Protein AF-A0A0M2SMV1-F1 (afdb_monomer_lite)

InterPro domains:
  IPR003615 HNH nuclease [PF13391] (571-628)
  IPR003615 HNH nuclease [SM00507] (559-628)
  IPR003615 HNH nuclease [cd00085] (568-628)

Radius of gyration: 54.59 Å; chains: 1; bounding box: 130×71×149 Å

Sequence (664 aa):
MNKSEEFKYHFKKRLLEEYPNKVIKGYNPDTELMTVIKNFCNLNSLDYKEEIKKLGINMVRKNTILESEIPETLLNYFPDKILTSLSEIKAAHSKLDSQLTKYSKDRNISKETYLEHLGFKLVKKSKSKYDYVSIKELKNNYNFNLAKHAKAFGISRQAMNAKIIDKSFGKRKAEIREVKHKHKKLIIKMVDSLTNELSNSDGTVIHIYKHNKKEKNAIFIKEGETHNYIFDIPSDINILLKNAYYDRLKNDDYNNIAKVKKLLKNYEEYSNIDLPSDDFRLVKKTAESIGISIDNLTKLIKTNQVISQKDNRTNSKEEIILILEKFLLADGVTVSLPSENNQAQTIRQRASRQGLSVQTFIESYGYKYSRLNEEDNVYVSELKNIIKEKYLVNEDKIYIPPYGSFFRNIYARARNKGKNLETFLYEIGFVRIYKKDLPEGYTPYDWTKDDISLQDDESYIDEIKKYFMFEGKVYIPSSEYFYDKLFLFSTHNKRTVSEQLKVWGFDRTFIPPKNFESNEIKDNESPYKISLIDDIKEIQSKLNYQVSEIEKVNRSKELVSKLKRLYHYECQLCGLESENKIVNPDGTFYIEVHHINPIHTAKTYENEEENKIDHYKNVICLCPYHHKFVHFHEGGNFKLNDSKTALMNDKNTVLQIKLDYHLT

pLDDT: mean 73.11, std 14.66, range [31.69, 95.31]

Secondary structure (DSSP, 8-state):
--HHHHHHHHHHHHHHHH-TTSEEES--TTSHHHHHHHHHHHHTT--HHHHHHHTT-EEE-TTPPPGGGHHHHHHHH-TT-EES-THHHHHH-HHHHHHHHHHHHHTTS-HHHHHHHTT-EE------SS-HHHHHHHHHHB---HHHHHHHTTS-HHHHHHHHH-GGGTTPPPPP-PPPHHHHHHHHHHHHTT-SEEE-TTS-EEEEEEBSSSS-EEEEEEETTEEEEESS--HHHHHHHHHTTTTT--HHHHHHHHHHHHHHHTTTT-SEEEE-HHHHHHHHHHHHHHT--HHHHHHHTT---EEEE--TTS--HHHHHHHHHTTB-TTSSEE---SS-HHHHHHHHHHHHTT--HHHHHHTTT-EE----HHHHHHHHHHHHHIIIIIEEETTEE---TTSHHHHHHHHHHHHTT--HHHHHHHHT-EE--GGGSPTT-----GGGTS-----HHHHHHHHTTSEEETTEEE--TTSHHHHHHHHHHHHTT--HHHHHHHTT-EEE-SPPTT---SS--TT--HHHHHHHHHHHHHHHT------HHHHHHHHHHHHHHHHHHTTT--TTTGGG-S---B-TTSSB--EEEESS-GGG---S--GGGGGTTSGGGEEEE-HHHHHHHHHGGG---EE-TTSSEEE-TT--EEE----STT-

Foldseek 3Di:
DPPVVVCLVVLLVVCCVVVVVLEAEADDCPDPSNVVLVVVCVVVVHDSQVSSVVSVHHYDYNPQQDPVCLLVVCCVQVVVLEAQDLVSCCVVPVNSSVVLVVVCVVVPHDSQVVSVVSVHDHNHDPDPLDPLQLVLVCVPWWPDDLCVVCVVVVHHSVVSVVSNPDPVSVPDHDDADDQDPVNVVVLLVCQLLLHQWDADPQRKIKGKIATPPDLFIKIWIDGPSHIDIHRPYDPVSSVSCVLLLVNQDDNVLSVLLVVLLVVCVVVLVAQEDADEPVSVVSLVVSCVSSVHDSQSSCVSNPSSHHYAHNDPVADDLVRLVVLQQVQDDPVRAEGEAEPPDPSSVRLCVVCVRSVHHSQVSVVVNRHGYDHPHPCCVVVLVVLVVCQVVAFDQDDQEGEDDCPAPNNLVLLVVCVVVVHGSQVVSVVSRHGYDYPVPHDDPDDHGDRLVVVDPDDDPVVLLVVQVVADDDPQAGEDDPPDPSVVVLQSVQVVVVHGSQVSCVVVRHHYDPDQDPPDDDPDDDLVPDPVLVVLLVVLVVLLVPDDDDDDPVVVVVSLVVNFVSQCVNLQVAFQQQGPNDPPWDQDSNRTTDKDKDFQDDLVVDDDDDDPVNSCRSHNLRIGIHHPVVRVCCCPPPNHNFHQDPVSQWTAHPVGDTGGGNDDPDND

Structure (mmCIF, N/CA/C/O backbone):
data_AF-A0A0M2SMV1-F1
#
_entry.id   AF-A0A0M2SMV1-F1
#
loop_
_atom_site.group_PDB
_atom_site.id
_atom_site.type_symbol
_atom_site.label_atom_id
_atom_site.label_alt_id
_atom_site.label_comp_id
_atom_site.label_asym_id
_atom_site.label_entity_id
_atom_site.label_seq_id
_atom_site.pdbx_PDB_ins_code
_atom_site.Cartn_x
_atom_site.Cartn_y
_atom_site.Cartn_z
_atom_site.occupancy
_atom_site.B_iso_or_equiv
_atom_site.auth_seq_id
_atom_site.auth_comp_id
_atom_site.auth_asym_id
_atom_site.auth_atom_id
_atom_site.pdbx_PDB_model_num
ATOM 1 N N . MET A 1 1 ? -58.394 -46.376 80.043 1.00 50.31 1 MET A N 1
ATOM 2 C CA . MET A 1 1 ? -57.476 -45.281 79.663 1.00 50.31 1 MET A CA 1
ATOM 3 C C . MET A 1 1 ? -56.498 -45.057 80.798 1.00 50.31 1 MET A C 1
ATOM 5 O O . MET A 1 1 ? -56.907 -45.058 81.951 1.00 50.31 1 MET A O 1
ATOM 9 N N . ASN A 1 2 ? -55.211 -44.936 80.484 1.00 60.78 2 ASN A N 1
ATOM 10 C CA . ASN A 1 2 ? -54.174 -44.614 81.465 1.00 60.78 2 ASN A CA 1
ATOM 11 C C . ASN A 1 2 ? -54.452 -43.196 82.011 1.00 60.78 2 ASN A C 1
ATOM 13 O O . ASN A 1 2 ? -54.772 -42.323 81.207 1.00 60.78 2 ASN A O 1
ATOM 17 N N . LYS A 1 3 ? -54.315 -42.917 83.320 1.00 58.97 3 LYS A N 1
ATOM 18 C CA . LYS A 1 3 ? -54.567 -41.562 83.890 1.00 58.97 3 LYS A CA 1
ATOM 19 C C . LYS A 1 3 ? -53.794 -40.446 83.156 1.00 58.97 3 LYS A C 1
ATOM 21 O O . LYS A 1 3 ? -54.238 -39.306 83.091 1.00 58.97 3 LYS A O 1
ATOM 26 N N . SER A 1 4 ? -52.657 -40.799 82.554 1.00 65.75 4 SER A N 1
ATOM 27 C CA . SER A 1 4 ? -51.847 -39.934 81.687 1.00 65.75 4 SER A CA 1
ATOM 28 C C . SER A 1 4 ? -52.539 -39.556 80.365 1.00 65.75 4 SER A C 1
ATOM 30 O O . SER A 1 4 ? -52.429 -38.417 79.919 1.00 65.75 4 SER A O 1
ATOM 32 N N . GLU A 1 5 ? -53.294 -40.461 79.739 1.00 68.12 5 GLU A N 1
ATOM 33 C CA . GLU A 1 5 ? -53.989 -40.181 78.473 1.00 68.12 5 GLU A CA 1
ATOM 34 C C . GLU A 1 5 ? -55.235 -39.319 78.662 1.00 68.12 5 GLU A C 1
ATOM 36 O O . GLU A 1 5 ? -55.490 -38.418 77.864 1.00 68.12 5 GLU A O 1
ATOM 41 N N . GLU A 1 6 ? -55.980 -39.551 79.741 1.00 71.00 6 GLU A N 1
ATOM 42 C CA . GLU A 1 6 ? -57.140 -38.735 80.107 1.00 71.00 6 GLU A CA 1
ATOM 43 C C . GLU A 1 6 ? -56.717 -37.294 80.425 1.00 71.00 6 GLU A C 1
ATOM 45 O O . GLU A 1 6 ? -57.305 -36.339 79.911 1.00 71.00 6 GLU A O 1
ATOM 50 N N . PHE A 1 7 ? -55.608 -37.136 81.159 1.00 71.88 7 PHE A N 1
ATOM 51 C CA . PHE A 1 7 ? -54.989 -35.835 81.393 1.00 71.88 7 PHE A CA 1
ATOM 52 C C . PHE A 1 7 ? -54.600 -35.155 80.075 1.00 71.88 7 PHE A C 1
ATOM 54 O O . PHE A 1 7 ? -55.004 -34.019 79.837 1.00 71.88 7 PHE A O 1
ATOM 61 N N . LYS A 1 8 ? -53.893 -35.850 79.170 1.00 71.81 8 LYS A N 1
ATOM 62 C CA . LYS A 1 8 ? -53.500 -35.297 77.860 1.00 71.81 8 LYS A CA 1
ATOM 63 C C . LYS A 1 8 ? -54.701 -34.896 76.996 1.00 71.81 8 LYS A C 1
ATOM 65 O O . LYS A 1 8 ? -54.620 -33.883 76.301 1.00 71.81 8 LYS A O 1
ATOM 70 N N . TYR A 1 9 ? -55.809 -35.638 77.044 1.00 76.81 9 TYR A N 1
ATOM 71 C CA . TYR A 1 9 ? -57.023 -35.338 76.279 1.00 76.81 9 TYR A CA 1
ATOM 72 C C . TYR A 1 9 ? -57.717 -34.055 76.758 1.00 76.81 9 TYR A C 1
ATOM 74 O O . TYR A 1 9 ? -57.917 -33.126 75.969 1.00 76.81 9 TYR A O 1
ATOM 82 N N . HIS A 1 10 ? -58.027 -33.962 78.055 1.00 76.06 10 HIS A N 1
ATOM 83 C CA . HIS A 1 10 ? -58.646 -32.763 78.634 1.00 76.06 10 HIS A CA 1
ATOM 84 C C . HIS A 1 10 ? -57.740 -31.537 78.514 1.00 76.06 10 HIS A C 1
ATOM 86 O O . HIS A 1 10 ? -58.204 -30.426 78.252 1.00 76.06 10 HIS A O 1
ATOM 92 N N . PHE A 1 11 ? -56.435 -31.755 78.639 1.00 77.69 11 PHE A N 1
ATOM 93 C CA . PHE A 1 11 ? -55.430 -30.720 78.520 1.00 77.69 11 PHE A CA 1
ATOM 94 C C . PHE A 1 11 ? -55.320 -30.161 77.092 1.00 77.69 11 PHE A C 1
ATOM 96 O O . PHE A 1 11 ? -55.365 -28.947 76.888 1.00 77.69 11 PHE A O 1
ATOM 103 N N . LYS A 1 12 ? -55.270 -31.041 76.082 1.00 79.31 12 LYS A N 1
ATOM 104 C CA . LYS A 1 12 ? -55.306 -30.643 74.669 1.00 79.31 12 LYS A CA 1
ATOM 105 C C . LYS A 1 12 ? -56.566 -29.843 74.348 1.00 79.31 12 LYS A C 1
ATOM 107 O O . LYS A 1 12 ? -56.480 -28.862 73.618 1.00 79.31 12 LYS A O 1
ATOM 112 N N . LYS A 1 13 ? -57.716 -30.240 74.901 1.00 81.94 13 LYS A N 1
ATOM 113 C CA . LYS A 1 13 ? -58.981 -29.525 74.711 1.00 81.94 13 LYS A CA 1
ATOM 114 C C . LYS A 1 13 ? -58.905 -28.090 75.245 1.00 81.94 13 LYS A C 1
ATOM 116 O O . LYS A 1 13 ? -59.148 -27.172 74.472 1.00 81.94 13 LYS A O 1
ATOM 121 N N . ARG A 1 14 ? -58.474 -27.886 76.498 1.00 81.62 14 ARG A N 1
ATOM 122 C CA . ARG A 1 14 ? -58.327 -26.532 77.081 1.00 81.62 14 ARG A CA 1
ATOM 123 C C . ARG A 1 14 ? -57.314 -25.674 76.324 1.00 81.62 14 ARG A C 1
ATOM 125 O O . ARG A 1 14 ? -57.575 -24.506 76.070 1.00 81.62 14 ARG A O 1
ATOM 132 N N . LEU A 1 15 ? -56.187 -26.251 75.899 1.00 78.50 15 LEU A N 1
ATOM 133 C CA . LEU A 1 15 ? -55.217 -25.520 75.081 1.00 78.50 15 LEU A CA 1
ATOM 134 C C . LEU A 1 15 ? -55.780 -25.090 73.722 1.00 78.50 15 LEU A C 1
ATOM 136 O O . LEU A 1 15 ? -55.408 -24.034 73.228 1.00 78.50 15 LEU A O 1
ATOM 140 N N . LEU A 1 16 ? -56.629 -25.902 73.094 1.00 80.44 16 LEU A N 1
ATOM 141 C CA . LEU A 1 16 ? -57.265 -25.549 71.823 1.00 80.44 16 LEU A CA 1
ATOM 142 C C . LEU A 1 16 ? -58.413 -24.546 72.003 1.00 80.44 16 LEU A C 1
ATOM 144 O O . LEU A 1 16 ? -58.680 -23.785 71.080 1.00 80.44 16 LEU A O 1
ATOM 148 N N . GLU A 1 17 ? -59.066 -24.524 73.167 1.00 81.69 17 GLU A N 1
ATOM 149 C CA . GLU A 1 17 ? -60.039 -23.487 73.537 1.00 81.69 17 GLU A CA 1
ATOM 150 C C . GLU A 1 17 ? -59.348 -22.130 73.739 1.00 81.69 17 GLU A C 1
ATOM 152 O O . GLU A 1 17 ? -59.832 -21.117 73.242 1.00 81.69 17 GLU A O 1
ATOM 157 N N . GLU A 1 18 ? -58.195 -22.109 74.415 1.00 78.31 18 GLU A N 1
ATOM 158 C CA . GLU A 1 18 ? -57.447 -20.873 74.689 1.00 78.31 18 GLU A CA 1
ATOM 159 C C . GLU A 1 18 ? -56.592 -20.412 73.490 1.00 78.31 18 GLU A C 1
ATOM 161 O O . GLU A 1 18 ? -56.457 -19.216 73.235 1.00 78.31 18 GLU A O 1
ATOM 166 N N . TYR A 1 19 ? -56.055 -21.355 72.708 1.00 78.25 19 TYR A N 1
ATOM 167 C CA . TYR A 1 19 ? -55.215 -21.108 71.528 1.00 78.25 19 TYR A CA 1
ATOM 168 C C . TYR A 1 19 ? -55.783 -21.833 70.293 1.00 78.25 19 TYR A C 1
ATOM 170 O O . TYR A 1 19 ? -55.187 -22.800 69.800 1.00 78.25 19 TYR A O 1
ATOM 178 N N . PRO A 1 20 ? -56.917 -21.366 69.736 1.00 75.75 20 PRO A N 1
ATOM 179 C CA . PRO A 1 20 ? -57.603 -22.030 68.621 1.00 75.75 20 PRO A CA 1
ATOM 180 C C . PRO A 1 20 ? -56.770 -22.092 67.334 1.00 75.75 20 PRO A C 1
ATOM 182 O O . PRO A 1 20 ? -56.902 -23.024 66.541 1.00 75.75 20 PRO A O 1
ATOM 185 N N . ASN A 1 21 ? -55.842 -21.151 67.144 1.00 75.00 21 ASN A N 1
ATOM 186 C CA . ASN A 1 21 ? -54.882 -21.156 66.035 1.00 75.00 21 ASN A CA 1
ATOM 187 C C . ASN A 1 21 ? -53.713 -22.142 66.235 1.00 75.00 21 ASN A C 1
ATOM 189 O O . ASN A 1 21 ? -52.811 -22.186 65.399 1.00 75.00 21 ASN A O 1
ATOM 193 N N . LYS A 1 22 ? -53.710 -22.919 67.330 1.00 81.94 22 LYS A N 1
ATOM 194 C CA . LYS A 1 22 ? -52.643 -23.853 67.720 1.00 81.94 22 LYS A CA 1
ATOM 195 C C . LYS A 1 22 ? -51.277 -23.182 67.892 1.00 81.94 22 LYS A C 1
ATOM 197 O O . LYS A 1 22 ? -50.245 -23.835 67.725 1.00 81.94 22 LYS A O 1
ATOM 202 N N . VAL A 1 23 ? -51.241 -21.887 68.217 1.00 79.69 23 VAL A N 1
ATOM 203 C CA . VAL A 1 23 ? -49.993 -21.141 68.407 1.00 79.69 23 VAL A CA 1
ATOM 204 C C . VAL A 1 23 ? -50.023 -20.311 69.687 1.00 79.69 23 VAL A C 1
ATOM 206 O O . VAL A 1 23 ? -50.849 -19.418 69.845 1.00 79.69 23 VAL A O 1
ATOM 209 N N . ILE A 1 24 ? -49.044 -20.537 70.564 1.00 82.06 24 ILE A N 1
ATOM 210 C CA . ILE A 1 24 ? -48.848 -19.757 71.792 1.00 82.06 24 ILE A CA 1
ATOM 211 C C . ILE A 1 24 ? -47.785 -18.687 71.524 1.00 82.06 24 ILE A C 1
ATOM 213 O O . ILE A 1 24 ? -46.609 -19.005 71.312 1.00 82.06 24 ILE A O 1
ATOM 217 N N . LYS A 1 25 ? -48.188 -17.410 71.522 1.00 76.75 25 LYS A N 1
ATOM 218 C CA . LYS A 1 25 ? -47.296 -16.259 71.312 1.00 76.75 25 LYS A CA 1
ATOM 219 C C . LYS A 1 25 ? -46.787 -15.688 72.620 1.00 76.75 25 LYS A C 1
ATOM 221 O O . LYS A 1 25 ? -47.551 -15.112 73.380 1.00 76.75 25 LYS A O 1
ATOM 226 N N . GLY A 1 26 ? -45.469 -15.702 72.797 1.00 68.50 26 GLY A N 1
ATOM 227 C CA . GLY A 1 26 ? -44.856 -15.098 73.970 1.00 68.50 26 GLY A CA 1
ATOM 228 C C . GLY A 1 26 ? -45.157 -15.933 75.194 1.00 68.50 26 GLY A C 1
ATOM 229 O O . GLY A 1 26 ? -46.213 -15.833 75.795 1.00 68.50 26 GLY A O 1
ATOM 230 N N . TYR A 1 27 ? -44.195 -16.771 75.543 1.00 65.31 27 TYR A N 1
ATOM 231 C CA . TYR A 1 27 ? -44.264 -17.597 76.731 1.00 65.31 27 TYR A CA 1
ATOM 232 C C . TYR A 1 27 ? -44.528 -16.735 77.973 1.00 65.31 27 TYR A C 1
ATOM 234 O O . TYR A 1 27 ? -43.652 -15.967 78.373 1.00 65.31 27 TYR A O 1
ATOM 242 N N . ASN A 1 28 ? -45.720 -16.863 78.558 1.00 64.50 28 ASN A N 1
ATOM 243 C CA . ASN A 1 28 ? -46.004 -16.372 79.896 1.00 64.50 28 ASN A CA 1
ATOM 244 C C . ASN A 1 28 ? -46.143 -17.586 80.833 1.00 64.50 28 ASN A C 1
ATOM 246 O O . ASN A 1 28 ? -47.154 -18.291 80.748 1.00 64.50 28 ASN A O 1
ATOM 250 N N . PRO A 1 29 ? -45.128 -17.884 81.666 1.00 59.69 29 PRO A N 1
ATOM 251 C CA . PRO A 1 29 ? -45.169 -19.023 82.580 1.00 59.69 29 PRO A CA 1
ATOM 252 C C . PRO A 1 29 ? -46.281 -18.921 83.631 1.00 59.69 29 PRO A C 1
ATOM 254 O O . PRO A 1 29 ? -46.650 -19.950 84.184 1.00 59.69 29 PRO A O 1
ATOM 257 N N . ASP A 1 30 ? -46.826 -17.725 83.865 1.00 59.22 30 ASP A N 1
ATOM 258 C CA . ASP A 1 30 ? -47.695 -17.429 85.011 1.00 59.22 30 ASP A CA 1
ATOM 259 C C . ASP A 1 30 ? -49.190 -17.641 84.729 1.00 59.22 30 ASP A C 1
ATOM 261 O O . ASP A 1 30 ? -50.044 -17.281 85.537 1.00 59.22 30 ASP A O 1
ATOM 265 N N . THR A 1 31 ? -49.541 -18.229 83.583 1.00 73.50 31 THR A N 1
ATOM 266 C CA . THR A 1 31 ? -50.924 -18.667 83.359 1.00 73.50 31 THR A CA 1
ATOM 267 C C . THR A 1 31 ? -51.187 -19.948 84.150 1.00 73.50 31 THR A C 1
ATOM 269 O O . THR A 1 31 ? -50.344 -20.851 84.211 1.00 73.50 31 THR A O 1
ATOM 272 N N . GLU A 1 32 ? -52.371 -20.039 84.760 1.00 75.38 32 GLU A N 1
ATOM 273 C CA . GLU A 1 32 ? -52.791 -21.196 85.560 1.00 75.38 32 GLU A CA 1
ATOM 274 C C . GLU A 1 32 ? -52.647 -22.500 84.755 1.00 75.38 32 GLU A C 1
ATOM 276 O O . GLU A 1 32 ? -52.072 -23.480 85.231 1.00 75.38 32 GLU A O 1
ATOM 281 N N . LEU A 1 33 ? -53.055 -22.471 83.481 1.00 76.50 33 LEU A N 1
ATOM 282 C CA . LEU A 1 33 ? -52.953 -23.605 82.568 1.00 76.50 33 LEU A CA 1
ATOM 283 C C . LEU A 1 33 ? -51.495 -24.033 82.328 1.00 76.50 33 LEU A C 1
ATOM 285 O O . LEU A 1 33 ? -51.191 -25.221 82.420 1.00 76.50 33 LEU A O 1
ATOM 289 N N . MET A 1 34 ? -50.572 -23.098 82.073 1.00 75.88 34 MET A N 1
ATOM 290 C CA . MET A 1 34 ? -49.161 -23.428 81.817 1.00 75.88 34 MET A CA 1
ATOM 291 C C . MET A 1 34 ? -48.423 -23.898 83.071 1.00 75.88 34 MET A C 1
ATOM 293 O O . MET A 1 34 ? -47.556 -24.772 82.983 1.00 75.88 34 MET A O 1
ATOM 297 N N . THR A 1 35 ? -48.793 -23.373 84.240 1.00 78.75 35 THR A N 1
ATOM 298 C CA . THR A 1 35 ? -48.263 -23.829 85.533 1.00 78.75 35 THR A CA 1
ATOM 299 C C . THR A 1 35 ? -48.614 -25.296 85.770 1.00 78.75 35 THR A C 1
ATOM 301 O O . THR A 1 35 ? -47.747 -26.097 86.126 1.00 78.75 35 THR A O 1
ATOM 304 N N . VAL A 1 36 ? -49.861 -25.680 85.480 1.00 78.62 36 VAL A N 1
ATOM 305 C CA . VAL A 1 36 ? -50.327 -27.070 85.580 1.00 78.62 36 VAL A CA 1
ATOM 306 C C . VAL A 1 36 ? -49.558 -27.996 84.629 1.00 78.62 36 VAL A C 1
ATOM 308 O O . VAL A 1 36 ? -49.130 -29.071 85.053 1.00 78.62 36 VAL A O 1
ATOM 311 N N . ILE A 1 37 ? -49.302 -27.580 83.381 1.00 78.06 37 ILE A N 1
ATOM 312 C CA . ILE A 1 37 ? -48.485 -28.363 82.428 1.00 78.06 37 ILE A CA 1
ATOM 313 C C . ILE A 1 37 ? -47.089 -28.574 82.965 1.00 78.06 37 ILE A C 1
ATOM 315 O O . ILE A 1 37 ? -46.572 -29.685 82.940 1.00 78.06 37 ILE A O 1
ATOM 319 N N . LYS A 1 38 ? -46.454 -27.490 83.407 1.00 79.75 38 LYS A N 1
ATOM 320 C CA . LYS A 1 38 ? -45.063 -27.526 83.827 1.00 79.75 38 LYS A CA 1
ATOM 321 C C . LYS A 1 38 ? -44.910 -28.439 85.036 1.00 79.75 38 LYS A C 1
ATOM 323 O O . LYS A 1 38 ? -43.995 -29.251 85.054 1.00 79.75 38 LYS A O 1
ATOM 328 N N . ASN A 1 39 ? -45.845 -28.377 85.982 1.00 81.31 39 ASN A N 1
ATOM 329 C CA . ASN A 1 39 ? -45.880 -29.277 87.130 1.00 81.31 39 ASN A CA 1
ATOM 330 C C . ASN A 1 39 ? -46.087 -30.737 86.705 1.00 81.31 39 ASN A C 1
ATOM 332 O O . ASN A 1 39 ? -45.345 -31.604 87.157 1.00 81.31 39 ASN A O 1
ATOM 336 N N . PHE A 1 40 ? -47.020 -31.016 85.788 1.00 82.44 40 PHE A N 1
ATOM 337 C CA . PHE A 1 40 ? -47.217 -32.365 85.250 1.00 82.44 40 PHE A CA 1
ATOM 338 C C . PHE A 1 40 ? -45.965 -32.894 84.534 1.00 82.44 40 PHE A C 1
ATOM 340 O O . PHE A 1 40 ? -45.524 -34.010 84.801 1.00 82.44 40 PHE A O 1
ATOM 347 N N . CYS A 1 41 ? -45.363 -32.099 83.651 1.00 82.94 41 CYS A N 1
ATOM 348 C CA . CYS A 1 41 ? -44.155 -32.466 82.921 1.00 82.94 41 CYS A CA 1
ATOM 349 C C . CYS A 1 41 ? -42.964 -32.669 83.866 1.00 82.94 41 CYS A C 1
ATOM 351 O O . CYS A 1 41 ? -42.261 -33.664 83.725 1.00 82.94 41 CYS A O 1
ATOM 353 N N . ASN A 1 42 ? -42.793 -31.811 84.877 1.00 83.75 42 ASN A N 1
ATOM 354 C CA . ASN A 1 42 ? -41.750 -31.955 85.895 1.00 83.75 42 ASN A CA 1
ATOM 355 C C . ASN A 1 42 ? -41.918 -33.242 86.717 1.00 83.75 42 ASN A C 1
ATOM 357 O O . ASN A 1 42 ? -40.942 -33.953 86.928 1.00 83.75 42 ASN A O 1
ATOM 361 N N . LEU A 1 43 ? -43.145 -33.572 87.142 1.00 84.00 43 LEU A N 1
ATOM 362 C CA . LEU A 1 43 ? -43.442 -34.803 87.891 1.00 84.00 43 LEU A CA 1
ATOM 363 C C . LEU A 1 43 ? -43.184 -36.080 87.076 1.00 84.00 43 LEU A C 1
ATOM 365 O O . LEU A 1 43 ? -42.962 -37.138 87.656 1.00 84.00 43 LEU A O 1
ATOM 369 N N . ASN A 1 44 ? -43.213 -35.985 85.745 1.00 80.94 44 ASN A N 1
ATOM 370 C CA . ASN A 1 44 ? -43.018 -37.110 84.830 1.00 80.94 44 ASN A CA 1
ATOM 371 C C . ASN A 1 44 ? -41.676 -37.051 84.073 1.00 80.94 44 ASN A C 1
ATOM 373 O O . ASN A 1 44 ? -41.476 -37.829 83.142 1.00 80.94 44 ASN A O 1
ATOM 377 N N . SER A 1 45 ? -40.768 -36.136 84.435 1.00 82.81 45 SER A N 1
ATOM 378 C CA . SER A 1 45 ? -39.476 -35.924 83.756 1.00 82.81 45 SER A CA 1
ATOM 379 C C . SER A 1 45 ? -39.591 -35.697 82.237 1.00 82.81 45 SER A C 1
ATOM 381 O O . SER A 1 45 ? -38.752 -36.149 81.459 1.00 82.81 45 SER A O 1
ATOM 383 N N . LEU A 1 46 ? -40.643 -35.002 81.799 1.00 82.56 46 LEU A N 1
ATOM 384 C CA . LEU A 1 46 ? -40.904 -34.667 80.397 1.00 82.56 46 LEU A CA 1
ATOM 385 C C . LEU A 1 46 ? -40.522 -33.211 80.099 1.00 82.56 46 LEU A C 1
ATOM 387 O O . LEU A 1 46 ? -40.731 -32.323 80.925 1.00 82.56 46 LEU A O 1
ATOM 391 N N . ASP A 1 47 ? -40.044 -32.938 78.883 1.00 83.38 47 ASP A N 1
ATOM 392 C CA . ASP A 1 47 ? -39.910 -31.562 78.397 1.00 83.38 47 ASP A CA 1
ATOM 393 C C . ASP A 1 47 ? -41.284 -31.029 77.963 1.00 83.38 47 ASP A C 1
ATOM 395 O O . ASP A 1 47 ? -41.917 -31.541 77.036 1.00 83.38 47 ASP A O 1
ATOM 399 N N . TYR A 1 48 ? -41.762 -29.988 78.646 1.00 80.69 48 TYR A N 1
ATOM 400 C CA . TYR A 1 48 ? -43.096 -29.443 78.395 1.00 80.69 48 TYR A CA 1
ATOM 401 C C . TYR A 1 48 ? -43.243 -28.817 77.000 1.00 80.69 48 TYR A C 1
ATOM 403 O O . TYR A 1 48 ? -44.347 -28.813 76.458 1.00 80.69 48 TYR A O 1
ATOM 411 N N . LYS A 1 49 ? -42.166 -28.292 76.396 1.00 80.88 49 LYS A N 1
ATOM 412 C CA . LYS A 1 49 ? -42.228 -27.697 75.052 1.00 80.88 49 LYS A CA 1
ATOM 413 C C . LYS A 1 49 ? -42.398 -28.788 74.005 1.00 80.88 49 LYS A C 1
ATOM 415 O O . LYS A 1 49 ? -43.209 -28.629 73.095 1.00 80.88 49 LYS A O 1
ATOM 420 N N . GLU A 1 50 ? -41.672 -29.893 74.151 1.00 81.44 50 GLU A N 1
ATOM 421 C CA . GLU A 1 50 ? -41.824 -31.070 73.297 1.00 81.44 50 GLU A CA 1
ATOM 422 C C . GLU A 1 50 ? -43.206 -31.716 73.467 1.00 81.44 50 GLU A C 1
ATOM 424 O O . GLU A 1 50 ? -43.826 -32.089 72.472 1.00 81.44 50 GLU A O 1
ATOM 429 N N . GLU A 1 51 ? -43.760 -31.785 74.682 1.00 81.75 51 GLU A N 1
ATOM 430 C CA . GLU A 1 51 ? -45.122 -32.306 74.879 1.00 81.75 51 GLU A CA 1
ATOM 431 C C . GLU A 1 51 ? -46.200 -31.390 74.279 1.00 81.75 51 GLU A C 1
ATOM 433 O O . GLU A 1 51 ? -47.090 -31.882 73.587 1.00 81.75 51 GLU A O 1
ATOM 438 N N . ILE A 1 52 ? -46.107 -30.064 74.439 1.00 80.00 52 ILE A N 1
ATOM 439 C CA . ILE A 1 52 ? -47.032 -29.119 73.780 1.00 80.00 52 ILE A CA 1
ATOM 440 C C . ILE A 1 52 ? -46.951 -29.259 72.251 1.00 80.00 52 ILE A C 1
ATOM 442 O O . ILE A 1 52 ? -47.977 -29.293 71.564 1.00 80.00 52 ILE A O 1
ATOM 446 N N . LYS A 1 53 ? -45.740 -29.436 71.715 1.00 82.00 53 LYS A N 1
ATOM 447 C CA . LYS A 1 53 ? -45.512 -29.672 70.287 1.00 82.00 53 LYS A CA 1
ATOM 448 C C . LYS A 1 53 ? -46.125 -30.991 69.807 1.00 82.00 53 LYS A C 1
ATOM 450 O O . LYS A 1 53 ? -46.757 -31.003 68.751 1.00 82.00 53 LYS A O 1
ATOM 455 N N . LYS A 1 54 ? -46.030 -32.080 70.584 1.00 81.88 54 LYS A N 1
ATOM 456 C CA . LYS A 1 54 ? -46.699 -33.369 70.287 1.00 81.88 54 LYS A CA 1
ATOM 457 C C . LYS A 1 54 ? -48.225 -33.257 70.261 1.00 81.88 54 LYS A C 1
ATOM 459 O O . LYS A 1 54 ? -48.880 -34.007 69.543 1.00 81.88 54 LYS A O 1
ATOM 464 N N . LEU A 1 55 ? -48.801 -32.302 70.991 1.00 79.50 55 LEU A N 1
ATOM 465 C CA . LEU A 1 55 ? -50.237 -32.005 70.936 1.00 79.50 55 LEU A CA 1
ATOM 466 C C . LEU A 1 55 ? -50.643 -31.211 69.681 1.00 79.50 55 LEU A C 1
ATOM 468 O O . LEU A 1 55 ? -51.837 -30.984 69.461 1.00 79.50 55 LEU A O 1
ATOM 472 N N . GLY A 1 56 ? -49.676 -30.847 68.832 1.00 77.06 56 GLY A N 1
ATOM 473 C CA . GLY A 1 56 ? -49.875 -30.105 67.591 1.00 77.06 56 GLY A CA 1
ATOM 474 C C . GLY A 1 56 ? -49.925 -28.591 67.786 1.00 77.06 56 GLY A C 1
ATOM 475 O O . GLY A 1 56 ? -50.474 -27.904 66.927 1.00 77.06 56 GLY A O 1
ATOM 476 N N . ILE A 1 57 ? -49.401 -28.082 68.907 1.00 81.62 57 ILE A N 1
ATOM 477 C CA . ILE A 1 57 ? -49.416 -26.660 69.261 1.00 81.62 57 ILE A CA 1
ATOM 478 C C . ILE A 1 57 ? -47.989 -26.117 69.243 1.00 81.62 57 ILE A C 1
ATOM 480 O O . ILE A 1 57 ? -47.081 -26.678 69.850 1.00 81.62 57 ILE A O 1
ATOM 484 N N . ASN A 1 58 ? -47.778 -25.008 68.536 1.00 80.75 58 ASN A N 1
ATOM 485 C CA . ASN A 1 58 ? -46.461 -24.407 68.357 1.00 80.75 58 ASN A CA 1
ATOM 486 C C . ASN A 1 58 ? -46.261 -23.214 69.293 1.00 80.75 58 ASN A C 1
ATOM 488 O O . ASN A 1 58 ? -47.062 -22.283 69.326 1.00 80.75 58 ASN A O 1
ATOM 492 N N . MET A 1 59 ? -45.144 -23.196 70.015 1.00 78.44 59 MET A N 1
ATOM 493 C CA . MET A 1 59 ? -44.765 -22.061 70.858 1.00 78.44 59 MET A CA 1
ATOM 494 C C . MET A 1 59 ? -43.823 -21.128 70.098 1.00 78.44 59 MET A C 1
ATOM 496 O O . MET A 1 59 ? -42.762 -21.547 69.630 1.00 78.44 59 MET A O 1
ATOM 500 N N . VAL A 1 60 ? -44.178 -19.848 70.002 1.00 78.88 60 VAL A N 1
ATOM 501 C CA . VAL A 1 60 ? -43.371 -18.824 69.326 1.00 78.88 60 VAL A CA 1
ATOM 502 C C . VAL A 1 60 ? -43.055 -17.658 70.262 1.00 78.88 60 VAL A C 1
ATOM 504 O O . VAL A 1 60 ? -43.711 -17.435 71.281 1.00 78.88 60 VAL A O 1
ATOM 507 N N . ARG A 1 61 ? -42.015 -16.883 69.940 1.00 75.31 61 ARG A N 1
ATOM 508 C CA . ARG A 1 61 ? -41.658 -15.693 70.728 1.00 75.31 61 ARG A CA 1
ATOM 509 C C . ARG A 1 61 ? -42.765 -14.637 70.606 1.00 75.31 61 ARG A C 1
ATOM 511 O O . ARG A 1 61 ? -43.426 -14.552 69.578 1.00 75.31 61 ARG A O 1
ATOM 518 N N . LYS A 1 62 ? -42.922 -13.792 71.633 1.00 73.19 62 LYS A N 1
ATOM 519 C CA . LYS A 1 62 ? -43.998 -12.777 71.722 1.00 73.19 62 LYS A CA 1
ATOM 520 C C . LYS A 1 62 ? -44.085 -11.879 70.484 1.00 73.19 62 LYS A C 1
ATOM 522 O O . LYS A 1 62 ? -45.167 -11.561 70.020 1.00 73.19 62 LYS A O 1
ATOM 527 N N . ASN A 1 63 ? -42.927 -11.540 69.920 1.00 71.25 63 ASN A N 1
ATOM 528 C CA . ASN A 1 63 ? -42.793 -10.633 68.780 1.00 71.25 63 ASN A CA 1
ATOM 529 C C . ASN A 1 63 ? -42.638 -11.365 67.430 1.00 71.25 63 ASN A C 1
ATOM 531 O O . ASN A 1 63 ? -42.102 -10.786 66.483 1.00 71.25 63 ASN A O 1
ATOM 535 N N . THR A 1 64 ? -43.004 -12.648 67.349 1.00 79.44 64 THR A N 1
ATOM 536 C CA . THR A 1 64 ? -42.992 -13.412 66.095 1.00 79.44 64 THR A CA 1
ATOM 537 C C . THR A 1 64 ? -44.261 -13.118 65.298 1.00 79.44 64 THR A C 1
ATOM 539 O O . THR A 1 64 ? -45.364 -13.314 65.802 1.00 79.44 64 THR A O 1
ATOM 542 N N . ILE A 1 65 ? -44.091 -12.682 64.047 1.00 81.56 65 ILE A N 1
ATOM 543 C CA . ILE A 1 65 ? -45.186 -12.506 63.084 1.00 81.56 65 ILE A CA 1
ATOM 544 C C . ILE A 1 65 ? -45.537 -13.881 62.510 1.00 81.56 65 ILE A C 1
ATOM 546 O O . ILE A 1 65 ? -44.655 -14.591 62.012 1.00 81.56 65 ILE A O 1
ATOM 550 N N . LEU A 1 66 ? -46.806 -14.266 62.616 1.00 83.31 66 LEU A N 1
ATOM 551 C CA . LEU A 1 66 ? -47.316 -15.513 62.051 1.00 83.31 66 LEU A CA 1
ATOM 552 C C . LEU A 1 66 ? -47.607 -15.350 60.569 1.00 83.31 66 LEU A C 1
ATOM 554 O O . LEU A 1 66 ? -47.894 -14.251 60.108 1.00 83.31 66 LEU A O 1
ATOM 558 N N . GLU A 1 67 ? -47.574 -16.455 59.830 1.00 81.44 67 GLU A N 1
ATOM 559 C CA . GLU A 1 67 ? -47.858 -16.451 58.394 1.00 81.44 67 GLU A CA 1
ATOM 560 C C . GLU A 1 67 ? -49.214 -15.811 58.067 1.00 81.44 67 GLU A C 1
ATOM 562 O O . GLU A 1 67 ? -49.311 -15.012 57.140 1.00 81.44 67 GLU A O 1
ATOM 567 N N . SER A 1 68 ? -50.231 -16.082 58.890 1.00 79.69 68 SER A N 1
ATOM 568 C CA . SER A 1 68 ? -51.579 -15.514 58.770 1.00 79.69 68 SER A CA 1
ATOM 569 C C . SER A 1 68 ? -51.641 -13.997 58.968 1.00 79.69 68 SER A C 1
ATOM 571 O O . SER A 1 68 ? -52.574 -13.363 58.498 1.00 79.69 68 SER A O 1
ATOM 573 N N . GLU A 1 69 ? -50.662 -13.408 59.656 1.00 83.88 69 GLU A N 1
ATOM 574 C CA . GLU A 1 69 ? -50.613 -11.975 59.984 1.00 83.88 69 GLU A CA 1
ATOM 575 C C . GLU A 1 69 ? -49.774 -11.181 58.980 1.00 83.88 69 GLU A C 1
ATOM 577 O O . GLU A 1 69 ? -49.786 -9.949 58.981 1.00 83.88 69 GLU A O 1
ATOM 582 N N . ILE A 1 70 ? -49.026 -11.874 58.117 1.00 87.38 70 ILE A N 1
ATOM 583 C CA . ILE A 1 70 ? -48.183 -11.255 57.092 1.00 87.38 70 ILE A CA 1
ATOM 584 C C . ILE A 1 70 ? -48.987 -10.348 56.150 1.00 87.38 70 ILE A C 1
ATOM 586 O O . ILE A 1 70 ? -48.510 -9.238 55.915 1.00 87.38 70 ILE A O 1
ATOM 590 N N . PRO A 1 71 ? -50.164 -10.744 55.616 1.00 85.31 71 PRO A N 1
ATOM 591 C CA . PRO A 1 71 ? -50.902 -9.906 54.670 1.00 85.31 71 PRO A CA 1
ATOM 592 C C . PRO A 1 71 ? -51.327 -8.568 55.281 1.00 85.31 71 PRO A C 1
ATOM 594 O O . PRO A 1 71 ? -51.106 -7.519 54.682 1.00 85.31 71 PRO A O 1
ATOM 597 N N . GLU A 1 72 ? -51.872 -8.598 56.497 1.00 87.38 72 GLU A N 1
ATOM 598 C CA . GLU A 1 72 ? -52.315 -7.405 57.224 1.00 87.38 72 GLU A CA 1
ATOM 599 C C . GLU A 1 72 ? -51.127 -6.528 57.637 1.00 87.38 72 GLU A C 1
ATOM 601 O O . GLU A 1 72 ? -51.130 -5.316 57.425 1.00 87.38 72 GLU A O 1
ATOM 606 N N . THR A 1 73 ? -50.047 -7.149 58.125 1.00 87.06 73 THR A N 1
ATOM 607 C CA . THR A 1 73 ? -48.820 -6.418 58.464 1.00 87.06 73 THR A CA 1
ATOM 608 C C . THR A 1 73 ? -48.220 -5.744 57.228 1.00 87.06 73 THR A C 1
ATOM 610 O O . THR A 1 73 ? -47.771 -4.607 57.316 1.00 87.06 73 THR A O 1
ATOM 613 N N . LEU A 1 74 ? -48.216 -6.407 56.066 1.00 88.12 74 LEU A N 1
ATOM 614 C CA . LEU A 1 74 ? -47.738 -5.814 54.815 1.00 88.12 74 LEU A CA 1
ATOM 615 C C . LEU A 1 74 ? -48.628 -4.660 54.346 1.00 88.12 74 LEU A C 1
ATOM 617 O O . LEU A 1 74 ? -48.092 -3.645 53.913 1.00 88.12 74 LEU A O 1
ATOM 621 N N . LEU A 1 75 ? -49.953 -4.786 54.456 1.00 88.94 75 LEU A N 1
ATOM 622 C CA . LEU A 1 75 ? -50.896 -3.724 54.088 1.00 88.94 75 LEU A CA 1
ATOM 623 C C . LEU A 1 75 ? -50.710 -2.454 54.925 1.00 88.94 75 LEU A C 1
ATOM 625 O O . LEU A 1 75 ? -50.821 -1.359 54.383 1.00 88.94 75 LEU A O 1
ATOM 629 N N . ASN A 1 76 ? -50.350 -2.589 56.204 1.00 89.00 76 ASN A N 1
ATOM 630 C CA . ASN A 1 76 ? -50.074 -1.439 57.071 1.00 89.00 76 ASN A CA 1
ATOM 631 C C . ASN A 1 76 ? -48.871 -0.602 56.608 1.00 89.00 76 ASN A C 1
ATOM 633 O O . ASN A 1 76 ? -48.848 0.606 56.827 1.00 89.00 76 ASN A O 1
ATOM 637 N N . TYR A 1 77 ? -47.871 -1.225 55.977 1.00 86.50 77 TYR A N 1
ATOM 638 C CA . TYR A 1 77 ? -46.691 -0.519 55.460 1.00 86.50 77 TYR A CA 1
ATOM 639 C C . TYR A 1 77 ? -46.794 -0.181 53.967 1.00 86.50 77 TYR A C 1
ATOM 641 O O . TYR A 1 77 ? -46.160 0.769 53.514 1.00 86.50 77 TYR A O 1
ATOM 649 N N . PHE A 1 78 ? -47.569 -0.955 53.206 1.00 87.94 78 PHE A N 1
ATOM 650 C CA . PHE A 1 78 ? -47.676 -0.864 51.749 1.00 87.94 78 PHE A CA 1
ATOM 651 C C . PHE A 1 78 ? -49.149 -0.993 51.310 1.00 87.94 78 PHE A C 1
ATOM 653 O O . PHE A 1 78 ? -49.529 -2.008 50.716 1.00 87.94 78 PHE A O 1
ATOM 660 N N . PRO A 1 79 ? -49.993 0.016 51.595 1.00 85.56 79 PRO A N 1
ATOM 661 C CA . PRO A 1 79 ? -51.440 -0.051 51.355 1.00 85.56 79 PRO A CA 1
ATOM 662 C C . PRO A 1 79 ? -51.795 -0.246 49.874 1.00 85.56 79 PRO A C 1
ATOM 664 O O . PRO A 1 79 ? -52.717 -0.987 49.541 1.00 85.56 79 PRO A O 1
ATOM 667 N N . ASP A 1 80 ? -50.997 0.330 48.977 1.00 85.06 80 ASP A N 1
ATOM 668 C CA . ASP A 1 80 ? -51.205 0.295 47.525 1.00 85.06 80 ASP A CA 1
ATOM 669 C C . ASP A 1 80 ? -50.866 -1.073 46.909 1.00 85.06 80 ASP A C 1
ATOM 671 O O . ASP A 1 80 ? -51.001 -1.275 45.701 1.00 85.06 80 ASP A O 1
ATOM 675 N N . LYS A 1 81 ? -50.354 -2.007 47.724 1.00 87.44 81 LYS A N 1
ATOM 676 C CA . LYS A 1 81 ? -49.830 -3.317 47.316 1.00 87.44 81 LYS A CA 1
ATOM 677 C C . LYS A 1 81 ? -48.716 -3.252 46.262 1.00 87.44 81 LYS A C 1
ATOM 679 O O . LYS A 1 81 ? -48.437 -4.246 45.594 1.00 87.44 81 LYS A O 1
ATOM 684 N N . ILE A 1 82 ? -48.045 -2.111 46.111 1.00 81.62 82 ILE A N 1
ATOM 685 C CA . ILE A 1 82 ? -46.948 -1.909 45.157 1.00 81.62 82 ILE A CA 1
ATOM 686 C C . ILE A 1 82 ? -45.631 -1.759 45.920 1.00 81.62 82 ILE A C 1
ATOM 688 O O . ILE A 1 82 ? -45.521 -0.961 46.843 1.00 81.62 82 ILE A O 1
ATOM 692 N N . LEU A 1 83 ? -44.614 -2.510 45.500 1.00 81.94 83 LEU A N 1
ATOM 693 C CA . LEU A 1 83 ? -43.252 -2.452 46.039 1.00 81.94 83 LEU A CA 1
ATOM 694 C C . LEU A 1 83 ? -42.272 -2.136 44.911 1.00 81.94 83 LEU A C 1
ATOM 696 O O . LEU A 1 83 ? -42.384 -2.728 43.836 1.00 81.94 83 LEU A O 1
ATOM 700 N N . THR A 1 84 ? -41.274 -1.272 45.139 1.00 74.75 84 THR A N 1
ATOM 701 C CA . THR A 1 84 ? -40.242 -1.010 44.109 1.00 74.75 84 THR A CA 1
ATOM 702 C C . THR A 1 84 ? -38.978 -1.848 44.273 1.00 74.75 84 THR A C 1
ATOM 704 O O . THR A 1 84 ? -38.234 -2.075 43.310 1.00 74.75 84 THR A O 1
ATOM 707 N N . SER A 1 85 ? -38.743 -2.358 45.486 1.00 81.88 85 SER A N 1
ATOM 708 C CA . SER A 1 85 ? -37.687 -3.326 45.788 1.00 81.88 85 SER A CA 1
ATOM 709 C C . SER A 1 85 ? -37.999 -4.114 47.063 1.00 81.88 85 SER A C 1
ATOM 711 O O . SER A 1 85 ? -38.612 -3.584 47.984 1.00 81.88 85 SER A O 1
ATOM 713 N N . LEU A 1 86 ? -37.496 -5.348 47.177 1.00 83.94 86 LEU A N 1
ATOM 714 C CA . LEU A 1 86 ? -37.625 -6.144 48.410 1.00 83.94 86 LEU A CA 1
ATOM 715 C C . LEU A 1 86 ? -36.960 -5.483 49.630 1.00 83.94 86 LEU A C 1
ATOM 717 O O . LEU A 1 86 ? -37.350 -5.731 50.769 1.00 83.94 86 LEU A O 1
ATOM 721 N N . SER A 1 87 ? -35.970 -4.617 49.399 1.00 82.94 87 SER A N 1
ATOM 722 C CA . SER A 1 87 ? -35.282 -3.872 50.454 1.00 82.94 87 SER A CA 1
ATOM 723 C C . SER A 1 87 ? -36.202 -2.902 51.200 1.00 82.94 87 SER A C 1
ATOM 725 O O . SER A 1 87 ? -35.910 -2.577 52.348 1.00 82.94 87 SER A O 1
ATOM 727 N N . GLU A 1 88 ? -37.309 -2.464 50.587 1.00 82.62 88 GLU A N 1
ATOM 728 C CA . GLU A 1 88 ? -38.300 -1.590 51.233 1.00 82.62 88 GLU A CA 1
ATOM 729 C C . GLU A 1 88 ? -38.950 -2.284 52.428 1.00 82.62 88 GLU A C 1
ATOM 731 O O . GLU A 1 88 ? -39.088 -1.677 53.485 1.00 82.62 88 GLU A O 1
ATOM 736 N N . ILE A 1 89 ? -39.238 -3.583 52.313 1.00 87.31 89 ILE A N 1
ATOM 737 C CA . ILE A 1 89 ? -39.800 -4.377 53.412 1.00 87.31 89 ILE A CA 1
ATOM 738 C C . ILE A 1 89 ? -38.802 -4.463 54.567 1.00 87.31 89 ILE A C 1
ATOM 740 O O . ILE A 1 89 ? -39.170 -4.302 55.728 1.00 87.31 89 ILE A O 1
ATOM 744 N N . LYS A 1 90 ? -37.519 -4.682 54.261 1.00 87.06 90 LYS A N 1
ATOM 745 C CA . LYS A 1 90 ? -36.464 -4.742 55.279 1.00 87.06 90 LYS A CA 1
ATOM 746 C C . LYS A 1 90 ? -36.276 -3.401 55.994 1.00 87.06 90 LYS A C 1
ATOM 748 O O . LYS A 1 90 ? -36.029 -3.403 57.199 1.00 87.06 90 LYS A O 1
ATOM 753 N N . ALA A 1 91 ? -36.374 -2.292 55.260 1.00 83.81 91 ALA A N 1
ATOM 754 C CA . ALA A 1 91 ? -36.265 -0.943 55.806 1.00 83.81 91 ALA A CA 1
ATOM 755 C C . ALA A 1 91 ? -37.481 -0.567 56.667 1.00 83.81 91 ALA A C 1
ATOM 757 O O . ALA A 1 91 ? -37.303 -0.002 57.741 1.00 83.81 91 ALA A O 1
ATOM 758 N N . ALA A 1 92 ? -38.690 -0.926 56.229 1.00 83.94 92 ALA A N 1
ATOM 759 C CA . ALA A 1 92 ? -39.924 -0.666 56.963 1.00 83.94 92 ALA A CA 1
ATOM 760 C C . ALA A 1 92 ? -40.059 -1.562 58.203 1.00 83.94 92 ALA A C 1
ATOM 762 O O . ALA A 1 92 ? -40.413 -1.091 59.282 1.00 83.94 92 ALA A O 1
ATOM 763 N N . HIS A 1 93 ? -39.758 -2.859 58.069 1.00 86.88 93 HIS A N 1
ATOM 764 C CA . HIS A 1 93 ? -39.911 -3.821 59.154 1.00 86.88 93 HIS A CA 1
ATOM 765 C C . HIS A 1 93 ? -38.995 -5.053 58.992 1.00 86.88 93 HIS A C 1
ATOM 767 O O . HIS A 1 93 ? -39.374 -6.103 58.466 1.00 86.88 93 HIS A O 1
ATOM 773 N N . SER A 1 94 ? -37.774 -4.973 59.527 1.00 85.62 94 SER A N 1
ATOM 774 C CA . SER A 1 94 ? -36.731 -6.012 59.398 1.00 85.62 94 SER A CA 1
ATOM 775 C C . SER A 1 94 ? -37.157 -7.426 59.836 1.00 85.62 94 SER A C 1
ATOM 777 O O . SER A 1 94 ? -36.752 -8.427 59.234 1.00 85.62 94 SER A O 1
ATOM 779 N N . LYS A 1 95 ? -38.012 -7.539 60.861 1.00 84.69 95 LYS A N 1
ATOM 780 C CA . LYS A 1 95 ? -38.554 -8.831 61.322 1.00 84.69 95 LYS A CA 1
ATOM 781 C C . LYS A 1 95 ? -39.565 -9.424 60.341 1.00 84.69 95 LYS A C 1
ATOM 783 O O . LYS A 1 95 ? -39.615 -10.643 60.213 1.00 84.69 95 LYS A O 1
ATOM 788 N N . LEU A 1 96 ? -40.334 -8.584 59.645 1.00 87.44 96 LEU A N 1
ATOM 789 C CA . LEU A 1 96 ? -41.299 -9.026 58.633 1.00 87.44 96 LEU A CA 1
ATOM 790 C C . LEU A 1 96 ? -40.548 -9.598 57.430 1.00 87.44 96 LEU A C 1
ATOM 792 O O . LEU A 1 96 ? -40.852 -10.704 56.999 1.00 87.44 96 LEU A O 1
ATOM 796 N N . ASP A 1 97 ? -39.491 -8.917 56.976 1.00 89.75 97 ASP A N 1
ATOM 797 C CA . ASP A 1 97 ? -38.601 -9.420 55.919 1.00 89.75 97 ASP A CA 1
ATOM 798 C C . ASP A 1 97 ? -37.976 -10.785 56.272 1.00 89.75 97 ASP A C 1
ATOM 800 O O . ASP A 1 97 ? -37.911 -11.700 55.442 1.00 89.75 97 ASP A O 1
ATOM 804 N N . SER A 1 98 ? -37.566 -10.955 57.532 1.00 86.44 98 SER A N 1
ATOM 805 C CA . SER A 1 98 ? -37.018 -12.224 58.024 1.00 86.44 98 SER A CA 1
ATOM 806 C C . SER A 1 98 ? -38.064 -13.346 58.009 1.00 86.44 98 SER A C 1
ATOM 808 O O . SER A 1 98 ? -37.758 -14.454 57.570 1.00 86.44 98 SER A O 1
ATOM 810 N N . GLN A 1 99 ? -39.303 -13.067 58.432 1.00 88.00 99 GLN A N 1
ATOM 811 C CA . GLN A 1 99 ? -40.393 -14.051 58.400 1.00 88.00 99 GLN A CA 1
ATOM 812 C C . GLN A 1 99 ? -40.815 -14.391 56.971 1.00 88.00 99 GLN A C 1
ATOM 814 O O . GLN A 1 99 ? -40.935 -15.565 56.645 1.00 88.00 99 GLN A O 1
ATOM 819 N N . LEU A 1 100 ? -40.938 -13.398 56.088 1.00 88.56 100 LEU A N 1
ATOM 820 C CA . LEU A 1 100 ? -41.201 -13.617 54.663 1.00 88.56 100 LEU A CA 1
ATOM 821 C C . LEU A 1 100 ? -40.165 -14.546 54.030 1.00 88.56 100 LEU A C 1
ATOM 823 O O . LEU A 1 100 ? -40.529 -15.448 53.288 1.00 88.56 100 LEU A O 1
ATOM 827 N N . THR A 1 101 ? -38.883 -14.364 54.364 1.00 89.12 101 THR A N 1
ATOM 828 C CA . THR A 1 101 ? -37.801 -15.251 53.898 1.00 89.12 101 THR A CA 1
ATOM 829 C C . THR A 1 101 ? -37.970 -16.680 54.403 1.00 89.12 101 THR A C 1
ATOM 831 O O . THR A 1 101 ? -37.638 -17.627 53.694 1.00 89.12 101 THR A O 1
ATOM 834 N N . LYS A 1 102 ? -38.428 -16.843 55.646 1.00 88.12 102 LYS A N 1
ATOM 835 C CA . LYS A 1 102 ? -38.650 -18.156 56.246 1.00 88.12 102 LYS A CA 1
ATOM 836 C C . LYS A 1 102 ? -39.821 -18.865 55.560 1.00 88.12 102 LYS A C 1
ATOM 838 O O . LYS A 1 102 ? -39.619 -19.931 54.998 1.00 88.12 102 LYS A O 1
ATOM 843 N N . TYR A 1 103 ? -40.997 -18.242 55.524 1.00 88.38 103 TYR A N 1
ATOM 844 C CA . TYR A 1 103 ? -42.194 -18.863 54.948 1.00 88.38 103 TYR A CA 1
ATOM 845 C C . TYR A 1 103 ? -42.089 -19.079 53.432 1.00 88.38 103 TYR A C 1
ATOM 847 O O . TYR A 1 103 ? -42.586 -20.082 52.926 1.00 88.38 103 TYR A O 1
ATOM 855 N N . SER A 1 104 ? -41.383 -18.208 52.696 1.00 88.19 104 SER A N 1
ATOM 856 C CA . SER A 1 104 ? -41.127 -18.450 51.270 1.00 88.19 104 SER A CA 1
ATOM 857 C C . SER A 1 104 ? -40.278 -19.709 51.057 1.00 88.19 104 SER A C 1
ATOM 859 O O . SER A 1 104 ? -40.575 -20.510 50.173 1.00 88.19 104 SER A O 1
ATOM 861 N N . LYS A 1 105 ? -39.256 -19.923 51.902 1.00 88.75 105 LYS A N 1
ATOM 862 C CA . LYS A 1 105 ? -38.425 -21.137 51.879 1.00 88.75 105 LYS A CA 1
ATOM 863 C C . LYS A 1 105 ? -39.209 -22.381 52.279 1.00 88.75 105 LYS A C 1
ATOM 865 O O . LYS A 1 105 ? -39.077 -23.392 51.601 1.00 88.75 105 LYS A O 1
ATOM 870 N N . ASP A 1 106 ? -40.040 -22.293 53.317 1.00 86.06 106 ASP A N 1
ATOM 871 C CA . ASP A 1 106 ? -40.880 -23.411 53.770 1.00 86.06 106 ASP A CA 1
ATOM 872 C C . ASP A 1 106 ? -41.856 -23.867 52.662 1.00 86.06 106 ASP A C 1
ATOM 874 O O . ASP A 1 106 ? -42.163 -25.050 52.549 1.00 86.06 106 ASP A O 1
ATOM 878 N N . ARG A 1 107 ? -42.285 -22.945 51.787 1.00 83.19 107 ARG A N 1
ATOM 879 C CA . ARG A 1 107 ? -43.115 -23.224 50.598 1.00 83.19 107 ARG A CA 1
ATOM 880 C C .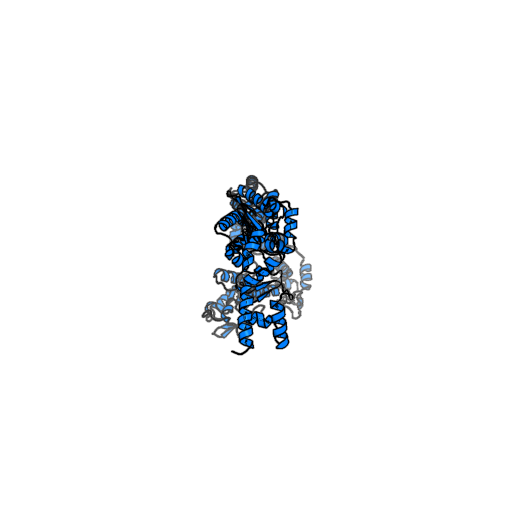 ARG A 1 107 ? -42.326 -23.513 49.317 1.00 83.19 107 ARG A C 1
ATOM 882 O O . ARG A 1 107 ? -42.930 -23.696 48.264 1.00 83.19 107 ARG A O 1
ATOM 889 N N . ASN A 1 108 ? -40.998 -23.537 49.389 1.00 86.12 108 ASN A N 1
ATOM 890 C CA . ASN A 1 108 ? -40.100 -23.758 48.258 1.00 86.12 108 ASN A CA 1
ATOM 891 C C . ASN A 1 108 ? -40.334 -22.804 47.063 1.00 86.12 108 ASN A C 1
ATOM 893 O O . ASN A 1 108 ? -40.184 -23.183 45.902 1.00 86.12 108 ASN A O 1
ATOM 897 N N . ILE A 1 109 ? -40.709 -21.555 47.350 1.00 86.94 109 ILE A N 1
ATOM 898 C CA . ILE A 1 109 ? -40.940 -20.498 46.356 1.00 86.94 109 ILE A CA 1
ATOM 899 C C . ILE A 1 109 ? -40.078 -19.271 46.657 1.00 86.94 109 ILE A C 1
ATOM 901 O O . ILE A 1 109 ? -39.615 -19.050 47.779 1.00 86.94 109 ILE A O 1
ATOM 905 N N . SER A 1 110 ? -39.851 -18.445 45.635 1.00 85.25 110 SER A N 1
ATOM 906 C CA . SER A 1 110 ? -39.134 -17.181 45.816 1.00 85.25 110 SER A CA 1
ATOM 907 C C . SER A 1 110 ? -39.937 -16.211 46.691 1.00 85.25 110 SER A C 1
ATOM 909 O O . SER A 1 110 ? -41.167 -16.285 46.763 1.00 85.25 110 SER A O 1
ATOM 911 N N . LYS A 1 111 ? -39.249 -15.277 47.359 1.00 85.75 111 LYS A N 1
ATOM 912 C CA . LYS A 1 111 ? -39.912 -14.244 48.172 1.00 85.75 111 LYS A CA 1
ATOM 913 C C . LYS A 1 111 ? -40.803 -13.357 47.297 1.00 85.75 111 LYS A C 1
ATOM 915 O O . LYS A 1 111 ? -41.873 -12.951 47.734 1.00 85.75 111 LYS A O 1
ATOM 920 N N . GLU A 1 112 ? -40.377 -13.098 46.066 1.00 84.88 112 GLU A N 1
ATOM 921 C CA . GLU A 1 112 ? -41.131 -12.381 45.042 1.00 84.88 112 GLU A CA 1
ATOM 922 C C . GLU A 1 112 ? -42.446 -13.097 44.716 1.00 84.88 112 GLU A C 1
ATOM 924 O O . GLU A 1 112 ? -43.510 -12.506 44.863 1.00 84.88 112 GLU A O 1
ATOM 929 N N . THR A 1 113 ? -42.383 -14.386 44.377 1.00 82.69 113 THR A N 1
ATOM 930 C CA . THR A 1 113 ? -43.570 -15.210 44.091 1.00 82.69 113 THR A CA 1
ATOM 931 C C . THR A 1 113 ? -44.497 -15.305 45.303 1.00 82.69 113 THR A C 1
ATOM 933 O O . THR A 1 113 ? -45.716 -15.289 45.163 1.00 82.69 113 THR A O 1
ATOM 936 N N . TYR A 1 114 ? -43.938 -15.376 46.514 1.00 89.31 114 TYR A N 1
ATOM 937 C CA . TYR A 1 114 ? -44.741 -15.386 47.734 1.00 89.31 114 TYR A CA 1
ATOM 938 C C . TYR A 1 114 ? -45.499 -14.066 47.933 1.00 89.31 114 TYR A C 1
ATOM 940 O O . TYR A 1 114 ? -46.681 -14.088 48.253 1.00 89.31 114 TYR A O 1
ATOM 948 N N . LEU A 1 115 ? -44.857 -12.922 47.683 1.00 88.56 115 LEU A N 1
ATOM 949 C CA . LEU A 1 115 ? -45.510 -11.609 47.729 1.00 88.56 115 LEU A CA 1
ATOM 950 C C . LEU A 1 115 ? -46.594 -11.465 46.651 1.00 88.56 115 LEU A C 1
ATOM 952 O O . LEU A 1 115 ? -47.663 -10.932 46.942 1.00 88.56 115 LEU A O 1
ATOM 956 N N . GLU A 1 116 ? -46.358 -11.992 45.448 1.00 86.12 116 GLU A N 1
ATOM 957 C CA . GLU A 1 116 ? -47.355 -12.030 44.369 1.00 86.12 116 GLU A CA 1
ATOM 958 C C . GLU A 1 116 ? -48.589 -12.852 44.763 1.00 86.12 116 GLU A C 1
ATOM 960 O O . GLU A 1 116 ? -49.713 -12.389 44.570 1.00 86.12 116 GLU A O 1
ATOM 965 N N . HIS A 1 117 ? -48.408 -14.013 45.406 1.00 87.56 117 HIS A N 1
ATOM 966 C CA . HIS A 1 117 ? -49.521 -14.799 45.956 1.00 87.56 117 HIS A CA 1
ATOM 967 C C . HIS A 1 117 ? -50.312 -14.054 47.041 1.00 87.56 117 HIS A C 1
ATOM 969 O O . HIS A 1 117 ? -51.508 -14.290 47.197 1.00 87.56 117 HIS A O 1
ATOM 975 N N . LEU A 1 118 ? -49.672 -13.141 47.776 1.00 87.69 118 LEU A N 1
ATOM 976 C CA . LEU A 1 118 ? -50.334 -12.266 48.749 1.00 87.69 118 LEU A CA 1
ATOM 977 C C . LEU A 1 118 ? -50.981 -11.023 48.102 1.00 87.69 118 LEU A C 1
ATOM 979 O O . LEU A 1 118 ? -51.553 -10.187 48.802 1.00 87.69 118 LEU A O 1
ATOM 983 N N . GLY A 1 119 ? -50.907 -10.892 46.773 1.00 84.44 119 GLY A N 1
ATOM 984 C CA . GLY A 1 119 ? -51.490 -9.793 46.005 1.00 84.44 119 GLY A CA 1
ATOM 985 C C . GLY A 1 119 ? -50.611 -8.544 45.901 1.00 84.44 119 GLY A C 1
ATOM 986 O O . GLY A 1 119 ? -51.116 -7.501 45.491 1.00 84.44 119 GLY A O 1
ATOM 987 N N . PHE A 1 120 ? -49.325 -8.624 46.261 1.00 88.69 120 PHE A N 1
ATOM 988 C CA . PHE A 1 120 ? -48.369 -7.523 46.130 1.00 88.69 120 PHE A CA 1
ATOM 989 C C . PHE A 1 120 ? -47.634 -7.582 44.792 1.00 88.69 120 PHE A C 1
ATOM 991 O O . PHE A 1 120 ? -47.157 -8.631 44.367 1.00 88.69 120 PHE A O 1
ATOM 998 N N . LYS A 1 121 ? -47.487 -6.428 44.139 1.00 83.19 121 LYS A N 1
ATOM 999 C CA . LYS A 1 121 ? -46.802 -6.292 42.854 1.00 83.19 121 LYS A CA 1
ATOM 1000 C C . LYS A 1 121 ? -45.436 -5.645 43.037 1.00 83.19 121 LYS A C 1
ATOM 1002 O O . LYS A 1 121 ? -45.330 -4.485 43.437 1.00 83.19 121 LYS A O 1
ATOM 1007 N N . LEU A 1 122 ? -44.380 -6.369 42.667 1.00 78.50 122 LEU A N 1
ATOM 1008 C CA . LEU A 1 122 ? -43.024 -5.828 42.635 1.00 78.50 122 LEU A CA 1
ATOM 1009 C C . LEU A 1 122 ? -42.777 -5.087 41.310 1.00 78.50 122 LEU A C 1
ATOM 1011 O O . LEU A 1 122 ? -42.390 -5.673 40.297 1.00 78.50 122 LEU A O 1
ATOM 1015 N N . VAL A 1 123 ? -42.972 -3.772 41.315 1.00 69.19 123 VAL A N 1
ATOM 1016 C CA . VAL A 1 123 ? -42.646 -2.896 40.187 1.00 69.19 123 VAL A CA 1
ATOM 1017 C C . VAL A 1 123 ? -41.167 -2.547 40.282 1.00 69.19 123 VAL A C 1
ATOM 1019 O O . VAL A 1 123 ? -40.785 -1.552 40.891 1.00 69.19 123 VAL A O 1
ATOM 1022 N N . LYS A 1 124 ? -40.305 -3.395 39.709 1.00 57.06 124 LYS A N 1
ATOM 1023 C CA . LYS A 1 124 ? -38.852 -3.163 39.689 1.00 57.06 124 LYS A CA 1
ATOM 1024 C C . LYS A 1 124 ? -38.572 -1.721 39.250 1.00 57.06 124 LYS A C 1
ATOM 1026 O O . LYS A 1 124 ? -38.858 -1.371 38.103 1.00 57.06 124 LYS A O 1
ATOM 1031 N N . LYS A 1 125 ? -37.978 -0.903 40.137 1.00 47.88 125 LYS A N 1
ATOM 1032 C CA . LYS A 1 125 ? -37.361 0.377 39.744 1.00 47.88 125 LYS A CA 1
ATOM 1033 C C . LYS A 1 125 ? -36.516 0.095 38.510 1.00 47.88 125 LYS A C 1
ATOM 1035 O O . LYS A 1 125 ? -35.716 -0.846 38.541 1.00 47.88 125 LYS A O 1
ATOM 1040 N N . SER A 1 126 ? -36.745 0.847 37.430 1.00 39.22 126 SER A N 1
ATOM 1041 C CA . SER A 1 126 ? -36.063 0.624 36.156 1.00 39.22 126 SER A CA 1
ATOM 1042 C C . SER A 1 126 ? -34.585 0.381 36.441 1.00 39.22 126 SER A C 1
ATOM 1044 O O . SER A 1 126 ? -33.981 1.178 37.175 1.00 39.22 126 SER A O 1
ATOM 1046 N N . LYS A 1 127 ? -33.997 -0.695 35.884 1.00 51.81 127 LYS A N 1
ATOM 1047 C CA . LYS A 1 127 ? -32.534 -0.776 35.739 1.00 51.81 127 LYS A CA 1
ATOM 1048 C C . LYS A 1 127 ? -32.088 0.635 35.371 1.00 51.81 127 LYS A C 1
ATOM 1050 O O . LYS A 1 127 ? -32.717 1.227 34.494 1.00 51.81 127 LYS A O 1
ATOM 1055 N N . SER A 1 128 ? -31.117 1.186 36.107 1.00 53.16 128 SER A N 1
ATOM 1056 C CA . SER A 1 128 ? -30.451 2.444 35.759 1.00 53.16 128 SER A CA 1
ATOM 1057 C C . SER A 1 128 ? -30.543 2.647 34.248 1.00 53.16 128 SER A C 1
ATOM 1059 O O . SER A 1 128 ? -30.098 1.757 33.521 1.00 53.16 128 SER A O 1
ATOM 1061 N N . LYS A 1 129 ? -31.142 3.757 33.787 1.00 57.75 129 LYS A N 1
ATOM 1062 C CA . LYS A 1 129 ? -31.329 4.068 32.351 1.00 57.75 129 LYS A CA 1
ATOM 1063 C C . LYS A 1 129 ? -30.044 3.862 31.529 1.00 57.75 129 LYS A C 1
ATOM 1065 O O . LYS A 1 129 ? -30.078 3.702 30.311 1.00 57.75 129 LYS A O 1
ATOM 1070 N N . TYR A 1 130 ? -28.906 3.845 32.220 1.00 67.06 130 TYR A N 1
ATOM 1071 C CA . TYR A 1 130 ? -27.565 3.723 31.692 1.00 67.06 130 TYR A CA 1
ATOM 1072 C C . TYR A 1 130 ? -26.865 2.463 32.212 1.00 67.06 130 TYR A C 1
ATOM 1074 O O . TYR A 1 130 ? -26.849 2.180 33.416 1.00 67.06 130 TYR A O 1
ATOM 1082 N N . ASP A 1 131 ? -26.231 1.732 31.301 1.00 76.62 131 ASP A N 1
ATOM 1083 C CA . ASP A 1 131 ? -25.348 0.618 31.628 1.00 76.62 131 ASP A CA 1
ATOM 1084 C C . ASP A 1 131 ? -23.950 1.144 31.993 1.00 76.62 131 ASP A C 1
ATOM 1086 O O . ASP A 1 131 ? -23.027 1.197 31.178 1.00 76.62 131 ASP A O 1
ATOM 1090 N N . TYR A 1 132 ? -23.801 1.573 33.248 1.00 79.31 132 TYR A N 1
ATOM 1091 C CA . TYR A 1 132 ? -22.537 2.109 33.759 1.00 79.31 132 TYR A CA 1
ATOM 1092 C C . TYR A 1 132 ? -21.390 1.089 33.753 1.00 79.31 132 TYR A C 1
ATOM 1094 O O . TYR A 1 132 ? -20.231 1.502 33.752 1.00 79.31 132 TYR A O 1
ATOM 1102 N N . VAL A 1 133 ? -21.684 -0.218 33.721 1.00 81.00 133 VAL A N 1
ATOM 1103 C CA . VAL A 1 133 ? -20.665 -1.275 33.625 1.00 81.00 133 VAL A CA 1
ATOM 1104 C C . VAL A 1 133 ? -20.034 -1.245 32.236 1.00 81.00 133 VAL A C 1
ATOM 1106 O O . VAL A 1 133 ? -18.813 -1.166 32.121 1.00 81.00 133 VAL A O 1
ATOM 1109 N N . SER A 1 134 ? -20.856 -1.206 31.187 1.00 84.44 134 SER A N 1
ATOM 1110 C CA . SER A 1 134 ? -20.377 -1.093 29.806 1.00 84.44 134 SER A CA 1
ATOM 1111 C C . SER A 1 134 ? -19.665 0.237 29.540 1.00 84.44 134 SER A C 1
ATOM 1113 O O . SER A 1 134 ? -18.621 0.269 28.891 1.00 84.44 134 SER A O 1
ATOM 1115 N N . ILE A 1 135 ? -20.154 1.344 30.108 1.00 85.38 135 ILE A N 1
ATOM 1116 C CA . ILE A 1 135 ? -19.468 2.644 30.011 1.00 85.38 135 ILE A CA 1
ATOM 1117 C C . ILE A 1 135 ? -18.088 2.594 30.690 1.00 85.38 135 ILE A C 1
ATOM 1119 O O . ILE A 1 135 ? -17.122 3.165 30.180 1.00 85.38 135 ILE A O 1
ATOM 1123 N N . LYS A 1 136 ? -17.972 1.907 31.834 1.00 85.56 136 LYS A N 1
ATOM 1124 C CA . LYS A 1 136 ? -16.694 1.710 32.533 1.00 85.56 136 LYS A CA 1
ATOM 1125 C C . LYS A 1 136 ? -15.705 0.909 31.691 1.00 85.56 136 LYS A C 1
ATOM 1127 O O . LYS A 1 136 ? -14.540 1.289 31.613 1.00 85.56 136 LYS A O 1
ATOM 1132 N N . GLU A 1 137 ? -16.177 -0.159 31.056 1.00 86.31 137 GLU A N 1
ATOM 1133 C CA . GLU A 1 137 ? -15.378 -0.983 30.147 1.00 86.31 137 GLU A CA 1
ATOM 1134 C C . GLU A 1 137 ? -14.849 -0.157 28.967 1.00 86.31 137 GLU A C 1
ATOM 1136 O O . GLU A 1 137 ? -13.643 -0.144 28.710 1.00 86.31 137 GLU A O 1
ATOM 1141 N N . LEU A 1 138 ? -15.721 0.626 28.317 1.00 88.25 138 LEU A N 1
ATOM 1142 C CA . LEU A 1 138 ? -15.317 1.545 27.252 1.00 88.25 138 LEU A CA 1
ATOM 1143 C C . LEU A 1 138 ? -14.269 2.555 27.727 1.00 88.25 138 LEU A C 1
ATOM 1145 O O . LEU A 1 138 ? -13.245 2.726 27.071 1.00 88.25 138 LEU A O 1
ATOM 1149 N N . LYS A 1 139 ? -14.486 3.191 28.885 1.00 88.06 139 LYS A N 1
ATOM 1150 C CA . LYS A 1 139 ? -13.555 4.176 29.454 1.00 88.06 139 LYS A CA 1
ATOM 1151 C C . LYS A 1 139 ? -12.162 3.590 29.713 1.00 88.06 139 LYS A C 1
ATOM 1153 O O . LYS A 1 139 ? -11.172 4.288 29.516 1.00 88.06 139 LYS A O 1
ATOM 1158 N N . ASN A 1 140 ? -12.087 2.352 30.195 1.00 87.25 140 ASN A N 1
ATOM 1159 C CA . ASN A 1 140 ? -10.821 1.743 30.599 1.00 87.25 140 ASN A CA 1
ATOM 1160 C C . ASN A 1 140 ? -10.042 1.163 29.412 1.00 87.25 140 ASN A C 1
ATOM 1162 O O . ASN A 1 140 ? -8.816 1.261 29.378 1.00 87.25 140 ASN A O 1
ATOM 1166 N N . ASN A 1 141 ? -10.742 0.558 28.448 1.00 89.31 141 ASN A N 1
ATOM 1167 C CA . ASN A 1 141 ? -10.110 -0.278 27.427 1.00 89.31 141 ASN A CA 1
ATOM 1168 C C . ASN A 1 141 ? -10.198 0.287 26.006 1.00 89.31 141 ASN A C 1
ATOM 1170 O O . ASN A 1 141 ? -9.420 -0.139 25.152 1.00 89.31 141 ASN A O 1
ATOM 1174 N N . TYR A 1 142 ? -11.071 1.259 25.745 1.00 90.19 142 TYR A N 1
ATOM 1175 C CA . TYR A 1 142 ? -11.327 1.798 24.410 1.00 90.19 142 TYR A CA 1
ATOM 1176 C C . TYR A 1 142 ? -11.045 3.305 24.329 1.00 90.19 142 TYR A C 1
ATOM 1178 O O . TYR A 1 142 ? -10.866 3.977 25.348 1.00 90.19 142 TYR A O 1
ATOM 1186 N N . ASN A 1 143 ? -10.998 3.850 23.111 1.00 87.00 143 ASN A N 1
ATOM 1187 C CA . ASN A 1 143 ? -10.748 5.267 22.813 1.00 87.00 143 ASN A CA 1
ATOM 1188 C C . ASN A 1 143 ? -11.971 6.161 23.117 1.00 87.00 143 ASN A C 1
ATOM 1190 O O . ASN A 1 143 ? -12.432 6.969 22.309 1.00 87.00 143 ASN A O 1
ATOM 1194 N N . PHE A 1 144 ? -12.529 5.988 24.307 1.00 86.56 144 PHE A N 1
ATOM 1195 C CA . PHE A 1 144 ? -13.806 6.536 24.720 1.00 86.56 144 PHE A CA 1
ATOM 1196 C C . PHE A 1 144 ? -13.697 7.982 25.220 1.00 86.56 144 PHE A C 1
ATOM 1198 O O . PHE A 1 144 ? -12.935 8.291 26.139 1.00 86.56 144 PHE A O 1
ATOM 1205 N N . ASN A 1 145 ? -14.538 8.874 24.684 1.00 85.38 145 ASN A N 1
ATOM 1206 C CA . ASN A 1 145 ? -14.653 10.252 25.163 1.00 85.38 145 ASN A CA 1
ATOM 1207 C C . ASN A 1 145 ? -15.841 10.413 26.127 1.00 85.38 145 ASN A C 1
ATOM 1209 O O . ASN A 1 145 ? -16.995 10.565 25.717 1.00 85.38 145 ASN A O 1
ATOM 1213 N N . LEU A 1 146 ? -15.531 10.462 27.425 1.00 84.56 146 LEU A N 1
ATOM 1214 C CA . LEU A 1 146 ? -16.520 10.620 28.495 1.00 84.56 146 LEU A CA 1
ATOM 1215 C C . LEU A 1 146 ? -17.342 11.912 28.385 1.00 84.56 146 LEU A C 1
ATOM 1217 O O . LEU A 1 146 ? -18.528 11.902 28.700 1.00 84.56 146 LEU A O 1
ATOM 1221 N N . ALA A 1 147 ? -16.739 13.022 27.950 1.00 83.12 147 ALA A N 1
ATOM 1222 C CA . ALA A 1 147 ? -17.438 14.303 27.849 1.00 83.12 147 ALA A CA 1
ATOM 1223 C C . ALA A 1 147 ? -18.504 14.276 26.745 1.00 83.12 147 ALA A C 1
ATOM 1225 O O . ALA A 1 147 ? -19.630 14.723 26.965 1.00 83.12 147 ALA A O 1
ATOM 1226 N N . LYS A 1 148 ? -18.159 13.697 25.585 1.00 78.12 148 LYS A N 1
ATOM 1227 C CA . LYS A 1 148 ? -19.081 13.540 24.451 1.00 78.12 148 LYS A CA 1
ATOM 1228 C C . LYS A 1 148 ? -20.293 12.701 24.851 1.00 78.12 148 LYS A C 1
ATOM 1230 O O . LYS A 1 148 ? -21.430 13.084 24.588 1.00 78.12 148 LYS A O 1
ATOM 1235 N N . HIS A 1 149 ? -20.053 11.604 25.564 1.00 77.94 149 HIS A N 1
ATOM 1236 C CA . HIS A 1 149 ? -21.136 10.768 26.057 1.00 77.94 149 HIS A CA 1
ATOM 1237 C C . HIS A 1 149 ? -21.979 11.446 27.123 1.00 77.94 149 HIS A C 1
ATOM 1239 O O . HIS A 1 149 ? -23.194 11.462 26.979 1.00 77.94 149 HIS A O 1
ATOM 1245 N N . ALA A 1 150 ? -21.374 12.046 28.150 1.00 81.00 150 ALA A N 1
ATOM 1246 C CA . ALA A 1 150 ? -22.118 12.752 29.192 1.00 81.00 150 ALA A CA 1
ATOM 1247 C C . ALA A 1 150 ? -23.104 13.774 28.590 1.00 81.00 150 ALA A C 1
ATOM 1249 O O . ALA A 1 150 ? -24.275 13.795 28.972 1.00 81.00 150 ALA A O 1
ATOM 1250 N N . LYS A 1 151 ? -22.673 14.504 27.547 1.00 76.81 151 LYS A N 1
ATOM 1251 C CA . LYS A 1 151 ? -23.534 15.394 26.753 1.00 76.81 151 LYS A CA 1
ATOM 1252 C C . LYS A 1 151 ? -24.690 14.649 26.069 1.00 76.81 151 LYS A C 1
ATOM 1254 O O . LYS A 1 151 ? -25.829 15.087 26.178 1.00 76.81 151 LYS A O 1
ATOM 1259 N N . ALA A 1 152 ? -24.431 13.512 25.419 1.00 68.38 152 ALA A N 1
ATOM 1260 C CA . ALA A 1 152 ? -25.466 12.682 24.785 1.00 68.38 152 ALA A CA 1
ATOM 1261 C C . ALA A 1 152 ? -26.495 12.096 25.775 1.00 68.38 152 ALA A C 1
ATOM 1263 O O . ALA A 1 152 ? -27.608 11.744 25.367 1.00 68.38 152 ALA A O 1
ATOM 1264 N N . PHE A 1 153 ? -26.123 11.997 27.054 1.00 70.94 153 PHE A N 1
ATOM 1265 C CA . PHE A 1 153 ? -26.965 11.549 28.165 1.00 70.94 153 PHE A CA 1
ATOM 1266 C C . PHE A 1 153 ? -27.633 12.693 28.942 1.00 70.94 153 PHE A C 1
ATOM 1268 O O . PHE A 1 153 ? -28.416 12.422 29.850 1.00 70.94 153 PHE A O 1
ATOM 1275 N N . GLY A 1 154 ? -27.330 13.955 28.617 1.00 73.25 154 GLY A N 1
ATOM 1276 C CA . GLY A 1 154 ? -27.877 15.119 29.317 1.00 73.25 154 GLY A CA 1
ATOM 1277 C C . GLY A 1 154 ? -27.408 15.256 30.770 1.00 73.25 154 GLY A C 1
ATOM 1278 O O . GLY A 1 154 ? -28.113 15.849 31.579 1.00 73.25 154 GLY A O 1
ATOM 1279 N N . ILE A 1 155 ? -26.243 14.701 31.127 1.00 82.38 155 ILE A N 1
ATOM 1280 C CA . ILE A 1 155 ? -25.679 14.792 32.483 1.00 82.38 155 ILE A CA 1
ATOM 1281 C C . ILE A 1 155 ? -24.277 15.404 32.468 1.00 82.38 155 ILE A C 1
ATOM 1283 O O . ILE A 1 155 ? -23.580 15.382 31.453 1.00 82.38 155 ILE A O 1
ATOM 1287 N N . SER A 1 156 ? -23.827 15.937 33.608 1.00 83.12 156 SER A N 1
ATOM 1288 C CA . SER A 1 156 ? -22.471 16.481 33.709 1.00 83.12 156 SER A CA 1
ATOM 1289 C C . SER A 1 156 ? -21.416 15.371 33.628 1.00 83.12 156 SER A C 1
ATOM 1291 O O . SER A 1 156 ? -21.616 14.238 34.084 1.00 83.12 156 SER A O 1
ATOM 1293 N N . ARG A 1 157 ? -20.238 15.706 33.083 1.00 85.62 157 ARG A N 1
ATOM 1294 C CA . ARG A 1 157 ? -19.087 14.789 33.029 1.00 85.62 157 ARG A CA 1
ATOM 1295 C C . ARG A 1 157 ? -18.711 14.276 34.422 1.00 85.62 157 ARG A C 1
ATOM 1297 O O . ARG A 1 157 ? -18.378 13.100 34.557 1.00 85.62 157 ARG A O 1
ATOM 1304 N N . GLN A 1 158 ? -18.769 15.132 35.447 1.00 84.00 158 GLN A N 1
ATOM 1305 C CA . GLN A 1 158 ? -18.453 14.747 36.827 1.00 84.00 158 GLN A CA 1
ATOM 1306 C C . GLN A 1 158 ? -19.489 13.764 37.386 1.00 84.00 158 GLN A C 1
ATOM 1308 O O . GLN A 1 158 ? -19.097 12.750 37.960 1.00 84.00 158 GLN A O 1
ATOM 1313 N N . ALA A 1 159 ? -20.785 14.007 37.156 1.00 80.44 159 ALA A N 1
ATOM 1314 C CA . ALA A 1 159 ? -21.856 13.115 37.601 1.00 80.44 159 ALA A CA 1
ATOM 1315 C C . ALA A 1 159 ? -21.733 11.723 36.965 1.00 80.44 159 ALA A C 1
ATOM 1317 O O . ALA A 1 159 ? -21.835 10.706 37.655 1.00 80.44 159 ALA A O 1
ATOM 1318 N N . MET A 1 160 ? -21.429 11.668 35.665 1.00 82.38 160 MET A N 1
ATOM 1319 C CA . MET A 1 160 ? -21.175 10.403 34.980 1.00 82.38 160 MET A CA 1
ATOM 1320 C C . MET A 1 160 ? -19.933 9.693 35.532 1.00 82.38 160 MET A C 1
ATOM 1322 O O . MET A 1 160 ? -19.968 8.492 35.795 1.00 82.38 160 MET A O 1
ATOM 1326 N N . ASN A 1 161 ? -18.839 10.429 35.746 1.00 84.25 161 ASN A N 1
ATOM 1327 C CA . ASN A 1 161 ? -17.603 9.859 36.273 1.00 84.25 161 ASN A CA 1
ATOM 1328 C C . ASN A 1 161 ? -17.789 9.275 37.683 1.00 84.25 161 ASN A C 1
ATOM 1330 O O . ASN A 1 161 ? -17.293 8.185 37.958 1.00 84.25 161 ASN A O 1
ATOM 1334 N N . ALA A 1 162 ? -18.541 9.962 38.549 1.00 81.25 162 ALA A N 1
ATOM 1335 C CA . ALA A 1 162 ? -18.850 9.496 39.899 1.00 81.25 162 ALA A CA 1
ATOM 1336 C C . ALA A 1 162 ? -19.588 8.145 39.884 1.00 81.25 162 ALA A C 1
ATOM 1338 O O . ALA A 1 162 ? -19.224 7.235 40.625 1.00 81.25 162 ALA A O 1
ATOM 1339 N N . LYS A 1 163 ? -20.561 7.971 38.977 1.00 78.56 163 LYS A N 1
ATOM 1340 C CA . LYS A 1 163 ? -21.306 6.709 38.806 1.00 78.56 163 LYS A CA 1
ATOM 1341 C C . LYS A 1 163 ? -20.440 5.557 38.277 1.00 78.56 163 LYS A C 1
ATOM 1343 O O . LYS A 1 163 ? -20.667 4.414 38.652 1.00 78.56 163 LYS A O 1
ATOM 1348 N N . ILE A 1 164 ? -19.443 5.841 37.435 1.00 79.00 164 ILE A N 1
ATOM 1349 C CA . ILE A 1 164 ? -18.511 4.834 36.883 1.00 79.00 164 ILE A CA 1
ATOM 1350 C C . ILE A 1 164 ? -17.505 4.339 37.941 1.00 79.00 164 ILE A C 1
ATOM 1352 O O . ILE A 1 164 ? -17.105 3.168 37.945 1.00 79.00 164 ILE A O 1
ATOM 1356 N N . ILE A 1 165 ? -17.053 5.241 38.819 1.00 76.56 165 ILE A N 1
ATOM 1357 C CA . ILE A 1 165 ? -16.045 4.947 39.852 1.00 76.56 165 ILE A CA 1
ATOM 1358 C C . ILE A 1 165 ? -16.642 4.143 41.017 1.00 76.56 165 ILE A C 1
ATOM 1360 O O . ILE A 1 165 ? -15.905 3.418 41.686 1.00 76.56 165 ILE A O 1
ATOM 1364 N N . ASP A 1 166 ? -17.959 4.208 41.221 1.00 70.31 166 ASP A N 1
ATOM 1365 C CA . ASP A 1 166 ? -18.667 3.478 42.273 1.00 70.31 166 ASP A CA 1
ATOM 1366 C C . ASP A 1 166 ? -18.297 1.975 42.288 1.00 70.31 166 ASP A C 1
ATOM 1368 O O . ASP A 1 166 ? -18.456 1.232 41.309 1.00 70.31 166 ASP A O 1
ATOM 1372 N N . LYS A 1 167 ? -17.753 1.529 43.431 1.00 57.44 167 LYS A N 1
ATOM 1373 C CA . LYS A 1 167 ? -17.232 0.170 43.648 1.00 57.44 167 LYS A CA 1
ATOM 1374 C C . LYS A 1 167 ? -18.334 -0.895 43.603 1.00 57.44 167 LYS A C 1
ATOM 1376 O O . LYS A 1 167 ? -18.026 -2.058 43.339 1.00 57.44 167 LYS A O 1
ATOM 1381 N N . SER A 1 168 ? -19.601 -0.519 43.798 1.00 59.00 168 SER A N 1
ATOM 1382 C CA . SER A 1 168 ? -20.746 -1.443 43.769 1.00 59.00 168 SER A CA 1
ATOM 1383 C C . SER A 1 168 ? -20.963 -2.114 42.401 1.00 59.00 168 SER A C 1
ATOM 1385 O O . SER A 1 168 ? -21.532 -3.205 42.332 1.00 59.00 168 SER A O 1
ATOM 1387 N N . PHE A 1 169 ? -20.443 -1.529 41.315 1.00 55.56 169 PHE A N 1
ATOM 1388 C CA . PHE A 1 169 ? -20.536 -2.081 39.957 1.00 55.56 169 PHE A CA 1
ATOM 1389 C C . PHE A 1 169 ? -19.398 -3.045 39.586 1.00 55.56 169 PHE A C 1
ATOM 1391 O O . PHE A 1 169 ? -19.491 -3.722 38.567 1.00 55.56 169 PHE A O 1
ATOM 1398 N N . GLY A 1 170 ? -18.345 -3.160 40.406 1.00 50.53 170 GLY A N 1
ATOM 1399 C CA . GLY A 1 170 ? -17.129 -3.919 40.075 1.00 50.53 170 GLY A CA 1
ATOM 1400 C C . GLY A 1 170 ? -17.300 -5.437 39.915 1.00 50.53 170 GLY A C 1
ATOM 1401 O O . GLY A 1 170 ? -16.415 -6.079 39.364 1.00 50.53 170 GLY A O 1
ATOM 1402 N N . LYS A 1 171 ? -18.424 -6.017 40.367 1.00 51.06 171 LYS A N 1
ATOM 1403 C CA . LYS A 1 171 ? -18.719 -7.459 40.231 1.00 51.06 171 LYS A CA 1
ATOM 1404 C C . LYS A 1 171 ? -19.610 -7.814 39.034 1.00 51.06 171 LYS A C 1
ATOM 1406 O O . LYS A 1 171 ? -19.804 -8.995 38.760 1.00 51.06 171 LYS A O 1
ATOM 1411 N N . ARG A 1 172 ? -20.198 -6.831 38.347 1.00 56.44 172 ARG A N 1
ATOM 1412 C CA . ARG A 1 172 ? -21.106 -7.078 37.215 1.00 56.44 172 ARG A CA 1
ATOM 1413 C C . ARG A 1 172 ? -20.296 -7.126 35.919 1.00 56.44 172 ARG A C 1
ATOM 1415 O O . ARG A 1 172 ? -19.466 -6.254 35.693 1.00 56.44 172 ARG A O 1
ATOM 1422 N N . LYS A 1 173 ? -20.533 -8.138 35.081 1.00 56.06 173 LYS A N 1
ATOM 1423 C CA . LYS A 1 173 ? -20.008 -8.186 33.708 1.00 56.06 173 LYS A CA 1
ATOM 1424 C C . LYS A 1 173 ? -20.942 -7.398 32.788 1.00 56.06 173 LYS A C 1
ATOM 1426 O O . LYS A 1 173 ? -22.147 -7.372 33.037 1.00 56.06 173 LYS A O 1
ATOM 1431 N N . ALA A 1 174 ? -20.383 -6.755 31.763 1.00 60.06 174 ALA A N 1
ATOM 1432 C CA . ALA A 1 174 ? -21.177 -6.128 30.710 1.00 60.06 174 ALA A CA 1
ATOM 1433 C C . ALA A 1 174 ? -22.105 -7.179 30.076 1.00 60.06 174 ALA A C 1
ATOM 1435 O O . ALA A 1 174 ? -21.681 -8.313 29.841 1.00 60.06 174 ALA A O 1
ATOM 1436 N N . GLU A 1 175 ? -23.371 -6.826 29.852 1.00 57.91 175 GLU A N 1
ATOM 1437 C CA . GLU A 1 175 ? -24.313 -7.718 29.171 1.00 57.91 175 GLU A CA 1
ATOM 1438 C C . GLU A 1 175 ? -23.865 -7.903 27.715 1.00 57.91 175 GLU A C 1
ATOM 1440 O O . GLU A 1 175 ? -23.621 -6.927 27.006 1.00 57.91 175 GLU A O 1
ATOM 1445 N N . ILE A 1 176 ? -23.775 -9.154 27.260 1.00 57.47 176 ILE A N 1
ATOM 1446 C CA . ILE A 1 176 ? -23.536 -9.466 25.849 1.00 57.47 176 ILE A CA 1
ATOM 1447 C C . ILE A 1 176 ? -24.841 -9.174 25.109 1.00 57.47 176 ILE A C 1
ATOM 1449 O O . ILE A 1 176 ? -25.882 -9.748 25.431 1.00 57.47 176 ILE A O 1
ATOM 1453 N N . ARG A 1 177 ? -24.804 -8.243 24.155 1.00 69.94 177 ARG A N 1
ATOM 1454 C CA . ARG A 1 177 ? -25.961 -7.873 23.333 1.00 69.94 177 ARG A CA 1
ATOM 1455 C C . ARG A 1 177 ? -25.654 -8.137 21.870 1.00 69.94 177 ARG A C 1
ATOM 1457 O O . ARG A 1 177 ? -24.589 -7.764 21.389 1.00 69.94 177 ARG A O 1
ATOM 1464 N N . GLU A 1 178 ? -26.605 -8.752 21.179 1.00 67.06 178 GLU A N 1
ATOM 1465 C CA . GLU A 1 178 ? -26.498 -9.040 19.751 1.00 67.06 178 GLU A CA 1
ATOM 1466 C C . GLU A 1 178 ? -26.824 -7.816 18.887 1.00 67.06 178 GLU A C 1
ATOM 1468 O O . GLU A 1 178 ? -27.613 -6.939 19.257 1.00 67.06 178 GLU A O 1
ATOM 1473 N N . VAL A 1 179 ? -26.229 -7.779 17.694 1.00 73.94 179 VAL A N 1
ATOM 1474 C CA . VAL A 1 179 ? -26.499 -6.754 16.681 1.00 73.94 179 VAL A CA 1
ATOM 1475 C C . VAL A 1 179 ? -27.799 -7.095 15.953 1.00 73.94 179 VAL A C 1
ATOM 1477 O O . VAL A 1 179 ? -27.886 -8.114 15.272 1.00 73.94 179 VAL A O 1
ATOM 1480 N N . LYS A 1 180 ? -28.815 -6.225 16.030 1.00 78.81 180 LYS A N 1
ATOM 1481 C CA . LYS A 1 180 ? -30.067 -6.436 15.282 1.00 78.81 180 LYS A CA 1
ATOM 1482 C C . LYS A 1 180 ? -29.849 -6.210 13.784 1.00 78.81 180 LYS A C 1
ATOM 1484 O O . LYS A 1 180 ? -29.041 -5.374 13.379 1.00 78.81 180 LYS A O 1
ATOM 1489 N N . HIS A 1 181 ? -30.658 -6.857 12.942 1.00 75.12 181 HIS A N 1
ATOM 1490 C CA . HIS A 1 181 ? -30.544 -6.740 11.481 1.00 75.12 181 HIS A CA 1
ATOM 1491 C C . HIS A 1 181 ? -30.617 -5.284 10.969 1.00 75.12 181 HIS A C 1
ATOM 1493 O O . HIS A 1 181 ? -29.842 -4.888 10.098 1.00 75.12 181 HIS A O 1
ATOM 1499 N N . LYS A 1 182 ? -31.475 -4.444 11.572 1.00 79.50 182 LYS A N 1
ATOM 1500 C CA . LYS A 1 182 ? -31.550 -3.003 11.260 1.00 79.50 182 LYS A CA 1
ATOM 1501 C C . LYS A 1 182 ? -30.245 -2.244 11.546 1.00 79.50 182 LYS A C 1
ATOM 1503 O O . LYS A 1 182 ? -29.881 -1.345 10.795 1.00 79.50 182 LYS A O 1
ATOM 1508 N N . HIS A 1 183 ? -29.514 -2.630 12.593 1.00 84.50 183 HIS A N 1
ATOM 1509 C CA . HIS A 1 183 ? -28.253 -1.995 12.988 1.00 84.50 183 HIS A CA 1
ATOM 1510 C C . HIS A 1 183 ? -27.122 -2.357 12.040 1.00 84.50 183 HIS A C 1
ATOM 1512 O O . HIS A 1 183 ? -26.296 -1.506 11.733 1.00 84.50 183 HIS A O 1
ATOM 1518 N N . LYS A 1 184 ? -27.127 -3.582 11.506 1.00 85.62 184 LYS A N 1
ATOM 1519 C CA . LYS A 1 184 ? -26.134 -4.030 10.524 1.00 85.62 184 LYS A CA 1
ATOM 1520 C C . LYS A 1 184 ? -26.114 -3.137 9.278 1.00 85.62 184 LYS A C 1
ATOM 1522 O O . LYS A 1 184 ? -25.039 -2.734 8.847 1.00 85.62 184 LYS A O 1
ATOM 1527 N N . LYS A 1 185 ? -27.283 -2.749 8.748 1.00 86.44 185 LYS A N 1
ATOM 1528 C CA . LYS A 1 185 ? -27.377 -1.818 7.603 1.00 86.44 185 LYS A CA 1
ATOM 1529 C C . LYS A 1 185 ? -26.771 -0.446 7.914 1.00 86.44 185 LYS A C 1
ATOM 1531 O O . LYS A 1 185 ? -26.065 0.116 7.083 1.00 86.44 185 LYS A O 1
ATOM 1536 N N . LEU A 1 186 ? -27.020 0.081 9.113 1.00 88.12 186 LEU A N 1
ATOM 1537 C CA . LEU A 1 186 ? -26.463 1.364 9.546 1.00 88.12 186 LEU A CA 1
ATOM 1538 C C . LEU A 1 186 ? -24.947 1.291 9.768 1.00 88.12 186 LEU A C 1
ATOM 1540 O O . LEU A 1 186 ? -24.242 2.225 9.403 1.00 88.12 186 LEU A O 1
ATOM 1544 N N . ILE A 1 187 ? -24.440 0.177 10.307 1.00 89.75 187 ILE A N 1
ATOM 1545 C CA . ILE A 1 187 ? -22.999 -0.059 10.460 1.00 89.75 187 ILE A CA 1
ATOM 1546 C C . ILE A 1 187 ? -22.320 -0.094 9.088 1.00 89.75 187 ILE A C 1
ATOM 1548 O O . ILE A 1 187 ? -21.318 0.587 8.907 1.00 89.75 187 ILE A O 1
ATOM 1552 N N . ILE A 1 188 ? -22.888 -0.808 8.108 1.00 89.81 188 ILE A N 1
ATOM 1553 C CA . ILE A 1 188 ? -22.368 -0.827 6.729 1.00 89.81 188 ILE A CA 1
ATOM 1554 C C . ILE A 1 188 ? -22.325 0.591 6.154 1.00 89.81 188 ILE A C 1
ATOM 1556 O O . ILE A 1 188 ? -21.274 1.032 5.704 1.00 89.81 188 ILE A O 1
ATOM 1560 N N . LYS A 1 189 ? -23.428 1.343 6.262 1.00 90.00 189 LYS A N 1
ATOM 1561 C CA . LYS A 1 189 ? -23.494 2.735 5.794 1.00 90.00 189 LYS A CA 1
ATOM 1562 C C . LYS A 1 189 ? -22.431 3.620 6.452 1.00 90.00 189 LYS A C 1
ATOM 1564 O O . LYS A 1 189 ? -21.833 4.454 5.782 1.00 90.00 189 LYS A O 1
ATOM 1569 N N . MET A 1 190 ? -22.198 3.440 7.751 1.00 90.94 190 MET A N 1
ATOM 1570 C CA . MET A 1 190 ? -21.194 4.194 8.499 1.00 90.94 190 MET A CA 1
ATOM 1571 C C . MET A 1 190 ? -19.765 3.856 8.049 1.00 90.94 190 MET A C 1
ATOM 1573 O O . MET A 1 190 ? -18.958 4.766 7.854 1.00 90.94 190 MET A O 1
ATOM 1577 N N . VAL A 1 191 ? -19.477 2.569 7.823 1.00 91.62 191 VAL A N 1
ATOM 1578 C CA . VAL A 1 191 ? -18.195 2.102 7.273 1.00 91.62 191 VAL A CA 1
ATOM 1579 C C . VAL A 1 191 ? -17.980 2.637 5.858 1.00 91.62 191 VAL A C 1
ATOM 1581 O O . VAL A 1 191 ? -16.906 3.146 5.560 1.00 91.62 191 VAL A O 1
ATOM 1584 N N . ASP A 1 192 ? -19.010 2.626 5.011 1.00 88.25 192 ASP A N 1
ATOM 1585 C CA . ASP A 1 192 ? -18.949 3.188 3.656 1.00 88.25 192 ASP A CA 1
ATOM 1586 C C . ASP A 1 192 ? -18.701 4.703 3.650 1.00 88.25 192 ASP A C 1
ATOM 1588 O O . ASP A 1 192 ? -18.021 5.232 2.763 1.00 88.25 192 ASP A O 1
ATOM 1592 N N . SER A 1 193 ? -19.239 5.417 4.642 1.00 87.56 193 SER A N 1
ATOM 1593 C CA . SER A 1 193 ? -18.955 6.839 4.839 1.00 87.56 193 SER A CA 1
ATOM 1594 C C . SER A 1 193 ? -17.602 7.114 5.496 1.00 87.56 193 SER A C 1
ATOM 1596 O O . SER A 1 193 ? -17.194 8.273 5.517 1.00 87.56 193 SER A O 1
ATOM 1598 N N . LEU A 1 194 ? -16.909 6.081 5.992 1.00 90.38 194 LEU A N 1
ATOM 1599 C CA . LEU A 1 194 ? -15.659 6.180 6.750 1.00 90.38 194 LEU A CA 1
ATOM 1600 C C . LEU A 1 194 ? -15.774 7.197 7.893 1.00 90.38 194 LEU A C 1
ATOM 1602 O O . LEU A 1 194 ? -14.991 8.140 7.986 1.00 90.38 194 LEU A O 1
ATOM 1606 N N . THR A 1 195 ? -16.773 7.017 8.760 1.00 90.19 195 THR A N 1
ATOM 1607 C CA . THR A 1 195 ? -16.956 7.817 9.981 1.00 90.19 195 THR A CA 1
ATOM 1608 C C . THR A 1 195 ? -16.989 6.924 11.220 1.00 90.19 195 THR A C 1
ATOM 1610 O O . THR A 1 195 ? -17.319 5.740 11.150 1.00 90.19 195 THR A O 1
ATOM 1613 N N . ASN A 1 196 ? -16.645 7.469 12.387 1.00 88.44 196 ASN A N 1
ATOM 1614 C CA . ASN A 1 196 ? -16.785 6.759 13.665 1.00 88.44 196 ASN A CA 1
ATOM 1615 C C . ASN A 1 196 ? -18.151 6.960 14.330 1.00 88.44 196 ASN A C 1
ATOM 1617 O O . ASN A 1 196 ? -18.440 6.277 15.310 1.00 88.44 196 ASN A O 1
ATOM 1621 N N . GLU A 1 197 ? -18.964 7.885 13.819 1.00 89.19 197 GLU A N 1
ATOM 1622 C CA . GLU A 1 197 ? -20.301 8.204 14.308 1.00 89.19 197 GLU A CA 1
ATOM 1623 C C . GLU A 1 197 ? -21.255 8.427 13.131 1.00 89.19 197 GLU A C 1
ATOM 1625 O O . GLU A 1 197 ? -20.902 9.073 12.138 1.00 89.19 197 GLU A O 1
ATOM 1630 N N . LEU A 1 198 ? -22.473 7.905 13.256 1.00 89.00 198 LEU A N 1
ATOM 1631 C CA . LEU A 1 198 ? -23.564 8.124 12.316 1.00 89.00 198 LEU A CA 1
ATOM 1632 C C . LEU A 1 198 ? -24.855 8.385 13.094 1.00 89.00 198 LEU A C 1
ATOM 1634 O O . LEU A 1 198 ? -25.226 7.598 13.965 1.00 89.00 198 LEU A O 1
ATOM 1638 N N . SER A 1 199 ? -25.551 9.459 12.730 1.00 86.94 199 SER A N 1
ATOM 1639 C CA . SER A 1 199 ? -26.886 9.787 13.236 1.00 86.94 199 SER A CA 1
ATOM 1640 C C . SER A 1 199 ? -27.908 9.611 12.118 1.00 86.94 199 SER A C 1
ATOM 1642 O O . SER A 1 199 ? -27.690 10.075 10.998 1.00 86.94 199 SER A O 1
ATOM 1644 N N . ASN A 1 200 ? -29.013 8.935 12.410 1.00 84.44 200 ASN A N 1
ATOM 1645 C CA . ASN A 1 200 ? -30.098 8.679 11.469 1.00 84.44 200 ASN A CA 1
ATOM 1646 C C . ASN A 1 200 ? -31.335 9.540 11.798 1.00 84.44 200 ASN A C 1
ATOM 1648 O O . ASN A 1 200 ? -31.454 10.077 12.900 1.00 84.44 200 ASN A O 1
ATOM 1652 N N . SER A 1 201 ? -32.253 9.698 10.839 1.00 79.19 201 SER A N 1
ATOM 1653 C CA . SER A 1 201 ? -33.418 10.597 10.957 1.00 79.19 201 SER A CA 1
ATOM 1654 C C . SER A 1 201 ? -34.412 10.198 12.053 1.00 79.19 201 SER A C 1
ATOM 1656 O O . SER A 1 201 ? -35.139 11.042 12.561 1.00 79.19 201 SER A O 1
ATOM 1658 N N . ASP A 1 202 ? -34.420 8.926 12.446 1.00 80.38 202 ASP A N 1
ATOM 1659 C CA . ASP A 1 202 ? -35.201 8.376 13.560 1.00 80.38 202 ASP A CA 1
ATOM 1660 C C . ASP A 1 202 ? -34.578 8.663 14.942 1.00 80.38 202 ASP A C 1
ATOM 1662 O O . ASP A 1 202 ? -35.070 8.183 15.963 1.00 80.38 202 ASP A O 1
ATOM 1666 N N . GLY A 1 203 ? -33.477 9.421 14.990 1.00 79.06 203 GLY A N 1
ATOM 1667 C CA . GLY A 1 203 ? -32.736 9.711 16.215 1.00 79.06 203 GLY A CA 1
ATOM 1668 C C . GLY A 1 203 ? -31.814 8.575 16.666 1.00 79.06 203 GLY A C 1
ATOM 1669 O O . GLY A 1 203 ? -31.237 8.664 17.754 1.00 79.06 203 GLY A O 1
ATOM 1670 N N . THR A 1 204 ? -31.649 7.521 15.856 1.00 85.19 204 THR A N 1
ATOM 1671 C CA . THR A 1 204 ? -30.688 6.450 16.133 1.00 85.19 204 THR A CA 1
ATOM 1672 C C . THR A 1 204 ? -29.261 6.956 15.929 1.00 85.19 204 THR A C 1
ATOM 1674 O O . THR A 1 204 ? -28.937 7.495 14.870 1.00 85.19 204 THR A O 1
ATOM 1677 N N . VAL A 1 205 ? -28.388 6.755 16.919 1.00 86.75 205 VAL A N 1
ATOM 1678 C CA . VAL A 1 205 ? -26.960 7.108 16.842 1.00 86.75 205 VAL A CA 1
ATOM 1679 C C . VAL A 1 205 ? -26.117 5.855 17.010 1.00 86.75 205 VAL A C 1
ATOM 1681 O O . VAL A 1 205 ? -26.286 5.126 17.987 1.00 86.75 205 VAL A O 1
ATOM 1684 N N . ILE A 1 206 ? -25.189 5.623 16.086 1.00 89.50 206 ILE A N 1
ATOM 1685 C CA . ILE A 1 206 ? -24.201 4.545 16.170 1.00 89.50 206 ILE A CA 1
ATOM 1686 C C . ILE A 1 206 ? -22.814 5.152 16.308 1.00 89.50 206 ILE A C 1
ATOM 1688 O O . ILE A 1 206 ? -22.494 6.119 15.621 1.00 89.50 206 ILE A O 1
ATOM 1692 N N . HIS A 1 207 ? -21.994 4.572 17.181 1.00 89.50 207 HIS A N 1
ATOM 1693 C CA . HIS A 1 207 ? -20.589 4.929 17.323 1.00 89.50 207 HIS A CA 1
ATOM 1694 C C . HIS A 1 207 ? -19.712 3.680 17.418 1.00 89.50 207 HIS A C 1
ATOM 1696 O O . HIS A 1 207 ? -20.071 2.725 18.109 1.00 89.50 207 HIS A O 1
ATOM 1702 N N . ILE A 1 208 ? -18.539 3.698 16.782 1.00 91.25 208 ILE A N 1
ATOM 1703 C CA . ILE A 1 208 ? -17.529 2.639 16.919 1.00 91.25 208 ILE A CA 1
ATOM 1704 C C . ILE A 1 208 ? -16.341 3.134 17.730 1.00 91.25 208 ILE A C 1
ATOM 1706 O O . ILE A 1 208 ? -15.783 4.198 17.470 1.00 91.25 208 ILE A O 1
ATOM 1710 N N . TYR A 1 209 ? -15.969 2.349 18.734 1.00 89.56 209 TYR A N 1
ATOM 1711 C CA . TYR A 1 209 ? -14.807 2.576 19.576 1.00 89.56 209 TYR A CA 1
ATOM 1712 C C . TYR A 1 209 ? -13.720 1.565 19.252 1.00 89.56 209 TYR A C 1
ATOM 1714 O O . TYR A 1 209 ? -13.969 0.362 19.234 1.00 89.56 209 TYR A O 1
ATOM 1722 N N . LYS A 1 210 ? -12.501 2.060 19.081 1.00 90.56 210 LYS A N 1
ATOM 1723 C CA . LYS A 1 210 ? -11.292 1.256 18.938 1.00 90.56 210 LYS A CA 1
ATOM 1724 C C . LYS A 1 210 ? -10.753 0.898 20.319 1.00 90.56 210 LYS A C 1
ATOM 1726 O O . LYS A 1 210 ? -10.693 1.750 21.208 1.00 90.56 210 LYS A O 1
ATOM 1731 N N . HIS A 1 211 ? -10.320 -0.342 20.509 1.00 90.94 211 HIS A N 1
ATOM 1732 C CA . HIS A 1 211 ? -9.643 -0.760 21.732 1.00 90.94 211 HIS A CA 1
ATOM 1733 C C . HIS A 1 211 ? -8.212 -0.191 21.778 1.00 90.94 211 HIS A C 1
ATOM 1735 O O . HIS A 1 211 ? -7.464 -0.232 20.808 1.00 90.94 211 HIS A O 1
ATOM 1741 N N . ASN A 1 212 ? -7.793 0.308 22.942 1.00 87.06 212 ASN A N 1
ATOM 1742 C CA . ASN A 1 212 ? -6.507 0.990 23.131 1.00 87.06 212 ASN A CA 1
ATOM 1743 C C . ASN A 1 212 ? -5.264 0.088 22.985 1.00 87.06 212 ASN A C 1
ATOM 1745 O O . ASN A 1 212 ? -4.176 0.604 22.763 1.00 87.06 212 ASN A O 1
ATOM 1749 N N . LYS A 1 213 ? -5.394 -1.235 23.165 1.00 84.94 213 LYS A N 1
ATOM 1750 C CA . LYS A 1 213 ? -4.262 -2.186 23.192 1.00 84.94 213 LYS A CA 1
ATOM 1751 C C . LYS A 1 213 ? -4.425 -3.388 22.262 1.00 84.94 213 LYS A C 1
ATOM 1753 O O . LYS A 1 213 ? -3.444 -4.055 21.970 1.00 84.94 213 LYS A O 1
ATOM 1758 N N . LYS A 1 214 ? -5.655 -3.724 21.874 1.00 84.62 214 LYS A N 1
ATOM 1759 C CA . LYS A 1 214 ? -5.976 -4.918 21.082 1.00 84.62 214 LYS A CA 1
ATOM 1760 C C . LYS A 1 214 ? -6.582 -4.478 19.757 1.00 84.62 214 LYS A C 1
ATOM 1762 O O . LYS A 1 214 ? -7.261 -3.459 19.720 1.00 84.62 214 LYS A O 1
ATOM 1767 N N . GLU A 1 215 ? -6.425 -5.280 18.713 1.00 81.75 215 GLU A N 1
ATOM 1768 C CA . GLU A 1 215 ? -7.132 -5.101 17.436 1.00 81.75 215 GLU A CA 1
ATOM 1769 C C . GLU A 1 215 ? -8.604 -5.529 17.572 1.00 81.75 215 GLU A C 1
ATOM 1771 O O . GLU A 1 215 ? -9.052 -6.543 17.034 1.00 81.75 215 GLU A O 1
ATOM 1776 N N . LYS A 1 216 ? -9.350 -4.795 18.401 1.00 86.31 216 LYS A N 1
ATOM 1777 C CA . LYS A 1 216 ? -10.767 -5.023 18.687 1.00 86.31 216 LYS A CA 1
ATOM 1778 C C . LYS A 1 216 ? -11.524 -3.708 18.652 1.00 86.31 216 LYS A C 1
ATOM 1780 O O . LYS A 1 216 ? -10.982 -2.660 18.994 1.00 86.31 216 LYS A O 1
ATOM 1785 N N . ASN A 1 217 ? -12.802 -3.803 18.311 1.00 91.00 217 ASN A N 1
ATOM 1786 C CA . ASN A 1 217 ? -13.725 -2.681 18.304 1.00 91.00 217 ASN A CA 1
ATOM 1787 C C . ASN A 1 217 ? -14.900 -2.961 19.248 1.00 91.00 217 ASN A C 1
ATOM 1789 O O . ASN A 1 217 ? -15.192 -4.115 19.555 1.00 91.00 217 ASN A O 1
ATOM 1793 N N . ALA A 1 218 ? -15.570 -1.906 19.693 1.00 90.12 218 ALA A N 1
ATOM 1794 C CA . ALA A 1 218 ? -16.853 -1.968 20.379 1.00 90.12 218 ALA A CA 1
ATOM 1795 C C . ALA A 1 218 ? -17.846 -1.040 19.679 1.00 90.12 218 ALA A C 1
ATOM 1797 O O . ALA A 1 218 ? -17.462 0.012 19.168 1.00 90.12 218 ALA A O 1
ATOM 1798 N N . ILE A 1 219 ? -19.122 -1.417 19.665 1.00 90.06 219 ILE A N 1
ATOM 1799 C CA . ILE A 1 219 ? -20.184 -0.645 19.012 1.00 90.06 219 ILE A CA 1
ATOM 1800 C C . ILE A 1 219 ? -21.145 -0.128 20.073 1.00 90.06 219 ILE A C 1
ATOM 1802 O O . ILE A 1 219 ? -21.650 -0.883 20.903 1.00 90.06 219 ILE A O 1
ATOM 1806 N N . PHE A 1 220 ? -21.412 1.168 20.030 1.00 88.62 220 PHE A N 1
ATOM 1807 C CA . PHE A 1 220 ? -22.465 1.811 20.795 1.00 88.62 220 PHE A CA 1
ATOM 1808 C C . PHE A 1 220 ? -23.631 2.155 19.881 1.00 88.62 220 PHE A C 1
ATOM 1810 O O . PHE A 1 220 ? -23.428 2.679 18.788 1.00 88.62 220 PHE A O 1
ATOM 1817 N N . ILE A 1 221 ? -24.846 1.883 20.347 1.00 86.88 221 ILE A N 1
ATOM 1818 C CA . ILE A 1 221 ? -26.082 2.197 19.634 1.00 86.88 221 ILE A CA 1
ATOM 1819 C C . ILE A 1 221 ? -27.050 2.857 20.612 1.00 86.88 221 ILE A C 1
ATOM 1821 O O . ILE A 1 221 ? -27.411 2.264 21.632 1.00 86.88 221 ILE A O 1
ATOM 1825 N N . LYS A 1 222 ? -27.495 4.069 20.286 1.00 84.44 222 LYS A N 1
ATOM 1826 C CA . LYS A 1 222 ? -28.561 4.791 20.982 1.00 84.44 222 LYS A CA 1
ATOM 1827 C C . LYS A 1 222 ? -29.815 4.792 20.118 1.00 84.44 222 LYS A C 1
ATOM 1829 O O . LYS A 1 222 ? -29.747 5.247 18.985 1.00 84.44 222 LYS A O 1
ATOM 1834 N N . GLU A 1 223 ? -30.942 4.346 20.665 1.00 82.88 223 GLU A N 1
ATOM 1835 C CA . GLU A 1 223 ? -32.265 4.448 20.028 1.00 82.88 223 GLU A CA 1
ATOM 1836 C C . GLU A 1 223 ? -33.241 5.074 21.030 1.00 82.88 223 GLU A C 1
ATOM 1838 O O . GLU A 1 223 ? -33.648 4.425 22.002 1.00 82.88 223 GLU A O 1
ATOM 1843 N N . GLY A 1 224 ? -33.574 6.354 20.843 1.00 77.12 224 GLY A N 1
ATOM 1844 C CA . GLY A 1 224 ? -34.360 7.120 21.814 1.00 77.12 224 GLY A CA 1
ATOM 1845 C C . GLY A 1 224 ? -33.693 7.147 23.195 1.00 77.12 224 GLY A C 1
ATOM 1846 O O . GLY A 1 224 ? -32.613 7.716 23.369 1.00 77.12 224 GLY A O 1
ATOM 1847 N N . GLU A 1 225 ? -34.334 6.515 24.182 1.00 72.38 225 GLU A N 1
ATOM 1848 C CA . GLU A 1 225 ? -33.816 6.382 25.552 1.00 72.38 225 GLU A CA 1
ATOM 1849 C C . GLU A 1 225 ? -32.954 5.132 25.782 1.00 72.38 225 GLU A C 1
ATOM 1851 O O . GLU A 1 225 ? -32.330 4.995 26.838 1.00 72.38 225 GLU A O 1
ATOM 1856 N N . THR A 1 226 ? -32.937 4.206 24.821 1.00 76.31 226 THR A N 1
ATOM 1857 C CA . THR A 1 226 ? -32.246 2.923 24.954 1.00 76.31 226 THR A CA 1
ATOM 1858 C C . THR A 1 226 ? -30.795 3.027 24.499 1.00 76.31 226 THR A C 1
ATOM 1860 O O . THR A 1 226 ? -30.481 3.665 23.495 1.00 76.31 226 THR A O 1
ATOM 1863 N N . HIS A 1 227 ? -29.904 2.376 25.247 1.00 79.06 227 HIS A N 1
ATOM 1864 C CA . HIS A 1 227 ? -28.463 2.384 25.013 1.00 79.06 227 HIS A CA 1
ATOM 1865 C C . HIS A 1 227 ? -27.951 0.948 24.988 1.00 79.06 227 HIS A C 1
ATOM 1867 O O . HIS A 1 227 ? -28.120 0.214 25.966 1.00 79.06 227 HIS A O 1
ATOM 1873 N N . ASN A 1 228 ? -27.335 0.554 23.878 1.00 82.31 228 ASN A N 1
ATOM 1874 C CA . ASN A 1 228 ? -26.747 -0.762 23.675 1.00 82.31 228 ASN A CA 1
ATOM 1875 C C . ASN A 1 228 ? -25.239 -0.633 23.471 1.00 82.31 228 ASN A C 1
ATOM 1877 O O . ASN A 1 228 ? -24.777 0.240 22.737 1.00 82.31 228 ASN A O 1
ATOM 1881 N N . TYR A 1 229 ? -24.498 -1.531 24.110 1.00 85.50 229 TYR A N 1
ATOM 1882 C CA . TYR A 1 229 ? -23.050 -1.643 24.015 1.00 85.50 229 TYR A CA 1
ATOM 1883 C C . TYR A 1 229 ? -22.728 -3.066 23.576 1.00 85.50 229 TYR A C 1
ATOM 1885 O O . TYR A 1 229 ? -23.154 -4.020 24.223 1.00 85.50 229 TYR A O 1
ATOM 1893 N N . ILE A 1 230 ? -22.029 -3.205 22.458 1.00 86.81 230 ILE A N 1
ATOM 1894 C CA . ILE A 1 230 ? -21.705 -4.489 21.843 1.00 86.81 230 ILE A CA 1
ATOM 1895 C C . ILE A 1 230 ? -20.185 -4.619 21.841 1.00 86.81 230 ILE A C 1
ATOM 1897 O O . ILE A 1 230 ? -19.493 -3.870 21.150 1.00 86.81 230 ILE A O 1
ATOM 1901 N N . PHE A 1 231 ? -19.675 -5.553 22.641 1.00 85.88 231 PHE A N 1
ATOM 1902 C CA . PHE A 1 231 ? -18.243 -5.861 22.743 1.00 85.88 231 PHE A CA 1
ATOM 1903 C C . PHE A 1 231 ? -17.857 -7.139 21.995 1.00 85.88 231 PHE A C 1
ATOM 1905 O O . PHE A 1 231 ? -16.697 -7.303 21.624 1.00 85.88 231 PHE A O 1
ATOM 1912 N N . ASP A 1 232 ? -18.823 -8.034 21.783 1.00 84.69 232 ASP A N 1
ATOM 1913 C CA . ASP A 1 232 ? -18.660 -9.244 20.985 1.00 84.69 232 ASP A CA 1
ATOM 1914 C C . ASP A 1 232 ? -19.298 -9.010 19.616 1.00 84.69 232 ASP A C 1
ATOM 1916 O O . ASP A 1 232 ? -20.511 -9.123 19.435 1.00 84.69 232 ASP A O 1
ATOM 1920 N N . ILE A 1 233 ? -18.486 -8.514 18.683 1.00 86.19 233 ILE A N 1
ATOM 1921 C CA . ILE A 1 233 ? -18.948 -8.124 17.352 1.00 86.19 233 ILE A CA 1
ATOM 1922 C C . ILE A 1 233 ? -19.035 -9.383 16.474 1.00 86.19 233 ILE A C 1
ATOM 1924 O O . ILE A 1 233 ? -18.028 -10.087 16.355 1.00 86.19 233 ILE A O 1
ATOM 1928 N N . PRO A 1 234 ? -20.182 -9.633 15.808 1.00 86.06 234 PRO A N 1
ATOM 1929 C CA . PRO A 1 234 ? -20.335 -10.717 14.839 1.00 86.06 234 PRO A CA 1
ATOM 1930 C C . PRO A 1 234 ? -19.205 -10.765 13.800 1.00 86.06 234 PRO A C 1
ATOM 1932 O O . PRO A 1 234 ? -18.683 -9.726 13.387 1.00 86.06 234 PRO A O 1
ATOM 1935 N N . SER A 1 235 ? -18.811 -11.970 13.376 1.00 86.38 235 SER A N 1
ATOM 1936 C CA . SER A 1 235 ? -17.621 -12.195 12.538 1.00 86.38 235 SER A CA 1
ATOM 1937 C C . SER A 1 235 ? -17.650 -11.425 11.216 1.00 86.38 235 SER A C 1
ATOM 1939 O O . SER A 1 235 ? -16.645 -10.842 10.820 1.00 86.38 235 SER A O 1
ATOM 1941 N N . ASP A 1 236 ? -18.808 -11.362 10.571 1.00 88.06 236 ASP A N 1
ATOM 1942 C CA . ASP A 1 236 ? -19.062 -10.619 9.338 1.00 88.06 236 ASP A CA 1
ATOM 1943 C C . ASP A 1 236 ? -18.845 -9.105 9.498 1.00 88.06 236 ASP A C 1
ATOM 1945 O O . ASP A 1 236 ? -18.179 -8.476 8.676 1.00 88.06 236 ASP A O 1
ATOM 1949 N N . ILE A 1 237 ? -19.349 -8.517 10.585 1.00 90.00 237 ILE A N 1
ATOM 1950 C CA . ILE A 1 237 ? -19.128 -7.104 10.912 1.00 90.00 237 ILE A CA 1
ATOM 1951 C C . ILE A 1 237 ? -17.663 -6.883 11.291 1.00 90.00 237 ILE A C 1
ATOM 1953 O O . ILE A 1 237 ? -17.071 -5.881 10.904 1.00 90.00 237 ILE A O 1
ATOM 1957 N N . ASN A 1 238 ? -17.045 -7.812 12.016 1.00 89.69 238 ASN A N 1
ATOM 1958 C CA . ASN A 1 238 ? -15.646 -7.685 12.402 1.00 89.69 238 ASN A CA 1
ATOM 1959 C C . ASN A 1 238 ? -14.711 -7.696 11.176 1.00 89.69 238 ASN A C 1
ATOM 1961 O O . ASN A 1 238 ? -13.791 -6.885 11.107 1.00 89.69 238 ASN A O 1
ATOM 1965 N N . ILE A 1 239 ? -14.982 -8.548 10.177 1.00 90.00 239 ILE A N 1
ATOM 1966 C CA . ILE A 1 239 ? -14.276 -8.547 8.882 1.00 90.00 239 ILE A CA 1
ATOM 1967 C C . ILE A 1 239 ? -14.466 -7.203 8.172 1.00 90.00 239 ILE A C 1
ATOM 1969 O O . ILE A 1 239 ? -13.486 -6.602 7.737 1.00 90.00 239 ILE A O 1
ATOM 1973 N N . LEU A 1 240 ? -15.702 -6.696 8.108 1.00 92.62 240 LEU A N 1
ATOM 1974 C CA . LEU A 1 240 ? -16.004 -5.392 7.511 1.00 92.62 240 LEU A CA 1
ATOM 1975 C C . LEU A 1 240 ? -15.192 -4.259 8.165 1.00 92.62 240 LEU A C 1
ATOM 1977 O O . LEU A 1 240 ? -14.592 -3.444 7.466 1.00 92.62 240 LEU A O 1
ATOM 1981 N N . LEU A 1 241 ? -15.139 -4.223 9.499 1.00 92.38 241 LEU A N 1
ATOM 1982 C CA . LEU A 1 241 ? -14.395 -3.206 10.246 1.00 92.38 241 LEU A CA 1
ATOM 1983 C C . LEU A 1 241 ? -12.881 -3.322 10.059 1.00 92.38 241 LEU A C 1
ATOM 1985 O O . LEU A 1 241 ? -12.213 -2.296 9.939 1.00 92.38 241 LEU A O 1
ATOM 1989 N N . LYS A 1 242 ? -12.345 -4.548 10.013 1.00 91.25 242 LYS A N 1
ATOM 1990 C CA . LYS A 1 242 ? -10.921 -4.797 9.746 1.00 91.25 242 LYS A CA 1
ATOM 1991 C C . LYS A 1 242 ? -10.519 -4.379 8.335 1.00 91.25 242 LYS A C 1
ATOM 1993 O O . LYS A 1 242 ? -9.500 -3.718 8.173 1.00 91.25 242 LYS A O 1
ATOM 1998 N N . ASN A 1 243 ? -11.335 -4.694 7.330 1.00 90.88 243 ASN A N 1
ATOM 1999 C CA . ASN A 1 243 ? -11.077 -4.286 5.946 1.00 90.88 243 ASN A CA 1
ATOM 2000 C C . ASN A 1 243 ? -11.082 -2.758 5.782 1.00 90.88 243 ASN A C 1
ATOM 2002 O O . ASN A 1 243 ? -10.399 -2.231 4.911 1.00 90.88 243 ASN A O 1
ATOM 2006 N N . ALA A 1 244 ? -11.822 -2.049 6.638 1.00 92.50 244 ALA A N 1
ATOM 2007 C CA . ALA A 1 244 ? -11.836 -0.591 6.700 1.00 92.50 244 ALA A CA 1
ATOM 2008 C C . ALA A 1 244 ? -10.866 0.004 7.746 1.00 92.50 244 ALA A C 1
ATOM 2010 O O . ALA A 1 244 ? -10.925 1.200 8.025 1.00 92.50 244 ALA A O 1
ATOM 2011 N N . TYR A 1 245 ? -9.978 -0.809 8.329 1.00 92.81 245 TYR A N 1
ATOM 2012 C CA . TYR A 1 245 ? -8.938 -0.407 9.286 1.00 92.81 245 TYR A CA 1
ATOM 2013 C C . TYR A 1 245 ? -9.441 0.294 10.565 1.00 92.81 245 TYR A C 1
ATOM 2015 O O . TYR A 1 245 ? -8.705 1.070 11.181 1.00 92.81 245 TYR A O 1
ATOM 2023 N N . TYR A 1 246 ? -10.671 0.031 11.023 1.00 91.81 246 TYR A N 1
ATOM 2024 C CA . TYR A 1 246 ? -11.226 0.656 12.242 1.00 91.81 246 TYR A CA 1
ATOM 2025 C C . TYR A 1 246 ? -10.438 0.316 13.520 1.00 91.81 246 TYR A C 1
ATOM 2027 O O . TYR A 1 246 ? -10.448 1.079 14.483 1.00 91.81 246 TYR A O 1
ATOM 2035 N N . ASP A 1 247 ? -9.705 -0.797 13.520 1.00 87.19 247 ASP A N 1
ATOM 2036 C CA . ASP A 1 247 ? -8.746 -1.178 14.560 1.00 87.19 247 ASP A CA 1
ATOM 2037 C C . ASP A 1 247 ? -7.498 -0.272 14.597 1.00 87.19 247 ASP A C 1
ATOM 2039 O O . ASP A 1 247 ? -6.797 -0.208 15.611 1.00 87.19 247 ASP A O 1
ATOM 2043 N N . ARG A 1 248 ? -7.226 0.485 13.526 1.00 88.25 248 ARG A N 1
ATOM 2044 C CA . ARG A 1 248 ? -6.068 1.386 13.389 1.00 88.25 248 ARG A CA 1
ATOM 2045 C C . ARG A 1 248 ? -6.457 2.857 13.485 1.00 88.25 248 ARG A C 1
ATOM 2047 O O . ARG A 1 248 ? -5.770 3.588 14.204 1.00 88.25 248 ARG A O 1
ATOM 2054 N N . LEU A 1 249 ? -7.578 3.241 12.874 1.00 89.12 249 LEU A N 1
ATOM 2055 C CA . LEU A 1 249 ? -8.052 4.623 12.761 1.00 89.12 249 LEU A CA 1
ATOM 2056 C C . LEU A 1 249 ? -8.162 5.356 14.109 1.00 89.12 249 LEU A C 1
ATOM 2058 O O . LEU A 1 249 ? -8.757 4.877 15.080 1.00 89.12 249 LEU A O 1
ATOM 2062 N N . LYS A 1 250 ? -7.613 6.570 14.146 1.00 85.62 250 LYS A N 1
ATOM 2063 C CA . LYS A 1 250 ? -7.743 7.559 15.223 1.00 85.62 250 LYS A CA 1
ATOM 2064 C C . LYS A 1 250 ? -8.819 8.581 14.860 1.00 85.62 250 LYS A C 1
ATOM 2066 O O . LYS A 1 250 ? -9.228 8.701 13.711 1.00 85.62 250 LYS A O 1
ATOM 2071 N N . ASN A 1 251 ? -9.255 9.371 15.841 1.00 80.00 251 ASN A N 1
ATOM 2072 C CA . ASN A 1 251 ? -10.299 10.380 15.622 1.00 80.00 251 ASN A CA 1
ATOM 2073 C C . ASN A 1 251 ? -9.921 11.414 14.544 1.00 80.00 251 ASN A C 1
ATOM 2075 O O . ASN A 1 251 ? -10.776 11.792 13.748 1.00 80.00 251 ASN A O 1
ATOM 2079 N N . ASP A 1 252 ? -8.652 11.826 14.484 1.00 85.06 252 ASP A N 1
ATOM 2080 C CA . ASP A 1 252 ? -8.180 12.791 13.484 1.00 85.06 252 ASP A CA 1
ATOM 2081 C C . ASP A 1 252 ? -8.097 12.188 12.075 1.00 85.06 252 ASP A C 1
ATOM 2083 O O . ASP A 1 252 ? -8.256 12.909 11.087 1.00 85.06 252 ASP A O 1
ATOM 2087 N N . ASP A 1 253 ? -7.917 10.866 11.969 1.00 91.06 253 ASP A N 1
ATOM 2088 C CA . ASP A 1 253 ? -7.804 10.177 10.682 1.00 91.06 253 ASP A CA 1
ATOM 2089 C C . ASP A 1 253 ? -9.112 10.271 9.894 1.00 91.06 253 ASP A C 1
ATOM 2091 O O . ASP A 1 253 ? -9.069 10.557 8.704 1.00 91.06 253 ASP A O 1
ATOM 2095 N N . TYR A 1 254 ? -10.278 10.144 10.543 1.00 90.44 254 TYR A N 1
ATOM 2096 C CA . TYR A 1 254 ? -11.581 10.292 9.874 1.00 90.44 254 TYR A CA 1
ATOM 2097 C C . TYR A 1 254 ? -11.737 11.668 9.204 1.00 90.44 254 TYR A C 1
ATOM 2099 O O . TYR A 1 254 ? -12.181 11.769 8.059 1.00 90.44 254 TYR A O 1
ATOM 2107 N N . ASN A 1 255 ? -11.311 12.737 9.886 1.00 91.19 255 ASN A N 1
ATOM 2108 C CA . ASN A 1 255 ? -11.350 14.092 9.335 1.00 91.19 255 ASN A CA 1
ATOM 2109 C C . ASN A 1 255 ? -10.376 14.254 8.160 1.00 91.19 255 ASN A C 1
ATOM 2111 O O . ASN A 1 255 ? -10.708 14.893 7.160 1.00 91.19 255 ASN A O 1
ATOM 2115 N N . ASN A 1 256 ? -9.176 13.682 8.267 1.00 92.75 256 ASN A N 1
ATOM 2116 C CA . ASN A 1 256 ? -8.177 13.738 7.202 1.00 92.75 256 ASN A CA 1
ATOM 2117 C C . ASN A 1 256 ? -8.597 12.910 5.980 1.00 92.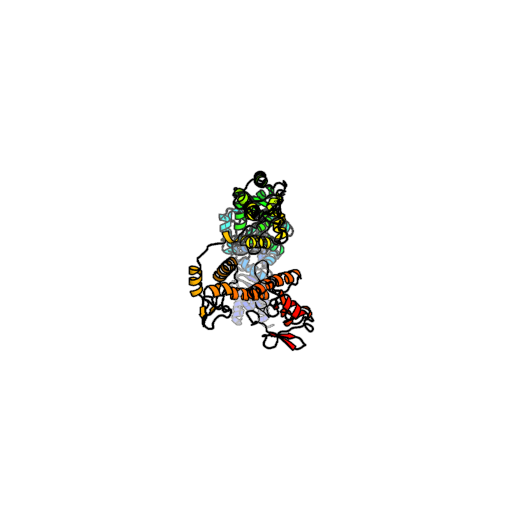75 256 ASN A C 1
ATOM 2119 O O . ASN A 1 256 ? -8.488 13.398 4.858 1.00 92.75 256 ASN A O 1
ATOM 2123 N N . ILE A 1 257 ? -9.177 11.725 6.183 1.00 94.44 257 ILE A N 1
ATOM 2124 C CA . ILE A 1 257 ? -9.769 10.895 5.127 1.00 94.44 257 ILE A CA 1
ATOM 2125 C C . ILE A 1 257 ? -10.868 11.665 4.395 1.00 94.44 257 ILE A C 1
ATOM 2127 O O . ILE A 1 257 ? -10.882 11.675 3.167 1.00 94.44 257 ILE A O 1
ATOM 2131 N N . ALA A 1 258 ? -11.757 12.358 5.113 1.00 92.81 258 ALA A N 1
ATOM 2132 C CA . ALA A 1 258 ? -12.797 13.171 4.485 1.00 92.81 258 ALA A CA 1
ATOM 2133 C C . ALA A 1 258 ? -12.209 14.297 3.611 1.00 92.81 258 ALA A C 1
ATOM 2135 O O . ALA A 1 258 ? -12.700 14.539 2.505 1.00 92.81 258 ALA A O 1
ATOM 2136 N N . LYS A 1 259 ? -11.129 14.951 4.065 1.00 94.50 259 LYS A N 1
ATOM 2137 C CA . LYS A 1 259 ? -10.402 15.959 3.271 1.00 94.50 259 LYS A CA 1
ATOM 2138 C C . LYS A 1 259 ? -9.769 15.348 2.021 1.00 94.50 259 LYS A C 1
ATOM 2140 O O . LYS A 1 259 ? -9.952 15.893 0.938 1.00 94.50 259 LYS A O 1
ATOM 2145 N N . VAL A 1 260 ? -9.085 14.210 2.157 1.00 94.38 260 VAL A N 1
ATOM 2146 C CA . VAL A 1 260 ? -8.466 13.484 1.035 1.00 94.38 260 VAL A CA 1
ATOM 2147 C C . VAL A 1 260 ? -9.522 13.025 0.029 1.00 94.38 260 VAL A C 1
ATOM 2149 O O . VAL A 1 260 ? -9.365 13.244 -1.166 1.00 94.38 260 VAL A O 1
ATOM 2152 N N . LYS A 1 261 ? -10.643 12.466 0.494 1.00 93.75 261 LYS A N 1
ATOM 2153 C CA . LYS A 1 261 ? -11.758 12.049 -0.365 1.00 93.75 261 LYS A CA 1
ATOM 2154 C C . LYS A 1 261 ? -12.334 13.227 -1.152 1.00 93.75 261 LYS A C 1
ATOM 2156 O O . LYS A 1 261 ? -12.607 13.090 -2.339 1.00 93.75 261 LYS A O 1
ATOM 2161 N N . LYS A 1 262 ? -12.496 14.391 -0.512 1.00 93.88 262 LYS A N 1
ATOM 2162 C CA . LYS A 1 262 ? -12.952 15.616 -1.184 1.00 93.88 262 LYS A CA 1
ATOM 2163 C C . LYS A 1 262 ? -11.938 16.112 -2.219 1.00 93.88 262 LYS A C 1
ATOM 2165 O O . LYS A 1 262 ? -12.345 16.480 -3.312 1.00 93.88 262 LYS A O 1
ATOM 2170 N N . LEU A 1 263 ? -10.651 16.111 -1.877 1.00 92.12 263 LEU A N 1
ATOM 2171 C CA . LEU A 1 263 ? -9.563 16.494 -2.778 1.00 92.12 263 LEU A CA 1
ATOM 2172 C C . LEU A 1 263 ? -9.548 15.615 -4.036 1.00 92.12 263 LEU A C 1
ATOM 2174 O O . LEU A 1 263 ? -9.532 16.136 -5.145 1.00 92.12 263 LEU A O 1
ATOM 2178 N N . LEU A 1 264 ? -9.592 14.294 -3.864 1.00 90.44 264 LEU A N 1
ATOM 2179 C CA . LEU A 1 264 ? -9.487 13.334 -4.966 1.00 90.44 264 LEU A CA 1
ATOM 2180 C C . LEU A 1 264 ? -10.733 13.271 -5.843 1.00 90.44 264 LEU A C 1
ATOM 2182 O O . LEU A 1 264 ? -10.627 12.966 -7.027 1.00 90.44 264 LEU A O 1
ATOM 2186 N N . LYS A 1 265 ? -11.896 13.646 -5.302 1.00 89.25 265 LYS A N 1
ATOM 2187 C CA . LYS A 1 265 ? -13.115 13.802 -6.098 1.00 89.25 265 LYS A CA 1
ATOM 2188 C C . LYS A 1 265 ? -12.943 14.810 -7.241 1.00 89.25 265 LYS A C 1
ATOM 2190 O O . LYS A 1 265 ? -13.512 14.618 -8.305 1.00 89.25 265 LYS A O 1
ATOM 2195 N N . ASN A 1 266 ? -12.111 15.840 -7.064 1.00 85.56 266 ASN A N 1
ATOM 2196 C CA . ASN A 1 266 ? -11.822 16.811 -8.127 1.00 85.56 266 ASN A CA 1
ATOM 2197 C C . ASN A 1 266 ? -11.067 16.199 -9.323 1.00 85.56 266 ASN A C 1
ATOM 2199 O O . ASN A 1 266 ? -10.903 16.864 -10.340 1.00 85.56 266 ASN A O 1
ATOM 2203 N N . TYR A 1 267 ? -10.594 14.960 -9.192 1.00 81.69 267 TYR A N 1
ATOM 2204 C CA . TYR A 1 267 ? -9.821 14.239 -10.194 1.00 81.69 267 TYR A CA 1
ATOM 2205 C C . TYR A 1 267 ? -10.463 12.887 -10.539 1.00 81.69 267 TYR A C 1
ATOM 2207 O O . TYR A 1 267 ? -9.765 11.998 -11.013 1.00 81.69 267 TYR A O 1
ATOM 2215 N N . GLU A 1 268 ? -11.759 12.689 -10.269 1.00 81.19 268 GLU A N 1
ATOM 2216 C CA . GLU A 1 268 ? -12.429 11.379 -10.382 1.00 81.19 268 GLU A CA 1
ATOM 2217 C C . GLU A 1 268 ? -12.357 10.741 -11.781 1.00 81.19 268 GLU A C 1
ATOM 2219 O O . GLU A 1 268 ? -12.382 9.518 -11.893 1.00 81.19 268 GLU A O 1
ATOM 2224 N N . GLU A 1 269 ? -12.187 11.548 -12.830 1.00 77.94 269 GLU A N 1
ATOM 2225 C CA . GLU A 1 269 ? -12.033 11.096 -14.220 1.00 77.94 269 GLU A CA 1
ATOM 2226 C C . GLU A 1 269 ? -10.642 10.514 -14.534 1.00 77.94 269 GLU A C 1
ATOM 2228 O O . GLU A 1 269 ? -10.452 9.872 -15.566 1.00 77.94 269 GLU A O 1
ATOM 2233 N N . TYR A 1 270 ? -9.659 10.715 -13.652 1.00 71.56 270 TYR A N 1
ATOM 2234 C CA . TYR A 1 270 ? -8.271 10.317 -13.872 1.00 71.56 270 TYR A CA 1
ATOM 2235 C C . TYR A 1 270 ? -7.898 9.123 -12.997 1.00 71.56 270 TYR A C 1
ATOM 2237 O O . TYR A 1 270 ? -8.067 9.150 -11.777 1.00 71.56 270 TYR A O 1
ATOM 2245 N N . SER A 1 271 ? -7.321 8.087 -13.612 1.00 75.50 271 SER A N 1
ATOM 2246 C CA . SER A 1 271 ? -6.775 6.929 -12.893 1.00 75.50 271 SER A CA 1
ATOM 2247 C C . SER A 1 271 ? -5.410 7.214 -12.259 1.00 75.50 271 SER A C 1
ATOM 2249 O O . SER A 1 271 ? -5.106 6.654 -11.210 1.00 75.50 271 SER A O 1
ATOM 2251 N N . ASN A 1 272 ? -4.611 8.104 -12.858 1.00 77.50 272 ASN A N 1
ATOM 2252 C CA . ASN A 1 272 ? -3.284 8.507 -12.382 1.00 77.50 272 ASN A CA 1
ATOM 2253 C C . ASN A 1 272 ? -3.265 10.022 -12.132 1.00 77.50 272 ASN A C 1
ATOM 2255 O O . ASN A 1 272 ? -3.599 10.792 -13.032 1.00 77.50 272 ASN A O 1
ATOM 2259 N N . ILE A 1 273 ? -2.874 10.453 -10.929 1.00 79.50 273 ILE A N 1
ATOM 2260 C CA . ILE A 1 273 ? -2.943 11.857 -10.499 1.00 79.50 273 ILE A CA 1
ATOM 2261 C C . ILE A 1 273 ? -1.599 12.320 -9.936 1.00 79.50 273 ILE A C 1
ATOM 2263 O O . ILE A 1 273 ? -1.115 11.793 -8.934 1.00 79.50 273 ILE A O 1
ATOM 2267 N N . ASP A 1 274 ? -1.065 13.392 -10.520 1.00 80.75 274 ASP A N 1
ATOM 2268 C CA . ASP A 1 274 ? 0.045 14.168 -9.965 1.00 80.75 274 ASP A CA 1
ATOM 2269 C C . ASP A 1 274 ? -0.510 15.303 -9.078 1.00 80.75 274 ASP A C 1
ATOM 2271 O O . ASP A 1 274 ? -0.999 16.318 -9.581 1.00 80.75 274 ASP A O 1
ATOM 2275 N N . LEU A 1 275 ? -0.420 15.160 -7.750 1.00 81.88 275 LEU A N 1
ATOM 2276 C CA . LEU A 1 275 ? -0.926 16.149 -6.785 1.00 81.88 275 LEU A CA 1
ATOM 2277 C C . LEU A 1 275 ? 0.127 17.193 -6.386 1.00 81.88 275 LEU A C 1
ATOM 2279 O O . LEU A 1 275 ? 1.251 16.801 -6.073 1.00 81.88 275 LEU A O 1
ATOM 2283 N N . PRO A 1 276 ? -0.213 18.494 -6.281 1.00 82.94 276 PRO A N 1
ATOM 2284 C CA . PRO A 1 276 ? 0.673 19.515 -5.710 1.00 82.94 276 PRO A CA 1
ATOM 2285 C C . PRO A 1 276 ? 1.322 19.075 -4.389 1.00 82.94 276 PRO A C 1
ATOM 2287 O O . PRO A 1 276 ? 0.726 18.320 -3.624 1.00 82.94 276 PRO A O 1
ATOM 2290 N N . SER A 1 277 ? 2.526 19.572 -4.086 1.00 81.62 277 SER A N 1
ATOM 2291 C CA . SER A 1 277 ? 3.300 19.144 -2.906 1.00 81.62 277 SER A CA 1
ATOM 2292 C C . SER A 1 277 ? 2.516 19.149 -1.588 1.00 81.62 277 SER A C 1
ATOM 2294 O O . SER A 1 277 ? 2.655 18.211 -0.802 1.00 81.62 277 SER A O 1
ATOM 2296 N N . ASP A 1 278 ? 1.682 20.161 -1.343 1.00 86.31 278 ASP A N 1
ATOM 2297 C CA . ASP A 1 278 ? 0.887 20.253 -0.112 1.00 86.31 278 ASP A CA 1
ATOM 2298 C C . ASP A 1 278 ? -0.240 19.212 -0.063 1.00 86.31 278 ASP A C 1
ATOM 2300 O O . ASP A 1 278 ? -0.430 18.542 0.957 1.00 86.31 278 ASP A O 1
ATOM 2304 N N . ASP A 1 279 ? -0.922 19.008 -1.188 1.00 90.00 279 ASP A N 1
ATOM 2305 C CA . ASP A 1 279 ? -1.982 18.014 -1.353 1.00 90.00 279 ASP A CA 1
ATOM 2306 C C . ASP A 1 279 ? -1.429 16.588 -1.248 1.00 90.00 279 ASP A C 1
ATOM 2308 O O . ASP A 1 279 ? -1.955 15.753 -0.508 1.00 90.00 279 ASP A O 1
ATOM 2312 N N . PHE A 1 280 ? -0.301 16.317 -1.909 1.00 92.00 280 PHE A N 1
ATOM 2313 C CA . PHE A 1 280 ? 0.402 15.044 -1.788 1.00 92.00 280 PHE A CA 1
ATOM 2314 C C . PHE A 1 280 ? 0.850 14.791 -0.345 1.00 92.00 280 PHE A C 1
ATOM 2316 O O . PHE A 1 280 ? 0.699 13.684 0.176 1.00 92.00 280 PHE A O 1
ATOM 2323 N N . ARG A 1 281 ? 1.356 15.821 0.349 1.00 92.31 281 ARG A N 1
ATOM 2324 C CA . ARG A 1 281 ? 1.749 15.717 1.759 1.00 92.31 281 ARG A CA 1
ATOM 2325 C C . ARG A 1 281 ? 0.558 15.396 2.658 1.00 92.31 281 ARG A C 1
ATOM 2327 O O . ARG A 1 281 ? 0.733 14.630 3.606 1.00 92.31 281 ARG A O 1
ATOM 2334 N N . LEU A 1 282 ? -0.628 15.941 2.381 1.00 93.81 282 LEU A N 1
ATOM 2335 C CA . LEU A 1 282 ? -1.859 15.590 3.092 1.00 93.81 282 LEU A CA 1
ATOM 2336 C C . LEU A 1 282 ? -2.208 14.108 2.896 1.00 93.81 282 LEU A C 1
ATOM 2338 O O . LEU A 1 282 ? -2.441 13.409 3.885 1.00 93.81 282 LEU A O 1
ATOM 2342 N N . VAL A 1 283 ? -2.195 13.615 1.653 1.00 94.50 283 VAL A N 1
ATOM 2343 C CA . VAL A 1 283 ? -2.463 12.199 1.339 1.00 94.50 283 VAL A CA 1
ATOM 2344 C C . VAL A 1 283 ? -1.452 11.288 2.037 1.00 94.50 283 VAL A C 1
ATOM 2346 O O . VAL A 1 283 ? -1.842 10.376 2.768 1.00 94.50 283 VAL A O 1
ATOM 2349 N N . LYS A 1 284 ? -0.156 11.582 1.889 1.00 94.75 284 LYS A N 1
ATOM 2350 C CA . LYS A 1 284 ? 0.940 10.810 2.485 1.00 94.75 284 LYS A CA 1
ATOM 2351 C C . LYS A 1 284 ? 0.841 10.754 4.010 1.00 94.75 284 LYS A C 1
ATOM 2353 O O . LYS A 1 284 ? 0.825 9.664 4.572 1.00 94.75 284 LYS A O 1
ATOM 2358 N N . LYS A 1 285 ? 0.687 11.905 4.678 1.00 95.31 285 LYS A N 1
ATOM 2359 C CA . LYS A 1 285 ? 0.526 11.959 6.143 1.00 95.31 285 LYS A CA 1
ATOM 2360 C C . LYS A 1 285 ? -0.701 11.187 6.624 1.00 95.31 285 LYS A C 1
ATOM 2362 O O . LYS A 1 285 ? -0.658 10.581 7.691 1.00 95.31 285 LYS A O 1
ATOM 2367 N N . THR A 1 286 ? -1.793 11.221 5.858 1.00 95.00 286 THR A N 1
ATOM 2368 C CA . THR A 1 286 ? -3.016 10.480 6.196 1.00 95.00 286 THR A CA 1
ATOM 2369 C C . THR A 1 286 ? -2.762 8.975 6.137 1.00 95.00 286 THR A C 1
ATOM 2371 O O . THR A 1 286 ? -3.077 8.277 7.096 1.00 95.00 286 THR A O 1
ATOM 2374 N N . ALA A 1 287 ? -2.126 8.476 5.073 1.00 95.12 287 ALA A N 1
ATOM 2375 C CA . ALA A 1 287 ? -1.774 7.060 4.942 1.00 95.12 287 ALA A CA 1
ATOM 2376 C C . ALA A 1 287 ? -0.806 6.595 6.052 1.00 95.12 287 ALA A C 1
ATOM 2378 O O . ALA A 1 287 ? -1.041 5.574 6.703 1.00 95.12 287 ALA A O 1
ATOM 2379 N N . GLU A 1 288 ? 0.232 7.391 6.333 1.00 94.25 288 GLU A N 1
ATOM 2380 C CA . GLU A 1 288 ? 1.219 7.124 7.389 1.00 94.25 288 GLU A CA 1
ATOM 2381 C C . GLU A 1 288 ? 0.587 7.085 8.789 1.00 94.25 288 GLU A C 1
ATOM 2383 O O . GLU A 1 288 ? 0.911 6.200 9.579 1.00 94.25 288 GLU A O 1
ATOM 2388 N N . SER A 1 289 ? -0.347 7.995 9.098 1.00 93.44 289 SER A N 1
ATOM 2389 C CA . SER A 1 289 ? -1.025 8.036 10.407 1.00 93.44 289 SER A CA 1
ATOM 2390 C C . SER A 1 289 ? -1.817 6.757 10.710 1.00 93.44 289 SER A C 1
ATOM 2392 O O . SER A 1 289 ? -1.866 6.322 11.869 1.00 93.44 289 SER A O 1
ATOM 2394 N N . ILE A 1 290 ? -2.394 6.153 9.665 1.00 92.06 290 ILE A N 1
ATOM 2395 C CA . ILE A 1 290 ? -3.173 4.906 9.711 1.00 92.06 290 ILE A CA 1
ATOM 2396 C C . ILE A 1 290 ? -2.247 3.674 9.670 1.00 92.06 290 ILE A C 1
ATOM 2398 O O . ILE A 1 290 ? -2.613 2.601 10.157 1.00 92.06 290 ILE A O 1
ATOM 2402 N N . GLY A 1 291 ? -1.038 3.821 9.120 1.00 91.94 291 GLY A N 1
ATOM 2403 C CA . GLY A 1 291 ? -0.080 2.734 8.923 1.00 91.94 291 GLY A CA 1
ATOM 2404 C C . GLY A 1 291 ? -0.395 1.879 7.692 1.00 91.94 291 GLY A C 1
ATOM 2405 O O . GLY A 1 291 ? -0.329 0.650 7.765 1.00 91.94 291 GLY A O 1
ATOM 2406 N N . ILE A 1 292 ? -0.789 2.515 6.584 1.00 93.81 292 ILE A N 1
ATOM 2407 C CA . ILE A 1 292 ? -1.080 1.868 5.293 1.00 93.81 292 ILE A CA 1
ATOM 2408 C C . ILE A 1 292 ? -0.346 2.575 4.144 1.00 93.81 292 ILE A C 1
ATOM 2410 O O . ILE A 1 292 ? 0.142 3.693 4.300 1.00 93.81 292 ILE A O 1
ATOM 2414 N N . SER A 1 293 ? -0.267 1.931 2.976 1.00 94.00 293 SER A N 1
ATOM 2415 C CA . SER A 1 293 ? 0.242 2.559 1.751 1.00 94.00 293 SER A CA 1
ATOM 2416 C C . SER A 1 293 ? -0.763 3.564 1.172 1.00 94.00 293 SER A C 1
ATOM 2418 O O . SER A 1 293 ? -1.960 3.497 1.459 1.00 94.00 293 SER A O 1
ATOM 2420 N N . ILE A 1 294 ? -0.288 4.473 0.312 1.00 92.31 294 ILE A N 1
ATOM 2421 C CA . ILE A 1 294 ? -1.156 5.413 -0.421 1.00 92.31 294 ILE A CA 1
ATOM 2422 C C . ILE A 1 294 ? -2.172 4.653 -1.289 1.00 92.31 294 ILE A C 1
ATOM 2424 O O . ILE A 1 294 ? -3.344 5.009 -1.293 1.00 92.31 294 ILE A O 1
ATOM 2428 N N . ASP A 1 295 ? -1.757 3.566 -1.941 1.00 90.38 295 ASP A N 1
ATOM 2429 C CA . ASP A 1 295 ? -2.643 2.701 -2.734 1.00 90.38 295 ASP A CA 1
ATOM 2430 C C . ASP A 1 295 ? -3.761 2.059 -1.886 1.00 90.38 295 ASP A C 1
ATOM 2432 O O . ASP A 1 295 ? -4.934 2.054 -2.256 1.00 90.38 295 ASP A O 1
ATOM 2436 N N . ASN A 1 296 ? -3.441 1.588 -0.677 1.00 92.50 296 ASN A N 1
ATOM 2437 C CA . ASN A 1 296 ? -4.469 1.070 0.227 1.00 92.50 296 ASN A CA 1
ATOM 2438 C C . ASN A 1 296 ? -5.398 2.181 0.738 1.00 92.50 296 ASN A C 1
ATOM 2440 O O . ASN A 1 296 ? -6.582 1.928 0.961 1.00 92.50 296 ASN A O 1
ATOM 2444 N N . LEU A 1 297 ? -4.900 3.413 0.890 1.00 94.31 297 LEU A N 1
ATOM 2445 C CA . LEU A 1 297 ? -5.739 4.564 1.219 1.00 94.31 297 LEU A CA 1
ATOM 2446 C C . LEU A 1 297 ? -6.711 4.896 0.075 1.00 94.31 297 LEU A C 1
ATOM 2448 O O . LEU A 1 297 ? -7.881 5.149 0.357 1.00 94.31 297 LEU A O 1
ATOM 2452 N N . THR A 1 298 ? -6.277 4.862 -1.192 1.00 91.62 298 THR A N 1
ATOM 2453 C CA . THR A 1 298 ? -7.154 5.135 -2.351 1.00 91.62 298 THR A CA 1
ATOM 2454 C C . THR A 1 298 ? -8.190 4.033 -2.578 1.00 91.62 298 THR A C 1
ATOM 2456 O O . THR A 1 298 ? -9.339 4.322 -2.926 1.00 91.62 298 THR A O 1
ATOM 2459 N N . LYS A 1 299 ? -7.842 2.777 -2.274 1.00 91.44 299 LYS A N 1
ATOM 2460 C CA . LYS A 1 299 ? -8.797 1.658 -2.198 1.00 91.44 299 LYS A CA 1
ATOM 2461 C C . LYS A 1 299 ? -9.813 1.840 -1.071 1.00 91.44 299 LYS A C 1
ATOM 2463 O O . LYS A 1 299 ? -11.009 1.659 -1.294 1.00 91.44 299 LYS A O 1
ATOM 2468 N N . LEU A 1 300 ? -9.370 2.258 0.119 1.00 92.56 300 LEU A N 1
ATOM 2469 C CA . LEU A 1 300 ? -10.243 2.491 1.278 1.00 92.56 300 LEU A CA 1
ATOM 2470 C C . LEU A 1 300 ? -11.327 3.538 0.978 1.00 92.56 300 LEU A C 1
ATOM 2472 O O . LEU A 1 300 ? -12.497 3.329 1.291 1.00 92.56 300 LEU A O 1
ATOM 2476 N N . ILE A 1 301 ? -10.955 4.645 0.332 1.00 91.19 301 ILE A N 1
ATOM 2477 C CA . ILE A 1 301 ? -11.894 5.707 -0.076 1.00 91.19 301 ILE A CA 1
ATOM 2478 C C . ILE A 1 301 ? -12.675 5.387 -1.361 1.00 91.19 301 ILE A C 1
ATOM 2480 O O . ILE A 1 301 ? -13.537 6.182 -1.743 1.00 91.19 301 ILE A O 1
ATOM 2484 N N . LYS A 1 302 ? -12.412 4.226 -1.981 1.00 89.94 302 LYS A N 1
ATOM 2485 C CA . LYS A 1 302 ? -13.053 3.703 -3.198 1.00 89.94 302 LYS A CA 1
ATOM 2486 C C . LYS A 1 302 ? -12.819 4.544 -4.459 1.00 89.94 302 LYS A C 1
ATOM 2488 O O . LYS A 1 302 ? -13.702 4.609 -5.308 1.00 89.94 302 LYS A O 1
ATOM 2493 N N . THR A 1 303 ? -11.654 5.180 -4.590 1.00 86.69 303 THR A N 1
ATOM 2494 C CA . THR A 1 303 ? -11.272 5.867 -5.839 1.00 86.69 303 THR A CA 1
ATOM 2495 C C . THR A 1 303 ? -10.386 5.004 -6.734 1.00 86.69 303 THR A C 1
ATOM 2497 O O . THR A 1 303 ? -10.458 5.140 -7.947 1.00 86.69 303 THR A O 1
ATOM 2500 N N . ASN A 1 304 ? -9.584 4.095 -6.159 1.00 85.69 304 ASN A N 1
ATOM 2501 C CA . ASN A 1 304 ? -8.627 3.240 -6.887 1.00 85.69 304 ASN A CA 1
ATOM 2502 C C . ASN A 1 304 ? -7.638 4.017 -7.778 1.00 85.69 304 ASN A C 1
ATOM 2504 O O . ASN A 1 304 ? -7.154 3.500 -8.782 1.00 85.69 304 ASN A O 1
ATOM 2508 N N . GLN A 1 305 ? -7.344 5.264 -7.414 1.00 82.88 305 GLN A N 1
ATOM 2509 C CA . GLN A 1 305 ? -6.433 6.127 -8.159 1.00 82.88 305 GLN A CA 1
ATOM 2510 C C . GLN A 1 305 ? -4.984 5.903 -7.724 1.00 82.88 305 GLN A C 1
ATOM 2512 O O . GLN A 1 305 ? -4.707 5.679 -6.541 1.00 82.88 305 GLN A O 1
ATOM 2517 N N . VAL A 1 306 ? -4.058 6.021 -8.671 1.00 85.44 306 VAL A N 1
ATOM 2518 C CA . VAL A 1 306 ? -2.615 6.047 -8.427 1.00 85.44 306 VAL A CA 1
ATOM 2519 C C . VAL A 1 306 ? -2.193 7.497 -8.214 1.00 85.44 306 VAL A C 1
ATOM 2521 O O . VAL A 1 306 ? -2.450 8.353 -9.057 1.00 85.44 306 VAL A O 1
ATOM 2524 N N . ILE A 1 307 ? -1.564 7.783 -7.073 1.00 84.88 307 ILE A N 1
ATOM 2525 C CA . ILE A 1 307 ? -1.208 9.148 -6.669 1.00 84.88 307 ILE A CA 1
ATOM 2526 C C . ILE A 1 307 ? 0.308 9.308 -6.606 1.00 84.88 307 ILE A C 1
ATOM 2528 O O . ILE A 1 307 ? 0.988 8.598 -5.861 1.00 84.88 307 ILE A O 1
ATOM 2532 N N . SER A 1 308 ? 0.808 10.320 -7.303 1.00 80.38 308 SER A N 1
ATOM 2533 C CA . SER A 1 308 ? 2.196 10.778 -7.278 1.00 80.38 308 SER A CA 1
ATOM 2534 C C . SER A 1 308 ? 2.278 12.252 -6.882 1.00 80.38 308 SER A C 1
ATOM 2536 O O . SER A 1 308 ? 1.301 13.003 -6.930 1.00 80.38 308 SER A O 1
ATOM 2538 N N . GLN A 1 309 ? 3.455 12.680 -6.426 1.00 82.56 309 GLN A N 1
ATOM 2539 C CA . GLN A 1 309 ? 3.706 14.085 -6.129 1.00 82.56 309 GLN A CA 1
ATOM 2540 C C . GLN A 1 309 ? 3.974 14.837 -7.435 1.00 82.56 309 GLN A C 1
ATOM 2542 O O . GLN A 1 309 ? 4.940 14.542 -8.139 1.00 82.56 309 GLN A O 1
ATOM 2547 N N . LYS A 1 310 ? 3.154 15.849 -7.721 1.00 67.19 310 LYS A N 1
ATOM 2548 C CA . LYS A 1 310 ? 3.423 16.879 -8.720 1.00 67.19 310 LYS A CA 1
ATOM 2549 C C . LYS A 1 310 ? 4.672 17.621 -8.292 1.00 67.19 310 LYS A C 1
ATOM 2551 O O . LYS A 1 310 ? 4.701 18.340 -7.292 1.00 67.19 310 LYS A O 1
ATOM 2556 N N . ASP A 1 311 ? 5.725 17.414 -9.052 1.00 56.81 311 ASP A N 1
ATOM 2557 C CA . ASP A 1 311 ? 6.961 18.128 -8.845 1.00 56.81 311 ASP A CA 1
ATOM 2558 C C . ASP A 1 311 ? 6.808 19.536 -9.442 1.00 56.81 311 ASP A C 1
ATOM 2560 O O . ASP A 1 311 ? 6.681 19.697 -10.650 1.00 56.81 311 ASP A O 1
ATOM 2564 N N . ASN A 1 312 ? 6.787 20.578 -8.608 1.00 47.22 312 ASN A N 1
ATOM 2565 C CA . ASN A 1 312 ? 6.683 21.977 -9.056 1.00 47.22 312 ASN A CA 1
ATOM 2566 C C . ASN A 1 312 ? 7.921 22.466 -9.838 1.00 47.22 312 ASN A C 1
ATOM 2568 O O . ASN A 1 312 ? 7.982 23.628 -10.224 1.00 47.22 312 ASN A O 1
ATOM 2572 N N . ARG A 1 313 ? 8.908 21.599 -10.086 1.00 51.69 313 ARG A N 1
ATOM 2573 C CA . ARG A 1 313 ? 9.982 21.810 -11.066 1.00 51.69 313 ARG A CA 1
ATOM 2574 C C . ARG A 1 313 ? 9.630 21.270 -12.453 1.00 51.69 313 ARG A C 1
ATOM 2576 O O . ARG A 1 313 ? 10.513 21.169 -13.299 1.00 51.69 313 ARG A O 1
ATOM 2583 N N . THR A 1 314 ? 8.386 20.844 -12.668 1.00 50.22 314 THR A N 1
ATOM 2584 C CA . THR A 1 314 ? 7.986 20.171 -13.901 1.00 50.22 314 THR A CA 1
ATOM 2585 C C . THR A 1 314 ? 7.165 21.078 -14.783 1.00 50.22 314 THR A C 1
ATOM 2587 O O . THR A 1 314 ? 6.188 21.690 -14.357 1.00 50.22 314 THR A O 1
ATOM 2590 N N . ASN A 1 315 ? 7.627 21.137 -16.022 1.00 55.94 315 ASN A N 1
ATOM 2591 C CA . ASN A 1 315 ? 7.031 21.886 -17.098 1.00 55.94 315 ASN A CA 1
ATOM 2592 C C . ASN A 1 315 ? 5.546 21.520 -17.294 1.00 55.94 315 ASN A C 1
ATOM 2594 O O . ASN A 1 315 ? 5.178 20.350 -17.134 1.00 55.94 315 ASN A O 1
ATOM 2598 N N . SER A 1 316 ? 4.693 22.501 -17.615 1.00 62.06 316 SER A N 1
ATOM 2599 C CA . SER A 1 316 ? 3.295 22.261 -18.023 1.00 62.06 316 SER A CA 1
ATOM 2600 C C . SER A 1 316 ? 3.227 21.335 -19.250 1.00 62.06 316 SER A C 1
ATOM 2602 O O . SER A 1 316 ? 4.238 21.102 -19.911 1.00 62.06 316 SER A O 1
ATOM 2604 N N . LYS A 1 317 ? 2.048 20.790 -19.588 1.00 62.72 317 LYS A N 1
ATOM 2605 C CA . LYS A 1 317 ? 1.898 19.937 -20.784 1.00 62.72 317 LYS A CA 1
ATOM 2606 C C . LYS A 1 317 ? 2.372 20.677 -22.044 1.00 62.72 317 LYS A C 1
ATOM 2608 O O . LYS A 1 317 ? 3.073 20.106 -22.871 1.00 62.72 317 LYS A O 1
ATOM 2613 N N . GLU A 1 318 ? 2.036 21.956 -22.134 1.00 67.94 318 GLU A N 1
ATOM 2614 C CA . GLU A 1 318 ? 2.409 22.875 -23.206 1.00 67.94 318 GLU A CA 1
ATOM 2615 C C . GLU A 1 318 ? 3.914 23.159 -23.192 1.00 67.94 318 GLU A C 1
ATOM 2617 O O . GLU A 1 318 ? 4.560 23.132 -24.232 1.00 67.94 318 GLU A O 1
ATOM 2622 N N . GLU A 1 319 ? 4.511 23.352 -22.016 1.00 67.50 319 GLU A N 1
ATOM 2623 C CA . GLU A 1 319 ? 5.957 23.552 -21.889 1.00 67.50 319 GLU A CA 1
ATOM 2624 C C . GLU A 1 319 ? 6.763 22.285 -22.215 1.00 67.50 319 GLU A C 1
ATOM 2626 O O . GLU A 1 319 ? 7.851 22.380 -22.778 1.00 67.50 319 GLU A O 1
ATOM 2631 N N . ILE A 1 320 ? 6.242 21.094 -21.903 1.00 75.69 320 ILE A N 1
ATOM 2632 C CA . ILE A 1 320 ? 6.843 19.816 -22.306 1.00 75.69 320 ILE A CA 1
ATOM 2633 C C . ILE A 1 320 ? 6.803 19.690 -23.825 1.00 75.69 320 ILE A C 1
ATOM 2635 O O . ILE A 1 320 ? 7.824 19.357 -24.417 1.00 75.69 320 ILE A O 1
ATOM 2639 N N . ILE A 1 321 ? 5.672 20.010 -24.458 1.00 79.00 321 ILE A N 1
ATOM 2640 C CA . ILE A 1 321 ? 5.555 20.026 -25.921 1.00 79.00 321 ILE A CA 1
ATOM 2641 C C . ILE A 1 321 ? 6.573 21.003 -26.525 1.00 79.00 321 ILE A C 1
ATOM 2643 O O . ILE A 1 321 ? 7.348 20.592 -27.380 1.00 79.00 321 ILE A O 1
ATOM 2647 N N . LEU A 1 322 ? 6.684 22.227 -26.000 1.00 77.94 322 LEU A N 1
ATOM 2648 C CA . LEU A 1 322 ? 7.678 23.215 -26.445 1.00 77.94 322 LEU A CA 1
ATOM 2649 C C . LEU A 1 322 ? 9.131 22.746 -26.263 1.00 77.94 322 LEU A C 1
ATOM 2651 O O . LEU A 1 322 ? 10.017 23.166 -27.005 1.00 77.94 322 LEU A O 1
ATOM 2655 N N . ILE A 1 323 ? 9.415 21.918 -25.254 1.00 78.88 323 ILE A N 1
ATOM 2656 C CA . ILE A 1 323 ? 10.739 21.308 -25.076 1.00 78.88 323 ILE A CA 1
ATOM 2657 C C . ILE A 1 323 ? 10.951 20.187 -26.100 1.00 78.88 323 ILE A C 1
ATOM 2659 O O . ILE A 1 323 ? 12.021 20.121 -26.693 1.00 78.88 323 ILE A O 1
ATOM 2663 N N . LEU A 1 324 ? 9.956 19.326 -26.328 1.00 82.62 324 LEU A N 1
ATOM 2664 C CA . LEU A 1 324 ? 10.038 18.222 -27.290 1.00 82.62 324 LEU A CA 1
ATOM 2665 C C . LEU A 1 324 ? 10.162 18.723 -28.738 1.00 82.62 324 LEU A C 1
ATOM 2667 O O . LEU A 1 324 ? 10.961 18.175 -29.491 1.00 82.62 324 LEU A O 1
ATOM 2671 N N . GLU A 1 325 ? 9.455 19.795 -29.105 1.00 82.69 325 GLU A N 1
ATOM 2672 C CA . GLU A 1 325 ? 9.519 20.427 -30.432 1.00 82.69 325 GLU A CA 1
ATOM 2673 C C . GLU A 1 325 ? 10.928 20.932 -30.780 1.00 82.69 325 GLU A C 1
ATOM 2675 O O . GLU A 1 325 ? 11.349 20.847 -31.930 1.00 82.69 325 GLU A O 1
ATOM 2680 N N . LYS A 1 326 ? 11.710 21.379 -29.787 1.00 78.69 326 LYS A N 1
ATOM 2681 C CA . LYS A 1 326 ? 13.123 21.771 -29.985 1.00 78.69 326 LYS A CA 1
ATOM 2682 C C . LYS A 1 326 ? 14.035 20.597 -30.339 1.00 78.69 326 LYS A C 1
ATOM 2684 O O . LYS A 1 326 ? 15.153 20.809 -30.798 1.00 78.69 326 LYS A O 1
ATOM 2689 N N . PHE A 1 327 ? 13.576 19.378 -30.080 1.00 76.06 327 PHE A N 1
ATOM 2690 C CA . PHE A 1 327 ? 14.312 18.131 -30.251 1.00 76.06 327 PHE A CA 1
ATOM 2691 C C . PHE A 1 327 ? 13.679 17.220 -31.316 1.00 76.06 327 PHE A C 1
ATOM 2693 O O . PHE A 1 327 ? 14.003 16.030 -31.394 1.00 76.06 327 PHE A O 1
ATOM 2700 N N . LEU A 1 328 ? 12.769 17.775 -32.120 1.00 76.94 328 LEU A N 1
ATOM 2701 C CA . LEU A 1 328 ? 12.109 17.097 -33.226 1.00 76.94 328 LEU A CA 1
ATOM 2702 C C . LEU A 1 328 ? 13.088 16.906 -34.394 1.00 76.94 328 LEU A C 1
ATOM 2704 O O . LEU A 1 328 ? 13.836 17.812 -34.760 1.00 76.94 328 LEU A O 1
ATOM 2708 N N . LEU A 1 329 ? 13.095 15.711 -34.975 1.00 68.81 329 LEU A N 1
ATOM 2709 C CA . LEU A 1 329 ? 13.906 15.367 -36.137 1.00 68.81 329 LEU A CA 1
ATOM 2710 C C . LEU A 1 329 ? 13.236 15.842 -37.431 1.00 68.81 329 LEU A C 1
ATOM 2712 O O . LEU A 1 329 ? 12.070 16.229 -37.451 1.00 68.81 329 LEU A O 1
ATOM 2716 N N . ALA A 1 330 ? 13.980 15.784 -38.539 1.00 67.19 330 ALA A N 1
ATOM 2717 C CA . ALA A 1 330 ? 13.529 16.257 -39.852 1.00 67.19 330 ALA A CA 1
ATOM 2718 C C . ALA A 1 330 ? 12.260 15.557 -40.382 1.00 67.19 330 ALA A C 1
ATOM 2720 O O . ALA A 1 330 ? 11.630 16.061 -41.307 1.00 67.19 330 ALA A O 1
ATOM 2721 N N . ASP A 1 331 ? 11.876 14.415 -39.804 1.00 59.94 331 ASP A N 1
ATOM 2722 C CA . ASP A 1 331 ? 10.632 13.710 -40.123 1.00 59.94 331 ASP A CA 1
ATOM 2723 C C . ASP A 1 331 ? 9.383 14.330 -39.468 1.00 59.94 331 ASP A C 1
ATOM 2725 O O . ASP A 1 331 ? 8.268 13.899 -39.753 1.00 59.94 331 ASP A O 1
ATOM 2729 N N . GLY A 1 332 ? 9.555 15.330 -38.595 1.00 66.38 332 GLY A N 1
ATOM 2730 C CA . GLY A 1 332 ? 8.474 16.083 -37.960 1.00 66.38 332 GLY A CA 1
ATOM 2731 C C . GLY A 1 332 ? 7.658 15.296 -36.932 1.00 66.38 332 GLY A C 1
ATOM 2732 O O . GLY A 1 332 ? 6.657 15.806 -36.436 1.00 66.38 332 GLY A O 1
ATOM 2733 N N . VAL A 1 333 ? 8.052 14.061 -36.607 1.00 72.31 333 VAL A N 1
ATOM 2734 C CA . VAL A 1 333 ? 7.287 13.165 -35.718 1.00 72.31 333 VAL A CA 1
ATOM 2735 C C . VAL A 1 333 ? 8.183 12.502 -34.675 1.00 72.31 333 VAL A C 1
ATOM 2737 O O . VAL A 1 333 ? 7.710 12.146 -33.593 1.00 72.31 333 VAL A O 1
ATOM 2740 N N . THR A 1 334 ? 9.475 12.341 -34.957 1.00 72.69 334 THR A N 1
ATOM 2741 C CA . THR A 1 334 ? 10.413 11.677 -34.055 1.00 72.69 334 THR A CA 1
ATOM 2742 C C . THR A 1 334 ? 11.172 12.693 -33.212 1.00 72.69 334 THR A C 1
ATOM 2744 O O . THR A 1 334 ? 11.751 13.634 -33.738 1.00 72.69 334 THR A O 1
ATOM 2747 N N . VAL A 1 335 ? 11.219 12.488 -31.899 1.00 74.38 335 VAL A N 1
ATOM 2748 C CA . VAL A 1 335 ? 11.962 13.307 -30.938 1.00 74.38 335 VAL A CA 1
ATOM 2749 C C . VAL A 1 335 ? 13.170 12.532 -30.430 1.00 74.38 335 VAL A C 1
ATOM 2751 O O . VAL A 1 335 ? 13.061 11.362 -30.044 1.00 74.38 335 VAL A O 1
ATOM 2754 N N . SER A 1 336 ? 14.320 13.201 -30.385 1.00 75.38 336 SER A N 1
ATOM 2755 C CA . SER A 1 336 ? 15.552 12.647 -29.832 1.00 75.38 336 SER A CA 1
ATOM 2756 C C . SER A 1 336 ? 16.117 13.532 -28.739 1.00 75.38 336 SER A C 1
ATOM 2758 O O . SER A 1 336 ? 16.347 14.710 -28.957 1.00 75.38 336 SER A O 1
ATOM 2760 N N . LEU A 1 337 ? 16.404 12.949 -27.576 1.00 72.88 337 LEU A N 1
ATOM 2761 C CA . LEU A 1 337 ? 16.836 13.692 -26.397 1.00 72.88 337 LEU A CA 1
ATOM 2762 C C . LEU A 1 337 ? 18.354 13.595 -26.167 1.00 72.88 337 LEU A C 1
ATOM 2764 O O . LEU A 1 337 ? 18.806 12.565 -25.658 1.00 72.88 337 LEU A O 1
ATOM 2768 N N . PRO A 1 338 ? 19.112 14.672 -26.429 1.00 61.12 338 PRO A N 1
ATOM 2769 C CA . PRO A 1 338 ? 20.508 14.846 -26.043 1.00 61.12 338 PRO A CA 1
ATOM 2770 C C . PRO A 1 338 ? 20.902 14.377 -24.645 1.00 61.12 338 PRO A C 1
ATOM 2772 O O . PRO A 1 338 ? 20.167 14.676 -23.710 1.00 61.12 338 PRO A O 1
ATOM 2775 N N . SER A 1 339 ? 22.034 13.695 -24.452 1.00 57.66 339 SER A N 1
ATOM 2776 C CA . SER A 1 339 ? 22.510 13.226 -23.136 1.00 57.66 339 SER A CA 1
ATOM 2777 C C . SER A 1 339 ? 22.982 14.375 -22.241 1.00 57.66 339 SER A C 1
ATOM 2779 O O . SER A 1 339 ? 22.657 14.378 -21.054 1.00 57.66 339 SER A O 1
ATOM 2781 N N . GLU A 1 340 ? 23.666 15.375 -22.804 1.00 60.56 340 GLU A N 1
ATOM 2782 C CA . GLU A 1 340 ? 24.258 16.480 -22.028 1.00 60.56 340 GLU A CA 1
ATOM 2783 C C . GLU A 1 340 ? 23.350 17.714 -21.898 1.00 60.56 340 GLU A C 1
ATOM 2785 O O . GLU A 1 340 ? 23.639 18.646 -21.149 1.00 60.56 340 GLU A O 1
ATOM 2790 N N . ASN A 1 341 ? 22.209 17.741 -22.591 1.00 74.88 341 ASN A N 1
ATOM 2791 C CA . ASN A 1 341 ? 21.319 18.896 -22.544 1.00 74.88 341 ASN A CA 1
ATOM 2792 C C . ASN A 1 341 ? 20.441 18.905 -21.280 1.00 74.88 341 ASN A C 1
ATOM 2794 O O . ASN A 1 341 ? 19.675 17.973 -21.019 1.00 74.88 341 ASN A O 1
ATOM 2798 N N . ASN A 1 342 ? 20.462 20.021 -20.549 1.00 67.25 342 ASN A N 1
ATOM 2799 C CA . ASN A 1 342 ? 19.674 20.216 -19.329 1.00 67.25 342 ASN A CA 1
ATOM 2800 C C . ASN A 1 342 ? 18.152 20.078 -19.539 1.00 67.25 342 ASN A C 1
ATOM 2802 O O . ASN A 1 342 ? 17.462 19.552 -18.668 1.00 67.25 342 ASN A O 1
ATOM 2806 N N . GLN A 1 343 ? 17.604 20.505 -20.682 1.00 72.69 343 GLN A N 1
ATOM 2807 C CA . GLN A 1 343 ? 16.170 20.372 -20.982 1.00 72.69 343 GLN A CA 1
ATOM 2808 C C . GLN A 1 343 ? 15.801 18.920 -21.317 1.00 72.69 343 GLN A C 1
ATOM 2810 O O . GLN A 1 343 ? 14.782 18.420 -20.844 1.00 72.69 343 GLN A O 1
ATOM 2815 N N . ALA A 1 344 ? 16.666 18.199 -22.032 1.00 74.19 344 ALA A N 1
ATOM 2816 C CA . ALA A 1 344 ? 16.504 16.767 -22.288 1.00 74.19 344 ALA A CA 1
ATOM 2817 C C . ALA A 1 344 ? 16.614 15.924 -20.999 1.00 74.19 344 ALA A C 1
ATOM 2819 O O . ALA A 1 344 ? 15.839 14.987 -20.787 1.00 74.19 344 ALA A O 1
ATOM 2820 N N . GLN A 1 345 ? 17.526 16.300 -20.096 1.00 74.00 345 GLN A N 1
ATOM 2821 C CA . GLN A 1 345 ? 17.674 15.709 -18.765 1.00 74.00 345 GLN A CA 1
ATOM 2822 C C . GLN A 1 345 ? 16.390 15.867 -17.937 1.00 74.00 345 GLN A C 1
ATOM 2824 O O . GLN A 1 345 ? 15.948 14.914 -17.293 1.00 74.00 345 GLN A O 1
ATOM 2829 N N . THR A 1 346 ? 15.756 17.042 -17.998 1.00 75.50 346 THR A N 1
ATOM 2830 C CA . THR A 1 346 ? 14.474 17.319 -17.332 1.00 75.50 346 THR A CA 1
ATOM 2831 C C . THR A 1 346 ? 13.369 16.380 -17.818 1.00 75.50 346 THR A C 1
ATOM 2833 O O . THR A 1 346 ? 12.654 15.807 -16.994 1.00 75.50 346 THR A O 1
ATOM 2836 N N . ILE A 1 347 ? 13.271 16.133 -19.129 1.00 81.06 347 ILE A N 1
ATOM 2837 C CA . ILE A 1 347 ? 12.289 15.194 -19.699 1.00 81.06 347 ILE A CA 1
ATOM 2838 C C . ILE A 1 347 ? 12.553 13.757 -19.225 1.00 81.06 347 ILE A C 1
ATOM 2840 O O . ILE A 1 347 ? 11.627 13.063 -18.804 1.00 81.06 347 ILE A O 1
ATOM 2844 N N . ARG A 1 348 ? 13.820 13.319 -19.199 1.00 79.44 348 ARG A N 1
ATOM 2845 C CA . ARG A 1 348 ? 14.195 11.985 -18.694 1.00 79.44 348 ARG A CA 1
ATOM 2846 C C . ARG A 1 348 ? 13.861 11.796 -17.215 1.00 79.44 348 ARG A C 1
ATOM 2848 O O . ARG A 1 348 ? 13.301 10.769 -16.832 1.00 79.44 348 ARG A O 1
ATOM 2855 N N . GLN A 1 349 ? 14.164 12.792 -16.384 1.00 74.62 349 GLN A N 1
ATOM 2856 C CA . GLN A 1 349 ? 13.809 12.771 -14.964 1.00 74.62 349 GLN A CA 1
ATOM 2857 C C . GLN A 1 349 ? 12.291 12.773 -14.765 1.00 74.62 349 GLN A C 1
ATOM 2859 O O . GLN A 1 349 ? 11.794 12.124 -13.845 1.00 74.62 349 GLN A O 1
ATOM 2864 N N . ARG A 1 350 ? 11.540 13.463 -15.633 1.00 74.88 350 ARG A N 1
ATOM 2865 C CA . ARG A 1 350 ? 10.076 13.486 -15.573 1.00 74.88 350 ARG A CA 1
ATOM 2866 C C . ARG A 1 350 ? 9.464 12.129 -15.899 1.00 74.88 350 ARG A C 1
ATOM 2868 O O . ARG A 1 350 ? 8.634 11.667 -15.119 1.00 74.88 350 ARG A O 1
ATOM 2875 N N . ALA A 1 351 ? 9.924 11.483 -16.971 1.00 76.00 351 ALA A N 1
ATOM 2876 C CA . ALA A 1 351 ? 9.520 10.125 -17.327 1.00 76.00 351 ALA A CA 1
ATOM 2877 C C . ALA A 1 351 ? 9.769 9.153 -16.159 1.00 76.00 351 ALA A C 1
ATOM 2879 O O . ALA A 1 351 ? 8.849 8.479 -15.698 1.00 76.00 351 ALA A O 1
ATOM 2880 N N . SER A 1 352 ? 10.981 9.189 -15.590 1.00 73.56 352 SER A N 1
ATOM 2881 C CA . SER A 1 352 ? 11.379 8.363 -14.442 1.00 73.56 352 SER A CA 1
ATOM 2882 C C . SER A 1 352 ? 10.499 8.585 -13.202 1.00 73.56 352 SER A C 1
ATOM 2884 O O . SER A 1 352 ? 10.051 7.621 -12.584 1.00 73.56 352 SER A O 1
ATOM 2886 N N . ARG A 1 353 ? 10.181 9.842 -12.861 1.00 67.81 353 ARG A N 1
ATOM 2887 C CA . ARG A 1 353 ? 9.308 10.180 -11.718 1.00 67.81 353 ARG A CA 1
ATOM 2888 C C . ARG A 1 353 ? 7.860 9.728 -11.893 1.00 67.81 353 ARG A C 1
ATOM 2890 O O . ARG A 1 353 ? 7.182 9.518 -10.894 1.00 67.81 353 ARG A O 1
ATOM 2897 N N . GLN A 1 354 ? 7.398 9.583 -13.132 1.00 70.06 354 GLN A N 1
ATOM 2898 C CA . GLN A 1 354 ? 6.082 9.024 -13.451 1.00 70.06 354 GLN A CA 1
ATOM 2899 C C . GLN A 1 354 ? 6.107 7.495 -13.597 1.00 70.06 354 GLN A C 1
ATOM 2901 O O . GLN A 1 354 ? 5.092 6.897 -13.941 1.00 70.06 354 GLN A O 1
ATOM 2906 N N . GLY A 1 355 ? 7.252 6.849 -13.346 1.00 61.88 355 GLY A N 1
ATOM 2907 C CA . GLY A 1 355 ? 7.411 5.404 -13.513 1.00 61.88 355 GLY A CA 1
ATOM 2908 C C . GLY A 1 355 ? 7.348 4.946 -14.973 1.00 61.88 355 GLY A C 1
ATOM 2909 O O . GLY A 1 355 ? 7.151 3.761 -15.228 1.00 61.88 355 GLY A O 1
ATOM 2910 N N . LEU A 1 356 ? 7.499 5.867 -15.930 1.00 68.56 356 LEU A N 1
ATOM 2911 C CA . LEU A 1 356 ? 7.448 5.589 -17.361 1.00 68.56 356 LEU A CA 1
ATOM 2912 C C . LEU A 1 356 ? 8.856 5.508 -17.949 1.00 68.56 356 LEU A C 1
ATOM 2914 O O . LEU A 1 356 ? 9.784 6.203 -17.526 1.00 68.56 356 LEU A O 1
ATOM 2918 N N . SER A 1 357 ? 9.005 4.686 -18.987 1.00 73.06 357 SER A N 1
ATOM 2919 C CA . SER A 1 357 ? 10.185 4.769 -19.843 1.00 73.06 357 SER A CA 1
ATOM 2920 C C . SER A 1 357 ? 10.176 6.103 -20.603 1.00 73.06 357 SER A C 1
ATOM 2922 O O . SER A 1 357 ? 9.112 6.651 -20.894 1.00 73.06 357 SER A O 1
ATOM 2924 N N . VAL A 1 358 ? 11.353 6.631 -20.951 1.00 73.69 358 VAL A N 1
ATOM 2925 C CA . VAL A 1 358 ? 11.471 7.880 -21.733 1.00 73.69 358 VAL A CA 1
ATOM 2926 C C . VAL A 1 358 ? 10.715 7.770 -23.059 1.00 73.69 358 VAL A C 1
ATOM 2928 O O . VAL A 1 358 ? 10.058 8.721 -23.472 1.00 73.69 358 VAL A O 1
ATOM 2931 N N . GLN A 1 359 ? 10.747 6.582 -23.669 1.00 77.88 359 GLN A N 1
ATOM 2932 C CA . GLN A 1 359 ? 9.997 6.263 -24.876 1.00 77.88 359 GLN A CA 1
ATOM 2933 C C . GLN A 1 359 ? 8.492 6.420 -24.670 1.00 77.88 359 GLN A C 1
ATOM 2935 O O . GLN A 1 359 ? 7.859 7.239 -25.329 1.00 77.88 359 GLN A O 1
ATOM 2940 N N . THR A 1 360 ? 7.945 5.686 -23.702 1.00 67.69 360 THR A N 1
ATOM 2941 C CA . THR A 1 360 ? 6.510 5.683 -23.387 1.00 67.69 360 THR A CA 1
ATOM 2942 C C . THR A 1 360 ? 6.024 7.072 -22.978 1.00 67.69 360 THR A C 1
ATOM 2944 O O . THR A 1 360 ? 4.911 7.472 -23.308 1.00 67.69 360 THR A O 1
ATOM 2947 N N . PHE A 1 361 ? 6.868 7.828 -22.273 1.00 82.75 361 PHE A N 1
ATOM 2948 C CA . PHE A 1 361 ? 6.569 9.201 -21.900 1.00 82.75 361 PHE A CA 1
ATOM 2949 C C . PHE A 1 361 ? 6.418 10.090 -23.136 1.00 82.75 361 PHE A C 1
ATOM 2951 O O . PHE A 1 361 ? 5.405 10.761 -23.250 1.00 82.75 361 PHE A O 1
ATOM 2958 N N . ILE A 1 362 ? 7.355 10.071 -24.084 1.00 79.38 362 ILE A N 1
ATOM 2959 C CA . ILE A 1 362 ? 7.309 10.908 -25.300 1.00 79.38 362 ILE A CA 1
ATOM 2960 C C . ILE A 1 362 ? 6.160 10.499 -26.234 1.00 79.38 362 ILE A C 1
ATOM 2962 O O . ILE A 1 362 ? 5.458 11.366 -26.757 1.00 79.38 362 ILE A O 1
ATOM 2966 N N . GLU A 1 363 ? 5.902 9.196 -26.361 1.00 80.31 363 GLU A N 1
ATOM 2967 C CA . GLU A 1 363 ? 4.766 8.651 -27.119 1.00 80.31 363 GLU A CA 1
ATOM 2968 C C . GLU A 1 363 ? 3.416 9.131 -26.573 1.00 80.31 363 GLU A C 1
ATOM 2970 O O . GLU A 1 363 ? 2.503 9.411 -27.350 1.00 80.31 363 GLU A O 1
ATOM 2975 N N . SER A 1 364 ? 3.300 9.347 -25.257 1.00 79.62 364 SER A N 1
ATOM 2976 C CA . SER A 1 364 ? 2.078 9.895 -24.646 1.00 79.62 364 SER A CA 1
ATOM 2977 C C . SER A 1 364 ? 1.758 11.343 -25.057 1.00 79.62 364 SER A C 1
ATOM 2979 O O . SER A 1 364 ? 0.620 11.786 -24.898 1.00 79.62 364 SER A O 1
ATOM 2981 N N . TYR A 1 365 ? 2.729 12.068 -25.627 1.00 81.38 365 TYR A N 1
ATOM 2982 C CA . TYR A 1 365 ? 2.548 13.417 -26.182 1.00 81.38 365 TYR A CA 1
ATOM 2983 C C . TYR A 1 365 ? 2.381 13.414 -27.710 1.00 81.38 365 TYR A C 1
ATOM 2985 O O . TYR A 1 365 ? 2.301 14.484 -28.303 1.00 81.38 365 TYR A O 1
ATOM 2993 N N . GLY A 1 366 ? 2.292 12.238 -28.346 1.00 78.38 366 GLY A N 1
ATOM 2994 C CA . GLY A 1 366 ? 2.057 12.106 -29.789 1.00 78.38 366 GLY A CA 1
ATOM 2995 C C . GLY A 1 366 ? 3.319 12.052 -30.655 1.00 78.38 366 GLY A C 1
ATOM 2996 O O . GLY A 1 366 ? 3.208 12.090 -31.878 1.00 78.38 366 GLY A O 1
ATOM 2997 N N . TYR A 1 367 ? 4.503 11.929 -30.050 1.00 83.19 367 TYR A N 1
ATOM 2998 C CA . TYR A 1 367 ? 5.790 11.870 -30.749 1.00 83.19 367 TYR A CA 1
ATOM 2999 C C . TYR A 1 367 ? 6.401 10.467 -30.695 1.00 83.19 367 TYR A C 1
ATOM 3001 O O . TYR A 1 367 ? 6.218 9.737 -29.728 1.00 83.19 367 TYR A O 1
ATOM 3009 N N . LYS A 1 368 ? 7.196 10.081 -31.693 1.00 76.75 368 LYS A N 1
ATOM 3010 C CA . LYS A 1 368 ? 8.007 8.855 -31.618 1.00 76.75 368 LYS A CA 1
ATOM 3011 C C . LYS A 1 368 ? 9.311 9.151 -30.892 1.00 76.75 368 LYS A C 1
ATOM 3013 O O . LYS A 1 368 ? 9.969 10.134 -31.205 1.00 76.75 368 LYS A O 1
ATOM 3018 N N . TYR A 1 369 ? 9.728 8.311 -29.950 1.00 71.25 369 TYR A N 1
ATOM 3019 C CA . TYR A 1 369 ? 11.043 8.478 -29.331 1.00 71.25 369 TYR A CA 1
ATOM 3020 C C . TYR A 1 369 ? 12.104 7.688 -30.082 1.00 71.25 369 TYR A C 1
ATOM 3022 O O . TYR A 1 369 ? 12.011 6.468 -30.205 1.00 71.25 369 TYR A O 1
ATOM 3030 N N . SER A 1 370 ? 13.152 8.382 -30.512 1.00 65.81 370 SER A N 1
ATOM 3031 C CA . SER A 1 370 ? 14.392 7.747 -30.931 1.00 65.81 370 SER A CA 1
ATOM 3032 C C . SER A 1 370 ? 15.474 8.074 -29.921 1.00 65.81 370 SER A C 1
ATOM 3034 O O . SER A 1 370 ? 15.752 9.235 -29.616 1.00 65.81 370 SER A O 1
ATOM 3036 N N . ARG A 1 371 ? 16.124 7.035 -29.406 1.00 53.19 371 ARG A N 1
ATOM 3037 C CA . ARG A 1 371 ? 17.375 7.186 -28.675 1.00 53.19 371 ARG A CA 1
ATOM 3038 C C . ARG A 1 371 ? 18.469 7.412 -29.722 1.00 53.19 371 ARG A C 1
ATOM 3040 O O . ARG A 1 371 ? 19.221 6.488 -30.019 1.00 53.19 371 ARG A O 1
ATOM 3047 N N . LEU A 1 372 ? 18.545 8.604 -30.329 1.00 51.41 372 LEU A N 1
ATOM 3048 C CA . LEU A 1 372 ? 19.800 8.958 -30.988 1.00 51.41 372 LEU A CA 1
ATOM 3049 C C . LEU A 1 372 ? 20.789 9.132 -29.846 1.00 51.41 372 LEU A C 1
ATOM 3051 O O . LEU A 1 372 ? 20.666 10.054 -29.040 1.00 51.41 372 LEU A O 1
ATOM 3055 N N . ASN A 1 373 ? 21.727 8.198 -29.720 1.00 42.06 373 ASN A N 1
ATOM 3056 C CA . ASN A 1 373 ? 22.875 8.434 -28.867 1.00 42.06 373 ASN A CA 1
ATOM 3057 C C . ASN A 1 373 ? 23.533 9.701 -29.432 1.00 42.06 373 ASN A C 1
ATOM 3059 O O . ASN A 1 373 ? 23.956 9.709 -30.585 1.00 42.06 373 ASN A O 1
ATOM 3063 N N . GLU A 1 374 ? 23.560 10.793 -28.677 1.00 41.03 374 GLU A N 1
ATOM 3064 C CA . GLU A 1 374 ? 24.264 12.006 -29.105 1.00 41.03 374 GLU A CA 1
ATOM 3065 C C . GLU A 1 374 ? 25.741 11.722 -29.370 1.00 41.03 374 GLU A C 1
ATOM 3067 O O . GLU A 1 374 ? 26.294 12.201 -30.357 1.00 41.03 374 GLU A O 1
ATOM 3072 N N . GLU A 1 375 ? 26.322 10.827 -28.570 1.00 41.56 375 GLU A N 1
ATOM 3073 C CA . GLU A 1 375 ? 27.628 10.229 -28.828 1.00 41.56 375 GLU A CA 1
ATOM 3074 C C . GLU A 1 375 ? 27.691 9.567 -30.203 1.00 41.56 375 GLU A C 1
ATOM 3076 O O . GLU A 1 375 ? 28.702 9.692 -30.871 1.00 41.56 375 GLU A O 1
ATOM 3081 N N . ASP A 1 376 ? 26.622 8.917 -30.678 1.00 45.44 376 ASP A N 1
ATOM 3082 C CA . ASP A 1 376 ? 26.613 8.340 -32.020 1.00 45.44 376 ASP A CA 1
ATOM 3083 C C . ASP A 1 376 ? 26.485 9.370 -33.125 1.00 45.44 376 ASP A C 1
ATOM 3085 O O . ASP A 1 376 ? 27.063 9.131 -34.167 1.00 45.44 376 ASP A O 1
ATOM 3089 N N . ASN A 1 377 ? 25.770 10.482 -32.962 1.00 49.06 377 ASN A N 1
ATOM 3090 C CA . ASN A 1 377 ? 25.675 11.476 -34.038 1.00 49.06 377 ASN A CA 1
ATOM 3091 C C . ASN A 1 377 ? 26.939 12.334 -34.150 1.00 49.06 377 ASN A C 1
ATOM 3093 O O . ASN A 1 377 ? 27.376 12.599 -35.269 1.00 49.06 377 ASN A O 1
ATOM 3097 N N . VAL A 1 378 ? 27.552 12.718 -33.026 1.00 48.62 378 VAL A N 1
ATOM 3098 C CA . VAL A 1 378 ? 28.847 13.419 -33.025 1.00 48.62 378 VAL A CA 1
ATOM 3099 C C . VAL A 1 378 ? 29.936 12.489 -33.558 1.00 48.62 378 VAL A C 1
ATOM 3101 O O . VAL A 1 378 ? 30.587 12.827 -34.543 1.00 48.62 378 VAL A O 1
ATOM 3104 N N . TYR A 1 379 ? 30.031 11.265 -33.029 1.00 56.84 379 TYR A N 1
ATOM 3105 C CA . TYR A 1 379 ? 30.975 10.259 -33.516 1.00 56.84 379 TYR A CA 1
ATOM 3106 C C . TYR A 1 379 ? 30.726 9.868 -34.973 1.00 56.84 379 TYR A C 1
ATOM 3108 O O . TYR A 1 379 ? 31.675 9.753 -35.733 1.00 56.84 379 TYR A O 1
ATOM 3116 N N . VAL A 1 380 ? 29.475 9.660 -35.409 1.00 63.78 380 VAL A N 1
ATOM 3117 C CA . VAL A 1 380 ? 29.172 9.337 -36.817 1.00 63.78 380 VAL A CA 1
ATOM 3118 C C . VAL A 1 380 ? 29.511 10.519 -37.720 1.00 63.78 380 VAL A C 1
ATOM 3120 O O . VAL A 1 380 ? 29.980 10.293 -38.830 1.00 63.78 380 VAL A O 1
ATOM 3123 N N . SER A 1 381 ? 29.327 11.762 -37.273 1.00 64.94 381 SER A N 1
ATOM 3124 C CA . SER A 1 381 ? 29.753 12.949 -38.022 1.00 64.94 381 SER A CA 1
ATOM 3125 C C . SER A 1 381 ? 31.282 13.025 -38.148 1.00 64.94 381 SER A C 1
ATOM 3127 O O . SER A 1 381 ? 31.804 13.148 -39.255 1.00 64.94 381 SER A O 1
ATOM 3129 N N . GLU A 1 382 ? 32.014 12.848 -37.045 1.00 65.50 382 GLU A N 1
ATOM 3130 C CA . GLU A 1 382 ? 33.484 12.781 -37.029 1.00 65.50 382 GLU A CA 1
ATOM 3131 C C . GLU A 1 382 ? 34.013 11.623 -37.882 1.00 65.50 382 GLU A C 1
ATOM 3133 O O . GLU A 1 382 ? 34.922 11.788 -38.690 1.00 65.50 382 GLU A O 1
ATOM 3138 N N . LEU A 1 383 ? 33.384 10.457 -37.779 1.00 72.44 383 LEU A N 1
ATOM 3139 C CA . LEU A 1 383 ? 33.703 9.268 -38.557 1.00 72.44 383 LEU A CA 1
ATOM 3140 C C . LEU A 1 383 ? 33.431 9.484 -40.048 1.00 72.44 383 LEU A C 1
ATOM 3142 O O . LEU A 1 383 ? 34.262 9.100 -40.867 1.00 72.44 383 LEU A O 1
ATOM 3146 N N . LYS A 1 384 ? 32.326 10.144 -40.423 1.00 78.69 384 LYS A N 1
ATOM 3147 C CA . LYS A 1 384 ? 32.068 10.544 -41.817 1.00 78.69 384 LYS A CA 1
ATOM 3148 C C . LYS A 1 384 ? 33.155 11.484 -42.335 1.00 78.69 384 LYS A C 1
ATOM 3150 O O . LYS A 1 384 ? 33.551 11.343 -43.489 1.00 78.69 384 LYS A O 1
ATOM 3155 N N . ASN A 1 385 ? 33.649 12.405 -41.508 1.00 77.31 385 ASN A N 1
ATOM 3156 C CA . ASN A 1 385 ? 34.735 13.310 -41.888 1.00 77.31 385 ASN A CA 1
ATOM 3157 C C . ASN A 1 385 ? 36.050 12.550 -42.096 1.00 77.31 385 ASN A C 1
ATOM 3159 O O . ASN A 1 385 ? 36.653 12.686 -43.156 1.00 77.31 385 ASN A O 1
ATOM 3163 N N . ILE A 1 386 ? 36.431 11.670 -41.164 1.00 77.12 386 ILE A N 1
ATOM 3164 C CA . ILE A 1 386 ? 37.641 10.839 -41.286 1.00 77.12 386 ILE A CA 1
ATOM 3165 C C . ILE A 1 386 ? 37.568 9.940 -42.529 1.00 77.12 386 ILE A C 1
ATOM 3167 O O . ILE A 1 386 ? 38.552 9.804 -43.254 1.00 77.12 386 ILE A O 1
ATOM 3171 N N . ILE A 1 387 ? 36.405 9.337 -42.807 1.00 83.25 387 ILE A N 1
ATOM 3172 C CA . ILE A 1 387 ? 36.202 8.519 -44.010 1.00 83.25 387 ILE A CA 1
ATOM 3173 C C . ILE A 1 387 ? 36.387 9.358 -45.277 1.00 83.25 387 ILE A C 1
ATOM 3175 O O . ILE A 1 387 ? 37.109 8.927 -46.174 1.00 83.25 387 ILE A O 1
ATOM 3179 N N . LYS A 1 388 ? 35.774 10.545 -45.347 1.00 84.19 388 LYS A N 1
ATOM 3180 C CA . LYS A 1 388 ? 35.886 11.440 -46.510 1.00 84.19 388 LYS A CA 1
ATOM 3181 C C . LYS A 1 388 ? 37.309 11.934 -46.739 1.00 84.19 388 LYS A C 1
ATOM 3183 O O . LYS A 1 388 ? 37.728 12.041 -47.883 1.00 84.19 388 LYS A O 1
ATOM 3188 N N . GLU A 1 389 ? 38.025 12.237 -45.664 1.00 81.69 389 GLU A N 1
ATOM 3189 C CA . GLU A 1 389 ? 39.378 12.782 -45.727 1.00 81.69 389 GLU A CA 1
ATOM 3190 C C . GLU A 1 389 ? 40.417 11.711 -46.079 1.00 81.69 389 GLU A C 1
ATOM 3192 O O . GLU A 1 389 ? 41.292 11.951 -46.906 1.00 81.69 389 GLU A O 1
ATOM 3197 N N . LYS A 1 390 ? 40.324 10.526 -45.460 1.00 80.81 390 LYS A N 1
ATOM 3198 C CA . LYS A 1 390 ? 41.402 9.525 -45.494 1.00 80.81 390 LYS A CA 1
ATOM 3199 C C . LYS A 1 390 ? 41.076 8.273 -46.305 1.00 80.81 390 LYS A C 1
ATOM 3201 O O . LYS A 1 390 ? 41.983 7.656 -46.838 1.00 80.81 390 LYS A O 1
ATOM 3206 N N . TYR A 1 391 ? 39.816 7.859 -46.415 1.00 84.56 391 TYR A N 1
ATOM 3207 C CA . TYR A 1 391 ? 39.463 6.529 -46.946 1.00 84.56 391 TYR A CA 1
ATOM 3208 C C . TYR A 1 391 ? 38.572 6.566 -48.195 1.00 84.56 391 TYR A C 1
ATOM 3210 O O . TYR A 1 391 ? 38.159 5.513 -48.690 1.00 84.56 391 TYR A O 1
ATOM 3218 N N . LEU A 1 392 ? 38.271 7.761 -48.704 1.00 88.69 392 LEU A N 1
ATOM 3219 C CA . LEU A 1 392 ? 37.418 7.967 -49.866 1.00 88.69 392 LEU A CA 1
ATOM 3220 C C . LEU A 1 392 ? 38.142 7.597 -51.164 1.00 88.69 392 LEU A C 1
ATOM 3222 O O . LEU A 1 392 ? 39.286 7.992 -51.392 1.00 88.69 392 LEU A O 1
ATOM 3226 N N . VAL A 1 393 ? 37.457 6.842 -52.023 1.00 86.00 393 VAL A N 1
ATOM 3227 C CA . VAL A 1 393 ? 37.955 6.459 -53.351 1.00 86.00 393 VAL A CA 1
ATOM 3228 C C . VAL A 1 393 ? 37.245 7.277 -54.425 1.00 86.00 393 VAL A C 1
ATOM 3230 O O . VAL A 1 393 ? 37.905 7.922 -55.235 1.00 86.00 393 VAL A O 1
ATOM 3233 N N . ASN A 1 394 ? 35.910 7.297 -54.410 1.00 81.06 394 ASN A N 1
ATOM 3234 C CA . ASN A 1 394 ? 35.073 8.210 -55.194 1.00 81.06 394 ASN A CA 1
ATOM 3235 C C . ASN A 1 394 ? 33.672 8.312 -54.576 1.00 81.06 394 ASN A C 1
ATOM 3237 O O . ASN A 1 394 ? 33.232 7.346 -53.979 1.00 81.06 394 ASN A O 1
ATOM 3241 N N . GLU A 1 395 ? 32.996 9.458 -54.715 1.00 82.12 395 GLU A N 1
ATOM 3242 C CA . GLU A 1 395 ? 31.614 9.716 -54.249 1.00 82.12 395 GLU A CA 1
ATOM 3243 C C . GLU A 1 395 ? 31.254 9.104 -52.880 1.00 82.12 395 GLU A C 1
ATOM 3245 O O . GLU A 1 395 ? 31.462 9.742 -51.846 1.00 82.12 395 GLU A O 1
ATOM 3250 N N . ASP A 1 396 ? 30.708 7.887 -52.879 1.00 84.19 396 ASP A N 1
ATOM 3251 C CA . ASP A 1 396 ? 30.311 7.094 -51.719 1.00 84.19 396 ASP A CA 1
ATOM 3252 C C . ASP A 1 396 ? 31.171 5.829 -51.507 1.00 84.19 396 ASP A C 1
ATOM 3254 O O . ASP A 1 396 ? 31.066 5.187 -50.461 1.00 84.19 396 ASP A O 1
ATOM 3258 N N . LYS A 1 397 ? 32.047 5.456 -52.447 1.00 88.19 397 LYS A N 1
ATOM 3259 C CA . LYS A 1 397 ? 32.910 4.275 -52.345 1.00 88.19 397 LYS A CA 1
ATOM 3260 C C . LYS A 1 397 ? 34.171 4.558 -51.549 1.00 88.19 397 LYS A C 1
ATOM 3262 O O . LYS A 1 397 ? 34.927 5.493 -51.828 1.00 88.19 397 LYS A O 1
ATOM 3267 N N . ILE A 1 398 ? 34.436 3.680 -50.590 1.00 90.50 398 ILE A N 1
ATOM 3268 C CA . ILE A 1 398 ? 35.538 3.824 -49.640 1.00 90.50 398 ILE A CA 1
ATOM 3269 C C . ILE A 1 398 ? 36.369 2.548 -49.567 1.00 90.50 398 ILE A C 1
ATOM 3271 O O . ILE A 1 398 ? 35.840 1.436 -49.634 1.00 90.50 398 ILE A O 1
ATOM 3275 N N . TYR A 1 399 ? 37.675 2.696 -49.368 1.00 85.62 399 TYR A N 1
ATOM 3276 C CA . TYR A 1 399 ? 38.576 1.578 -49.119 1.00 85.62 399 TYR A CA 1
ATOM 3277 C C . TYR A 1 399 ? 39.211 1.725 -47.740 1.00 85.62 399 TYR A C 1
ATOM 3279 O O . TYR A 1 399 ? 40.065 2.577 -47.519 1.00 85.62 399 TYR A O 1
ATOM 3287 N N . ILE A 1 400 ? 38.797 0.857 -46.812 1.00 79.06 400 ILE A N 1
ATOM 3288 C CA . ILE A 1 400 ? 39.358 0.779 -45.459 1.00 79.06 400 ILE A CA 1
ATOM 3289 C C . ILE A 1 400 ? 40.226 -0.490 -45.347 1.00 79.06 400 ILE A C 1
ATOM 3291 O O . ILE A 1 400 ? 39.682 -1.605 -45.434 1.00 79.06 400 ILE A O 1
ATOM 3295 N N . PRO A 1 401 ? 41.551 -0.355 -45.127 1.00 69.31 401 PRO A N 1
ATOM 3296 C CA . PRO A 1 401 ? 42.464 -1.482 -44.940 1.00 69.31 401 PRO A CA 1
ATOM 3297 C C . PRO A 1 401 ? 42.086 -2.339 -43.720 1.00 69.31 401 PRO A C 1
ATOM 3299 O O . PRO A 1 401 ? 41.905 -1.795 -42.633 1.00 69.31 401 PRO A O 1
ATOM 3302 N N . PRO A 1 402 ? 42.015 -3.678 -43.845 1.00 59.69 402 PRO A N 1
ATOM 3303 C CA . PRO A 1 402 ? 41.471 -4.559 -42.803 1.00 59.69 402 PRO A CA 1
ATOM 3304 C C . PRO A 1 402 ? 42.345 -4.693 -41.543 1.00 59.69 402 PRO A C 1
ATOM 3306 O O . PRO A 1 402 ? 41.911 -5.289 -40.564 1.00 59.69 402 PRO A O 1
ATOM 3309 N N . TYR A 1 403 ? 43.567 -4.157 -41.555 1.00 56.28 403 TYR A N 1
ATOM 3310 C CA . TYR A 1 403 ? 44.527 -4.288 -40.453 1.00 56.28 403 TYR A CA 1
ATOM 3311 C C . TYR A 1 403 ? 44.715 -2.997 -39.640 1.00 56.28 403 TYR A C 1
ATOM 3313 O O . TYR A 1 403 ? 45.413 -3.022 -38.628 1.00 56.28 403 TYR A O 1
ATOM 3321 N N . GLY A 1 404 ? 44.088 -1.889 -40.053 1.00 57.66 404 GLY A N 1
ATOM 3322 C CA . GLY A 1 404 ? 44.268 -0.590 -39.403 1.00 57.66 404 GLY A CA 1
ATOM 3323 C C . GLY A 1 404 ? 43.470 -0.410 -38.114 1.00 57.66 404 GLY A C 1
ATOM 3324 O O . GLY A 1 404 ? 42.383 -0.976 -37.962 1.00 57.66 404 GLY A O 1
ATOM 3325 N N . SER A 1 405 ? 43.973 0.428 -37.200 1.00 57.19 405 SER A N 1
ATOM 3326 C CA . SER A 1 405 ? 43.263 0.817 -35.970 1.00 57.19 405 SER A CA 1
ATOM 3327 C C . SER A 1 405 ? 41.865 1.369 -36.259 1.00 57.19 405 SER A C 1
ATOM 3329 O O . SER A 1 405 ? 40.894 0.978 -35.611 1.00 57.19 405 SER A O 1
ATOM 3331 N N . PHE A 1 406 ? 41.729 2.173 -37.315 1.00 68.12 406 PHE A N 1
ATOM 3332 C CA . PHE A 1 406 ? 40.442 2.689 -37.775 1.00 68.12 406 PHE A CA 1
ATOM 3333 C C . PHE A 1 406 ? 39.454 1.586 -38.186 1.00 68.12 406 PHE A C 1
ATOM 3335 O O . PHE A 1 406 ? 38.292 1.622 -37.779 1.00 68.12 406 PHE A O 1
ATOM 3342 N N . PHE A 1 407 ? 39.910 0.569 -38.930 1.00 73.25 407 PHE A N 1
ATOM 3343 C CA . PHE A 1 407 ? 39.072 -0.574 -39.298 1.00 73.25 407 PHE A CA 1
ATOM 3344 C C . PHE A 1 407 ? 38.568 -1.299 -38.056 1.00 73.25 407 PHE A C 1
ATOM 3346 O O . PHE A 1 407 ? 37.362 -1.476 -37.920 1.00 73.25 407 PHE A O 1
ATOM 3353 N N . ARG A 1 408 ? 39.465 -1.647 -37.122 1.00 59.09 408 ARG A N 1
ATOM 3354 C CA . ARG A 1 408 ? 39.108 -2.333 -35.868 1.00 59.09 408 ARG A CA 1
ATOM 3355 C C . ARG A 1 408 ? 38.060 -1.557 -35.068 1.00 59.09 408 ARG A C 1
ATOM 3357 O O . ARG A 1 408 ? 37.083 -2.149 -34.612 1.00 59.09 408 ARG A O 1
ATOM 3364 N N . ASN A 1 409 ? 38.221 -0.239 -34.960 1.00 59.97 409 ASN A N 1
ATOM 3365 C CA . ASN A 1 409 ? 37.319 0.627 -34.200 1.00 59.97 409 ASN A CA 1
ATOM 3366 C C . ASN A 1 409 ? 35.905 0.665 -34.798 1.00 59.97 409 ASN A C 1
ATOM 3368 O O . ASN A 1 409 ? 34.922 0.435 -34.089 1.00 59.97 409 ASN A O 1
ATOM 3372 N N . ILE A 1 410 ? 35.785 0.899 -36.108 1.00 68.19 410 ILE A N 1
ATOM 3373 C CA . ILE A 1 410 ? 34.478 0.923 -36.787 1.00 68.19 410 ILE A CA 1
ATOM 3374 C C . ILE A 1 410 ? 33.839 -0.461 -36.775 1.00 68.19 410 ILE A C 1
ATOM 3376 O O . ILE A 1 410 ? 32.641 -0.609 -36.529 1.00 68.19 410 ILE A O 1
ATOM 3380 N N . TYR A 1 411 ? 34.652 -1.482 -37.012 1.00 65.25 411 TYR A N 1
ATOM 3381 C CA . TYR A 1 411 ? 34.231 -2.864 -37.045 1.00 65.25 411 TYR A CA 1
ATOM 3382 C C . TYR A 1 411 ? 33.636 -3.303 -35.684 1.00 65.25 411 TYR A C 1
ATOM 3384 O O . TYR A 1 411 ? 32.521 -3.835 -35.629 1.00 65.25 411 TYR A O 1
ATOM 3392 N N . ALA A 1 412 ? 34.311 -2.994 -34.570 1.00 52.91 412 ALA A N 1
ATOM 3393 C CA . ALA A 1 412 ? 33.809 -3.238 -33.215 1.00 52.91 412 ALA A CA 1
ATOM 3394 C C . ALA A 1 412 ? 32.521 -2.448 -32.921 1.00 52.91 412 ALA A C 1
ATOM 3396 O O . ALA A 1 412 ? 31.577 -2.972 -32.323 1.00 52.91 412 ALA A O 1
ATOM 3397 N N . ARG A 1 413 ? 32.433 -1.200 -33.396 1.00 64.06 413 ARG A N 1
ATOM 3398 C CA . ARG A 1 413 ? 31.240 -0.362 -33.224 1.00 64.06 413 ARG A CA 1
ATOM 3399 C C . ARG A 1 413 ? 30.022 -0.922 -33.961 1.00 64.06 413 ARG A C 1
ATOM 3401 O O . ARG A 1 413 ? 28.939 -0.949 -33.373 1.00 64.06 413 ARG A O 1
ATOM 3408 N N . ALA A 1 414 ? 30.190 -1.381 -35.202 1.00 65.81 414 ALA A N 1
ATOM 3409 C CA . ALA A 1 414 ? 29.131 -2.015 -35.988 1.00 65.81 414 ALA A CA 1
ATOM 3410 C C . ALA A 1 414 ? 28.587 -3.262 -35.269 1.00 65.81 414 ALA A C 1
ATOM 3412 O O . ALA A 1 414 ? 27.377 -3.379 -35.053 1.00 65.81 414 ALA A O 1
ATOM 3413 N N . ARG A 1 415 ? 29.494 -4.119 -34.779 1.00 57.72 415 ARG A N 1
ATOM 3414 C CA . ARG A 1 415 ? 29.187 -5.300 -33.953 1.00 57.72 415 ARG A CA 1
ATOM 3415 C C . ARG A 1 415 ? 28.408 -4.946 -32.684 1.00 57.72 415 ARG A C 1
ATOM 3417 O O . ARG A 1 415 ? 27.385 -5.571 -32.419 1.00 57.72 415 ARG A O 1
ATOM 3424 N N . ASN A 1 416 ? 28.827 -3.914 -31.950 1.00 52.12 416 ASN A N 1
ATOM 3425 C CA . ASN A 1 416 ? 28.130 -3.443 -30.744 1.00 52.12 416 ASN A CA 1
ATOM 3426 C C . ASN A 1 416 ? 26.708 -2.936 -31.029 1.00 52.12 416 ASN A C 1
ATOM 3428 O O . ASN A 1 416 ? 25.864 -2.934 -30.137 1.00 52.12 416 ASN A O 1
ATOM 3432 N N . LYS A 1 417 ? 26.424 -2.521 -32.269 1.00 60.56 417 LYS A N 1
ATOM 3433 C CA . LYS A 1 417 ? 25.078 -2.147 -32.728 1.00 60.56 417 LYS A CA 1
ATOM 3434 C C . LYS A 1 417 ? 24.298 -3.314 -33.345 1.00 60.56 417 LYS A C 1
ATOM 3436 O O . LYS A 1 417 ? 23.219 -3.094 -33.888 1.00 60.56 417 LYS A O 1
ATOM 3441 N N . GLY A 1 418 ? 24.829 -4.537 -33.285 1.00 55.41 418 GLY A N 1
ATOM 3442 C CA . GLY A 1 418 ? 24.211 -5.727 -33.870 1.00 55.41 418 GLY A CA 1
ATOM 3443 C C . GLY A 1 418 ? 24.219 -5.743 -35.401 1.00 55.41 418 GLY A C 1
ATOM 3444 O O . GLY A 1 418 ? 23.418 -6.457 -35.998 1.00 55.41 418 GLY A O 1
ATOM 3445 N N . LYS A 1 419 ? 25.092 -4.958 -36.046 1.00 67.25 419 LYS A N 1
ATOM 3446 C CA . LYS A 1 419 ? 25.187 -4.839 -37.509 1.00 67.25 419 LYS A CA 1
ATOM 3447 C C . LYS A 1 419 ? 26.506 -5.421 -38.009 1.00 67.25 419 LYS A C 1
ATOM 3449 O O . LYS A 1 419 ? 27.508 -5.425 -37.295 1.00 67.25 419 LYS A O 1
ATOM 3454 N N . ASN A 1 420 ? 26.517 -5.906 -39.248 1.00 73.25 420 ASN A N 1
ATOM 3455 C CA . ASN A 1 420 ? 27.781 -6.145 -39.944 1.00 73.25 420 ASN A CA 1
ATOM 3456 C C . ASN A 1 420 ? 28.348 -4.798 -40.439 1.00 73.25 420 ASN A C 1
ATOM 3458 O O . ASN A 1 420 ? 27.607 -3.820 -40.569 1.00 73.25 420 ASN A O 1
ATOM 3462 N N . LEU A 1 421 ? 29.663 -4.741 -40.671 1.00 74.12 421 LEU A N 1
ATOM 3463 C CA . LEU A 1 421 ? 30.352 -3.508 -41.067 1.00 74.12 421 LEU A CA 1
ATOM 3464 C C . LEU A 1 421 ? 29.748 -2.892 -42.340 1.00 74.12 421 LEU A C 1
ATOM 3466 O O . LEU A 1 421 ? 29.599 -1.677 -42.423 1.00 74.12 421 LEU A O 1
ATOM 3470 N N . GLU A 1 422 ? 29.326 -3.724 -43.283 1.00 80.25 422 GLU A N 1
ATOM 3471 C CA . GLU A 1 422 ? 28.914 -3.289 -44.614 1.00 80.25 422 GLU A CA 1
ATOM 3472 C C . GLU A 1 422 ? 27.536 -2.615 -44.542 1.00 80.25 422 GLU A C 1
ATOM 3474 O O . GLU A 1 422 ? 27.335 -1.535 -45.094 1.00 80.25 422 GLU A O 1
ATOM 3479 N N . THR A 1 423 ? 26.618 -3.176 -43.750 1.00 70.19 423 THR A N 1
ATOM 3480 C CA . THR A 1 423 ? 25.338 -2.547 -43.400 1.00 70.19 423 THR A CA 1
ATOM 3481 C C . THR A 1 423 ? 25.546 -1.251 -42.617 1.00 70.19 423 THR A C 1
ATOM 3483 O O . THR A 1 423 ? 24.856 -0.269 -42.871 1.00 70.19 423 THR A O 1
ATOM 3486 N N . PHE A 1 424 ? 26.505 -1.219 -41.688 1.00 79.25 424 PHE A N 1
ATOM 3487 C CA . PHE A 1 424 ? 26.792 -0.020 -40.899 1.00 79.25 424 PHE A CA 1
ATOM 3488 C C . PHE A 1 424 ? 27.334 1.131 -41.761 1.00 79.25 424 PHE A C 1
ATOM 3490 O O . PHE A 1 424 ? 26.879 2.262 -41.614 1.00 79.25 424 PHE A O 1
ATOM 3497 N N . LEU A 1 425 ? 28.268 0.847 -42.674 1.00 79.94 425 LEU A N 1
ATOM 3498 C CA . LEU A 1 425 ? 28.830 1.831 -43.605 1.00 79.94 425 LEU A CA 1
ATOM 3499 C C . LEU A 1 425 ? 27.769 2.357 -44.580 1.00 79.94 425 LEU A C 1
ATOM 3501 O O . LEU A 1 425 ? 27.687 3.565 -44.803 1.00 79.94 425 LEU A O 1
ATOM 3505 N N . TYR A 1 426 ? 26.905 1.472 -45.078 1.00 81.50 426 TYR A N 1
AT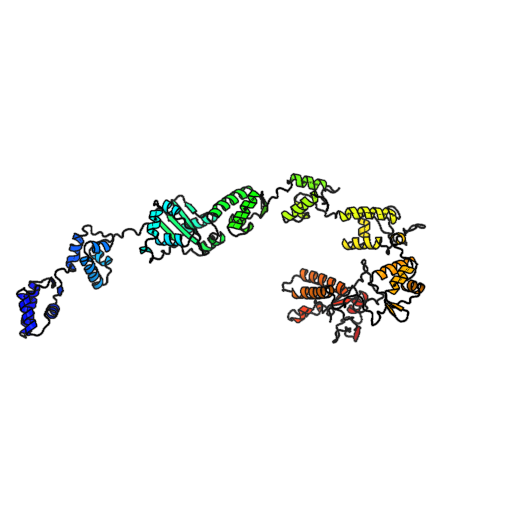OM 3506 C CA . TYR A 1 426 ? 25.812 1.850 -45.970 1.00 81.50 426 TYR A CA 1
ATOM 3507 C C . TYR A 1 426 ? 24.840 2.838 -45.308 1.00 81.50 426 TYR A C 1
ATOM 3509 O O . TYR A 1 426 ? 24.494 3.860 -45.894 1.00 81.50 426 TYR A O 1
ATOM 3517 N N . GLU A 1 427 ? 24.457 2.600 -44.051 1.00 75.19 427 GLU A N 1
ATOM 3518 C CA . GLU A 1 427 ? 23.555 3.488 -43.299 1.00 75.19 427 GLU A CA 1
ATOM 3519 C C . GLU A 1 427 ? 24.133 4.883 -43.037 1.00 75.19 427 GLU A C 1
ATOM 3521 O O . GLU A 1 427 ? 23.387 5.858 -42.925 1.00 75.19 427 GLU A O 1
ATOM 3526 N N . ILE A 1 428 ? 25.458 5.000 -42.936 1.00 78.81 428 ILE A N 1
ATOM 3527 C CA . ILE A 1 428 ? 26.128 6.296 -42.793 1.00 78.81 428 ILE A CA 1
ATOM 3528 C C . ILE A 1 428 ? 26.457 6.941 -44.153 1.00 78.81 428 ILE A C 1
ATOM 3530 O O . ILE A 1 428 ? 26.913 8.088 -44.170 1.00 78.81 428 ILE A O 1
ATOM 3534 N N . GLY A 1 429 ? 26.143 6.272 -45.268 1.00 80.00 429 GLY A N 1
ATOM 3535 C CA . GLY A 1 429 ? 26.212 6.804 -46.631 1.00 80.00 429 GLY A CA 1
ATOM 3536 C C . GLY A 1 429 ? 27.456 6.411 -47.428 1.00 80.00 429 GLY A C 1
ATOM 3537 O O . GLY A 1 429 ? 27.829 7.158 -48.326 1.00 80.00 429 GLY A O 1
ATOM 3538 N N . PHE A 1 430 ? 28.110 5.292 -47.098 1.00 87.00 430 PHE A N 1
ATOM 3539 C CA . PHE A 1 430 ? 29.285 4.806 -47.825 1.00 87.00 430 PHE A CA 1
ATOM 3540 C C . PHE A 1 430 ? 29.186 3.329 -48.205 1.00 87.00 430 PHE A C 1
ATOM 3542 O O . PHE A 1 430 ? 28.649 2.506 -47.466 1.00 87.00 430 PHE A O 1
ATOM 3549 N N . VAL A 1 431 ? 29.803 2.968 -49.325 1.00 87.38 431 VAL A N 1
ATOM 3550 C CA . VAL A 1 431 ? 29.926 1.591 -49.801 1.00 87.38 431 VAL A CA 1
ATOM 3551 C C . VAL A 1 431 ? 31.388 1.171 -49.739 1.00 87.38 431 VAL A C 1
ATOM 3553 O O . VAL A 1 431 ? 32.263 1.765 -50.366 1.00 87.38 431 VAL A O 1
ATOM 3556 N N . ARG A 1 432 ? 31.682 0.119 -48.977 1.00 85.44 432 ARG A N 1
ATOM 3557 C CA . ARG A 1 432 ? 33.043 -0.412 -48.894 1.00 85.44 432 ARG A CA 1
ATOM 3558 C C . ARG A 1 432 ? 33.397 -1.183 -50.162 1.00 85.44 432 ARG A C 1
ATOM 3560 O O . ARG A 1 432 ? 32.661 -2.080 -50.562 1.00 85.44 432 ARG A O 1
ATOM 3567 N N . ILE A 1 433 ? 34.560 -0.889 -50.732 1.00 83.69 433 ILE A N 1
ATOM 3568 C CA . ILE A 1 433 ? 35.167 -1.668 -51.814 1.00 83.69 433 ILE A CA 1
ATOM 3569 C C . ILE A 1 433 ? 36.442 -2.365 -51.336 1.00 83.69 433 ILE A C 1
ATOM 3571 O O . ILE A 1 433 ? 37.040 -1.978 -50.327 1.00 83.69 433 ILE A O 1
ATOM 3575 N N . TYR A 1 434 ? 36.851 -3.425 -52.034 1.00 81.06 434 TYR A N 1
ATOM 3576 C CA . TYR A 1 434 ? 38.028 -4.211 -51.671 1.00 81.06 434 TYR A CA 1
ATOM 3577 C C . TYR A 1 434 ? 39.226 -3.841 -52.544 1.00 81.06 434 TYR A C 1
ATOM 3579 O O . TYR A 1 434 ? 39.091 -3.201 -53.580 1.00 81.06 434 TYR A O 1
ATOM 3587 N N . LYS A 1 435 ? 40.428 -4.271 -52.141 1.00 74.38 435 LYS A N 1
ATOM 3588 C CA . LYS A 1 435 ? 41.688 -3.907 -52.814 1.00 74.38 435 LYS A CA 1
ATOM 3589 C C . LYS A 1 435 ? 41.686 -4.215 -54.320 1.00 74.38 435 LYS A C 1
ATOM 3591 O O . LYS A 1 435 ? 42.297 -3.489 -55.090 1.00 74.38 435 LYS A O 1
ATOM 3596 N N . LYS A 1 436 ? 40.998 -5.288 -54.720 1.00 77.00 436 LYS A N 1
ATOM 3597 C CA . LYS A 1 436 ? 40.827 -5.718 -56.117 1.00 77.00 436 LYS A CA 1
ATOM 3598 C C . LYS A 1 436 ? 39.939 -4.784 -56.956 1.00 77.00 436 LYS A C 1
ATOM 3600 O O . LYS A 1 436 ? 40.012 -4.835 -58.173 1.00 77.00 436 LYS A O 1
ATOM 3605 N N . ASP A 1 437 ? 39.116 -3.968 -56.303 1.00 78.62 437 ASP A N 1
ATOM 3606 C CA . ASP A 1 437 ? 38.114 -3.095 -56.921 1.00 78.62 437 ASP A CA 1
ATOM 3607 C C . ASP A 1 437 ? 38.587 -1.623 -56.954 1.00 78.62 437 ASP A C 1
ATOM 3609 O O . ASP A 1 437 ? 37.811 -0.722 -57.273 1.00 78.62 437 ASP A O 1
ATOM 3613 N N . LEU A 1 438 ? 39.849 -1.362 -56.579 1.00 82.06 438 LEU A N 1
ATOM 3614 C CA . LEU A 1 438 ? 40.445 -0.026 -56.574 1.00 82.06 438 LEU A CA 1
ATOM 3615 C C . LEU A 1 438 ? 40.771 0.450 -58.003 1.00 82.06 438 LEU A C 1
ATOM 3617 O O . LEU A 1 438 ? 41.254 -0.353 -58.804 1.00 82.06 438 LEU A O 1
ATOM 3621 N N . PRO A 1 439 ? 40.578 1.746 -58.321 1.00 85.25 439 PRO A N 1
ATOM 3622 C CA . PRO A 1 439 ? 40.978 2.308 -59.608 1.00 85.25 439 PRO A CA 1
ATOM 3623 C C . PRO A 1 439 ? 42.480 2.149 -59.865 1.00 85.25 439 PRO A C 1
ATOM 3625 O O . PRO A 1 439 ? 43.300 2.261 -58.950 1.00 85.25 439 PRO A O 1
ATOM 3628 N N . GLU A 1 440 ? 42.847 1.933 -61.124 1.00 77.88 440 GLU A N 1
ATOM 3629 C CA . GLU A 1 440 ? 44.246 1.826 -61.534 1.00 77.88 440 GLU A CA 1
ATOM 3630 C C . GLU A 1 440 ? 44.992 3.140 -61.230 1.00 77.88 440 GLU A C 1
ATOM 3632 O O . GLU A 1 440 ? 44.540 4.225 -61.590 1.00 77.88 440 GLU A O 1
ATOM 3637 N N . GLY A 1 441 ? 46.103 3.052 -60.491 1.00 73.75 441 GLY A N 1
ATOM 3638 C CA . GLY A 1 441 ? 46.862 4.217 -60.014 1.00 73.75 441 GLY A CA 1
ATOM 3639 C C . GLY A 1 441 ? 46.355 4.858 -58.711 1.00 73.75 441 GLY A C 1
ATOM 3640 O O . GLY A 1 441 ? 47.019 5.754 -58.187 1.00 73.75 441 GLY A O 1
ATOM 3641 N N . TYR A 1 442 ? 45.237 4.397 -58.133 1.00 79.19 442 TYR A N 1
ATOM 3642 C CA . TYR A 1 442 ? 44.801 4.857 -56.811 1.00 79.19 442 TYR A CA 1
ATOM 3643 C C . TYR A 1 442 ? 45.772 4.375 -55.727 1.00 79.19 442 TYR A C 1
ATOM 3645 O O . TYR A 1 442 ? 46.063 3.182 -55.619 1.00 79.19 442 TYR A O 1
ATOM 3653 N N . THR A 1 443 ? 46.251 5.302 -54.896 1.00 78.44 443 THR A N 1
ATOM 3654 C CA . THR A 1 443 ? 47.132 4.997 -53.764 1.00 78.44 443 THR A CA 1
ATOM 3655 C C . THR A 1 443 ? 46.319 5.054 -52.471 1.00 78.44 443 THR A C 1
ATOM 3657 O O . THR A 1 443 ? 45.932 6.148 -52.062 1.00 78.44 443 THR A O 1
ATOM 3660 N N . PRO A 1 444 ? 46.040 3.908 -51.818 1.00 79.06 444 PRO A N 1
ATOM 3661 C CA . PRO A 1 444 ? 45.336 3.893 -50.546 1.00 79.06 444 PRO A CA 1
ATOM 3662 C C . PRO A 1 444 ? 46.057 4.692 -49.473 1.00 79.06 444 PRO A C 1
ATOM 3664 O O . PRO A 1 444 ? 47.285 4.675 -49.393 1.00 79.06 444 PRO A O 1
ATOM 3667 N N . TYR A 1 445 ? 45.275 5.312 -48.599 1.00 77.38 445 TYR A N 1
ATOM 3668 C CA . TYR A 1 445 ? 45.811 5.962 -47.419 1.00 77.38 445 TYR A CA 1
ATOM 3669 C C . TYR A 1 445 ? 46.594 4.987 -46.530 1.00 77.38 445 TYR A C 1
ATOM 3671 O O . TYR A 1 445 ? 46.145 3.883 -46.197 1.00 77.38 445 TYR A O 1
ATOM 3679 N N . ASP A 1 446 ? 47.790 5.430 -46.155 1.00 73.75 446 ASP A N 1
ATOM 3680 C CA . ASP A 1 446 ? 48.742 4.671 -45.359 1.00 73.75 446 ASP A CA 1
ATOM 3681 C C . ASP A 1 446 ? 48.532 4.933 -43.864 1.00 73.75 446 ASP A C 1
ATOM 3683 O O . ASP A 1 446 ? 49.207 5.753 -43.243 1.00 73.75 446 ASP A O 1
ATOM 3687 N N . TRP A 1 447 ? 47.571 4.210 -43.290 1.00 63.38 447 TRP A N 1
ATOM 3688 C CA . TRP A 1 447 ? 47.219 4.260 -41.867 1.00 63.38 447 TRP A CA 1
ATOM 3689 C C . TRP A 1 447 ? 48.377 3.903 -40.925 1.00 63.38 447 TRP A C 1
ATOM 3691 O O . TRP A 1 447 ? 48.312 4.231 -39.743 1.00 63.38 447 TRP A O 1
ATOM 3701 N N . THR A 1 448 ? 49.436 3.248 -41.418 1.00 56.12 448 THR A N 1
ATOM 3702 C CA . THR A 1 448 ? 50.577 2.862 -40.580 1.00 56.12 448 THR A CA 1
ATOM 3703 C C . THR A 1 448 ? 51.377 4.073 -40.102 1.00 56.12 448 THR A C 1
ATOM 3705 O O . THR A 1 448 ? 52.025 3.985 -39.069 1.00 56.12 448 THR A O 1
ATOM 3708 N N . LYS A 1 449 ? 51.275 5.223 -40.785 1.00 62.84 449 LYS A N 1
ATOM 3709 C CA . LYS A 1 449 ? 51.935 6.481 -40.396 1.00 62.84 449 LYS A CA 1
ATOM 3710 C C . LYS A 1 449 ? 51.289 7.169 -39.191 1.00 62.84 449 LYS A C 1
ATOM 3712 O O . LYS A 1 449 ? 51.978 7.895 -38.483 1.00 62.84 449 LYS A O 1
ATOM 3717 N N . ASP A 1 450 ? 50.003 6.920 -38.949 1.00 57.09 450 ASP A N 1
ATOM 3718 C CA . ASP A 1 450 ? 49.245 7.524 -37.845 1.00 57.09 450 ASP A CA 1
ATOM 3719 C C . ASP A 1 450 ? 49.296 6.675 -36.556 1.00 57.09 450 ASP A C 1
ATOM 3721 O O . ASP A 1 450 ? 49.152 7.218 -35.465 1.00 57.09 450 ASP A O 1
ATOM 3725 N N . ASP A 1 451 ? 49.532 5.359 -36.662 1.00 50.59 451 ASP A N 1
ATOM 3726 C CA . ASP A 1 451 ? 49.613 4.407 -35.528 1.00 50.59 451 ASP A CA 1
ATOM 3727 C C . ASP A 1 451 ? 51.030 4.327 -34.900 1.00 50.59 451 ASP A C 1
ATOM 3729 O O . ASP A 1 451 ? 51.302 3.502 -34.025 1.00 50.59 451 ASP A O 1
ATOM 3733 N N . ILE A 1 452 ? 51.958 5.177 -35.345 1.00 49.22 452 ILE A N 1
ATOM 3734 C CA . ILE A 1 452 ? 53.374 5.142 -34.978 1.00 49.22 452 ILE A CA 1
ATOM 3735 C C . ILE A 1 452 ? 53.652 6.033 -33.749 1.00 49.22 452 ILE A C 1
ATOM 3737 O O . ILE A 1 452 ? 53.836 7.243 -33.847 1.00 49.22 452 ILE A O 1
ATOM 3741 N N . SER A 1 453 ? 53.798 5.416 -32.572 1.00 45.31 453 SER A N 1
ATOM 3742 C CA . SER A 1 453 ? 54.856 5.835 -31.643 1.00 45.31 453 SER A CA 1
ATOM 3743 C C . SER A 1 453 ? 56.075 4.969 -31.959 1.00 45.31 453 SER A C 1
ATOM 3745 O O . SER A 1 453 ? 56.199 3.851 -31.452 1.00 45.31 453 SER A O 1
ATOM 3747 N N . LEU A 1 454 ? 56.934 5.422 -32.872 1.00 48.53 454 LEU A N 1
ATOM 3748 C CA . LEU A 1 454 ? 58.179 4.723 -33.185 1.00 48.53 454 LEU A CA 1
ATOM 3749 C C . LEU A 1 454 ? 59.106 4.932 -31.989 1.00 48.53 454 LEU A C 1
ATOM 3751 O O . LEU A 1 454 ? 59.810 5.931 -31.891 1.00 48.53 454 LEU A O 1
ATOM 3755 N N . GLN A 1 455 ? 59.051 3.994 -31.052 1.00 54.00 455 GLN A N 1
ATOM 3756 C CA . GLN A 1 455 ? 60.250 3.615 -30.327 1.00 54.00 455 GLN A CA 1
ATOM 3757 C C . GLN A 1 455 ? 61.242 3.057 -31.358 1.00 54.00 455 GLN A C 1
ATOM 3759 O O . GLN A 1 455 ? 60.836 2.352 -32.286 1.00 54.00 455 GLN A O 1
ATOM 3764 N N . ASP A 1 456 ? 62.506 3.451 -31.249 1.00 62.62 456 ASP A N 1
ATOM 3765 C CA . ASP A 1 456 ? 63.578 2.949 -32.105 1.00 62.62 456 ASP A CA 1
ATOM 3766 C C . ASP A 1 456 ? 63.844 1.457 -31.842 1.00 62.62 456 ASP A C 1
ATOM 3768 O O . ASP A 1 456 ? 63.378 0.880 -30.853 1.00 62.62 456 ASP A O 1
ATOM 3772 N N . ASP A 1 457 ? 64.574 0.811 -32.758 1.00 62.84 457 ASP A N 1
ATOM 3773 C CA . ASP A 1 457 ? 64.957 -0.601 -32.642 1.00 62.84 457 ASP A CA 1
ATOM 3774 C C . ASP A 1 457 ? 65.575 -0.902 -31.263 1.00 62.84 457 ASP A C 1
ATOM 3776 O O . ASP A 1 457 ? 65.282 -1.942 -30.674 1.00 62.84 457 ASP A O 1
ATOM 3780 N N . GLU A 1 458 ? 66.374 0.024 -30.716 1.00 66.81 458 GLU A N 1
ATOM 3781 C CA . GLU A 1 458 ? 67.027 -0.114 -29.409 1.00 66.81 458 GLU A CA 1
ATOM 3782 C C . GLU A 1 458 ? 66.020 -0.227 -28.257 1.00 66.81 458 GLU A C 1
ATOM 3784 O O . GLU A 1 458 ? 66.151 -1.120 -27.417 1.00 66.81 458 GLU A O 1
ATOM 3789 N N . SER A 1 459 ? 64.962 0.586 -28.250 1.00 68.88 459 SER A N 1
ATOM 3790 C CA . SER A 1 459 ? 63.915 0.518 -27.228 1.00 68.88 459 SER A CA 1
ATOM 3791 C C . SER A 1 459 ? 63.123 -0.796 -27.273 1.00 68.88 459 SER A C 1
ATOM 3793 O O . SER A 1 459 ? 62.810 -1.357 -26.220 1.00 68.88 459 SER A O 1
ATOM 3795 N N . TYR A 1 460 ? 62.829 -1.336 -28.463 1.00 72.94 460 TYR A N 1
ATOM 3796 C CA . TYR A 1 460 ? 62.188 -2.656 -28.578 1.00 72.94 460 TYR A CA 1
ATOM 3797 C C . TYR A 1 460 ? 63.124 -3.779 -28.130 1.00 72.94 460 TYR A C 1
ATOM 3799 O O . TYR A 1 460 ? 62.689 -4.697 -27.436 1.00 72.94 460 TYR A O 1
ATOM 3807 N N . ILE A 1 461 ? 64.408 -3.702 -28.486 1.00 74.31 461 ILE A N 1
ATOM 3808 C CA . ILE A 1 461 ? 65.428 -4.669 -28.063 1.00 74.31 461 ILE A CA 1
ATOM 3809 C C . ILE A 1 461 ? 65.571 -4.674 -26.535 1.00 74.31 461 ILE A C 1
ATOM 3811 O O . ILE A 1 461 ? 65.638 -5.745 -25.928 1.00 74.31 461 ILE A O 1
ATOM 3815 N N . ASP A 1 462 ? 65.573 -3.508 -25.893 1.00 73.88 462 ASP A N 1
ATOM 3816 C CA . ASP A 1 462 ? 65.661 -3.399 -24.435 1.00 73.88 462 ASP A CA 1
ATOM 3817 C C . ASP A 1 462 ? 64.401 -3.884 -23.713 1.00 73.88 462 ASP A C 1
ATOM 3819 O O . ASP A 1 462 ? 64.486 -4.425 -22.608 1.00 73.88 462 ASP A O 1
ATOM 3823 N N . GLU A 1 463 ? 63.229 -3.750 -24.331 1.00 71.12 463 GLU A N 1
ATOM 3824 C CA . GLU A 1 463 ? 61.988 -4.312 -23.805 1.00 71.12 463 GLU A CA 1
ATOM 3825 C C . GLU A 1 463 ? 61.919 -5.836 -24.008 1.00 71.12 463 GLU A C 1
ATOM 3827 O O . GLU A 1 463 ? 61.527 -6.544 -23.082 1.00 71.12 463 GLU A O 1
ATOM 3832 N N . ILE A 1 464 ? 62.432 -6.372 -25.127 1.00 78.81 464 ILE A N 1
ATOM 3833 C CA . ILE A 1 464 ? 62.580 -7.822 -25.371 1.00 78.81 464 ILE A CA 1
ATOM 3834 C C . ILE A 1 464 ? 63.470 -8.481 -24.309 1.00 78.81 464 ILE A C 1
ATOM 3836 O O . ILE A 1 464 ? 63.154 -9.578 -23.853 1.00 78.81 464 ILE A O 1
ATOM 3840 N N . LYS A 1 465 ? 64.541 -7.814 -23.852 1.00 75.62 465 LYS A N 1
ATOM 3841 C CA . LYS A 1 465 ? 65.424 -8.329 -22.781 1.00 75.62 465 LYS A CA 1
ATOM 3842 C C . LYS A 1 465 ? 64.714 -8.529 -21.436 1.00 75.62 465 LYS A C 1
ATOM 3844 O O . LYS A 1 465 ? 65.254 -9.206 -20.565 1.00 75.62 465 LYS A O 1
ATOM 3849 N N . LYS A 1 466 ? 63.527 -7.942 -21.247 1.00 73.88 466 LYS A N 1
ATOM 3850 C CA . LYS A 1 466 ? 62.693 -8.135 -20.048 1.00 73.88 466 LYS A CA 1
ATOM 3851 C C . LYS A 1 466 ? 61.853 -9.415 -20.123 1.00 73.88 466 LYS A C 1
ATOM 3853 O O . LYS A 1 466 ? 61.290 -9.823 -19.111 1.00 73.88 466 LYS A O 1
ATOM 3858 N N . TYR A 1 467 ? 61.773 -10.041 -21.297 1.00 71.25 467 TYR A N 1
ATOM 3859 C CA . TYR A 1 467 ? 61.091 -11.313 -21.514 1.00 71.25 467 TYR A CA 1
ATOM 3860 C C . TYR A 1 467 ? 62.034 -12.496 -21.300 1.00 71.25 467 TYR A C 1
ATOM 3862 O O . TYR A 1 467 ? 63.257 -12.364 -21.277 1.00 71.25 467 TYR A O 1
ATOM 3870 N N . PHE A 1 468 ? 61.462 -13.683 -21.106 1.00 62.34 468 PHE A N 1
ATOM 3871 C CA . PHE A 1 468 ? 62.254 -14.835 -20.698 1.00 62.34 468 PHE A CA 1
ATOM 3872 C C . PHE A 1 468 ? 63.138 -15.338 -21.835 1.00 62.34 468 PHE A C 1
ATOM 3874 O O . PHE A 1 468 ? 62.651 -15.701 -22.909 1.00 62.34 468 PHE A O 1
ATOM 3881 N N . MET A 1 469 ? 64.437 -15.420 -21.555 1.00 65.00 469 MET A N 1
ATOM 3882 C CA . MET A 1 469 ? 65.452 -15.931 -22.465 1.00 65.00 469 MET A CA 1
ATOM 3883 C C . MET A 1 469 ? 65.992 -17.271 -21.955 1.00 65.00 469 MET A C 1
ATOM 3885 O O . MET A 1 469 ? 66.502 -17.356 -20.840 1.00 65.00 469 MET A O 1
ATOM 3889 N N . PHE A 1 470 ? 65.900 -18.323 -22.769 1.00 57.41 470 PHE A N 1
ATOM 3890 C CA . PHE A 1 470 ? 66.431 -19.651 -22.457 1.00 57.41 470 PHE A CA 1
ATOM 3891 C C . PHE A 1 470 ? 67.158 -20.239 -23.659 1.00 57.41 470 PHE A C 1
ATOM 3893 O O . PHE A 1 470 ? 66.592 -20.285 -24.748 1.00 57.41 470 PHE A O 1
ATOM 3900 N N . GLU A 1 471 ? 68.399 -20.696 -23.464 1.00 58.19 471 GLU A N 1
ATOM 3901 C CA . GLU A 1 471 ? 69.210 -21.334 -24.518 1.00 58.19 471 GLU A CA 1
ATOM 3902 C C . GLU A 1 471 ? 69.281 -20.506 -25.820 1.00 58.19 471 GLU A C 1
ATOM 3904 O O . GLU A 1 471 ? 69.164 -21.028 -26.926 1.00 58.19 471 GLU A O 1
ATOM 3909 N N . GLY A 1 472 ? 69.429 -19.183 -25.689 1.00 58.50 472 GLY A N 1
ATOM 3910 C CA . GLY A 1 472 ? 69.487 -18.259 -26.829 1.00 58.50 472 GLY A CA 1
ATOM 3911 C C . GLY A 1 472 ? 68.134 -17.940 -27.477 1.00 58.50 472 GLY A C 1
ATOM 3912 O O . GLY A 1 472 ? 68.101 -17.179 -28.442 1.00 58.50 472 GLY A O 1
ATOM 3913 N N . LYS A 1 473 ? 67.019 -18.468 -26.945 1.00 69.25 473 LYS A N 1
ATOM 3914 C CA . LYS A 1 473 ? 65.663 -18.231 -27.455 1.00 69.25 473 LYS A CA 1
ATOM 3915 C C . LYS A 1 473 ? 64.813 -17.375 -26.517 1.00 69.25 473 LYS A C 1
ATOM 3917 O O . LYS A 1 473 ? 64.859 -17.565 -25.306 1.00 69.25 473 LYS A O 1
ATOM 3922 N N . VAL A 1 474 ? 63.999 -16.477 -27.068 1.00 77.81 474 VAL A N 1
ATOM 3923 C CA . VAL A 1 474 ? 63.087 -15.591 -26.334 1.00 77.81 474 VAL A CA 1
ATOM 3924 C C . VAL A 1 474 ? 61.637 -16.072 -26.408 1.00 77.81 474 VAL A C 1
ATOM 3926 O O . VAL A 1 474 ? 61.124 -16.391 -27.486 1.00 77.81 474 VAL A O 1
ATOM 3929 N N . TYR A 1 475 ? 60.969 -16.122 -25.255 1.00 75.62 475 TYR A N 1
ATOM 3930 C CA . TYR A 1 475 ? 59.534 -16.378 -25.139 1.00 75.62 475 TYR A CA 1
ATOM 3931 C C . TYR A 1 475 ? 58.786 -15.067 -24.873 1.00 75.62 475 TYR A C 1
ATOM 3933 O O . TYR A 1 475 ? 58.978 -14.446 -23.830 1.00 75.62 475 TYR A O 1
ATOM 3941 N N . ILE A 1 476 ? 57.916 -14.668 -25.805 1.00 69.31 476 ILE A N 1
ATOM 3942 C CA . ILE A 1 476 ? 57.034 -13.500 -25.668 1.00 69.31 476 ILE A CA 1
ATOM 3943 C C . ILE A 1 476 ? 55.582 -13.998 -25.755 1.00 69.31 476 ILE A C 1
ATOM 3945 O O . ILE A 1 476 ? 55.194 -14.490 -26.827 1.00 69.31 476 ILE A O 1
ATOM 3949 N N . PRO A 1 477 ? 54.794 -13.904 -24.665 1.00 58.44 477 PRO A N 1
ATOM 3950 C CA . PRO A 1 477 ? 53.390 -14.306 -24.662 1.00 58.44 477 PRO A CA 1
ATOM 3951 C C . PRO A 1 477 ? 52.570 -13.470 -25.647 1.00 58.44 477 PRO A C 1
ATOM 3953 O O . PRO A 1 477 ? 52.702 -12.251 -25.693 1.00 58.44 477 PRO A O 1
ATOM 3956 N N . SER A 1 478 ? 51.686 -14.108 -26.414 1.00 49.88 478 SER A N 1
ATOM 3957 C CA . SER A 1 478 ? 50.799 -13.399 -27.349 1.00 49.88 478 SER A CA 1
ATOM 3958 C C . SER A 1 478 ? 49.665 -12.628 -26.668 1.00 49.88 478 SER A C 1
ATOM 3960 O O . SER A 1 478 ? 48.952 -11.898 -27.344 1.00 49.88 478 SER A O 1
ATOM 3962 N N . SER A 1 479 ? 49.474 -12.821 -25.360 1.00 43.41 479 SER A N 1
ATOM 3963 C CA . SER A 1 479 ? 48.528 -12.084 -24.515 1.00 43.41 479 SER A CA 1
ATOM 3964 C C . SER A 1 479 ? 49.072 -10.739 -24.022 1.00 43.41 479 SER A C 1
ATOM 3966 O O . SER A 1 479 ? 48.305 -9.920 -23.522 1.00 43.41 479 SER A O 1
ATOM 3968 N N . GLU A 1 480 ? 50.380 -10.507 -24.142 1.00 49.38 480 GLU A N 1
ATOM 3969 C CA . GLU A 1 480 ? 51.035 -9.300 -23.645 1.00 49.38 480 GLU A CA 1
ATOM 3970 C C . GLU A 1 480 ? 50.891 -8.143 -24.631 1.00 49.38 480 GLU A C 1
ATOM 3972 O O . GLU A 1 480 ? 51.127 -8.289 -25.830 1.00 49.38 480 GLU A O 1
ATOM 3977 N N . TYR A 1 481 ? 50.608 -6.949 -24.114 1.00 48.91 481 TYR A N 1
ATOM 3978 C CA . TYR A 1 481 ? 50.456 -5.737 -24.927 1.00 48.91 481 TYR A CA 1
ATOM 3979 C C . TYR A 1 481 ? 51.707 -5.41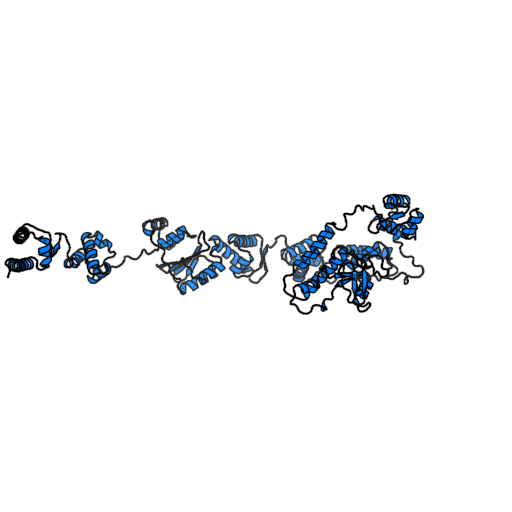3 -25.766 1.00 48.91 481 TYR A C 1
ATOM 3981 O O . TYR A 1 481 ? 51.624 -4.863 -26.867 1.00 48.91 481 TYR A O 1
ATOM 3989 N N . PHE A 1 482 ? 52.887 -5.792 -25.273 1.00 60.25 482 PHE A N 1
ATOM 3990 C CA . PHE A 1 482 ? 54.137 -5.665 -26.015 1.00 60.25 482 PHE A CA 1
ATOM 3991 C C . PHE A 1 482 ? 54.165 -6.517 -27.292 1.00 60.25 482 PHE A C 1
ATOM 3993 O O . PHE A 1 482 ? 54.732 -6.096 -28.301 1.00 60.25 482 PHE A O 1
ATOM 4000 N N . TYR A 1 483 ? 53.526 -7.692 -27.290 1.00 62.75 483 TYR A N 1
ATOM 4001 C CA . TYR A 1 483 ? 53.460 -8.551 -28.469 1.00 62.75 483 TYR A CA 1
ATOM 4002 C C . TYR A 1 483 ? 52.688 -7.884 -29.608 1.00 62.75 483 TYR A C 1
ATOM 4004 O O . TYR A 1 483 ? 53.129 -7.931 -30.756 1.00 62.75 483 TYR A O 1
ATOM 4012 N N . ASP A 1 484 ? 51.588 -7.199 -29.291 1.00 48.41 484 ASP A N 1
ATOM 4013 C CA . ASP A 1 484 ? 50.801 -6.450 -30.273 1.00 48.41 484 ASP A CA 1
ATOM 4014 C C . ASP A 1 484 ? 51.616 -5.312 -30.897 1.00 48.41 484 ASP A C 1
ATOM 4016 O O . ASP A 1 484 ? 51.600 -5.119 -32.116 1.00 48.41 484 ASP A O 1
ATOM 4020 N N . LYS A 1 485 ? 52.399 -4.597 -30.080 1.00 60.56 485 LYS A N 1
ATOM 4021 C CA . LYS A 1 485 ? 53.326 -3.561 -30.559 1.00 60.56 485 LYS A CA 1
ATOM 4022 C C . LYS A 1 485 ? 54.412 -4.137 -31.466 1.00 60.56 485 LYS A C 1
ATOM 4024 O O . LYS A 1 485 ? 54.633 -3.629 -32.565 1.00 60.56 485 LYS A O 1
ATOM 4029 N N . LEU A 1 486 ? 55.049 -5.228 -31.043 1.00 60.69 486 LEU A N 1
ATOM 4030 C CA . LEU A 1 486 ? 56.084 -5.916 -31.810 1.00 60.69 486 LEU A CA 1
ATOM 4031 C C . LEU A 1 486 ? 55.540 -6.467 -33.137 1.00 60.69 486 LEU A C 1
ATOM 4033 O O . LEU A 1 486 ? 56.214 -6.402 -34.167 1.00 60.69 486 LEU A O 1
ATOM 4037 N N . PHE A 1 487 ? 54.310 -6.978 -33.139 1.00 55.22 487 PHE A N 1
ATOM 4038 C CA . PHE A 1 487 ? 53.617 -7.447 -34.335 1.00 55.22 487 PHE A CA 1
ATOM 4039 C C . PHE A 1 487 ? 53.376 -6.319 -35.340 1.00 55.22 487 PHE A C 1
ATOM 4041 O O . PHE A 1 487 ? 53.671 -6.483 -36.528 1.00 55.22 487 PHE A O 1
ATOM 4048 N N . LEU A 1 488 ? 52.911 -5.158 -34.874 1.00 48.97 488 LEU A N 1
ATOM 4049 C CA . LEU A 1 488 ? 52.710 -3.978 -35.717 1.00 48.97 488 LEU A CA 1
ATOM 4050 C C . LEU A 1 488 ? 54.035 -3.453 -36.288 1.00 48.97 488 LEU A C 1
ATOM 4052 O O . LEU A 1 488 ? 54.133 -3.230 -37.496 1.00 48.97 488 LEU A O 1
ATOM 4056 N N . PHE A 1 489 ? 55.075 -3.350 -35.457 1.00 63.38 489 PHE A N 1
ATOM 4057 C CA . PHE A 1 489 ? 56.415 -2.932 -35.879 1.00 63.38 489 PHE A CA 1
ATOM 4058 C C . PHE A 1 489 ? 57.025 -3.881 -36.928 1.00 63.38 489 PHE A C 1
ATOM 4060 O O . PHE A 1 489 ? 57.557 -3.447 -37.952 1.00 63.38 489 PHE A O 1
ATOM 4067 N N . SER A 1 490 ? 56.915 -5.194 -36.710 1.00 57.31 490 SER A N 1
ATOM 4068 C CA . SER A 1 490 ? 57.426 -6.206 -37.647 1.00 57.31 490 SER A CA 1
ATOM 4069 C C . SER A 1 490 ? 56.696 -6.124 -38.989 1.00 57.31 490 SER A C 1
ATOM 4071 O O . SER A 1 490 ? 57.323 -6.122 -40.050 1.00 57.31 490 SER A O 1
ATOM 4073 N N . THR A 1 491 ? 55.370 -5.953 -38.941 1.00 48.62 491 THR A N 1
ATOM 4074 C CA . THR A 1 491 ? 54.519 -5.812 -40.129 1.00 48.62 491 THR A CA 1
ATOM 4075 C C . THR A 1 491 ? 54.874 -4.559 -40.934 1.00 48.62 491 THR A C 1
ATOM 4077 O O . THR A 1 491 ? 54.951 -4.631 -42.162 1.00 48.62 491 THR A O 1
ATOM 4080 N N . HIS A 1 492 ? 55.164 -3.433 -40.268 1.00 55.38 492 HIS A N 1
ATOM 4081 C CA . HIS A 1 492 ? 55.647 -2.204 -40.913 1.00 55.38 492 HIS A CA 1
ATOM 4082 C C . HIS A 1 492 ? 56.971 -2.433 -41.662 1.00 55.38 492 HIS A C 1
ATOM 4084 O O . HIS A 1 492 ? 57.138 -1.995 -42.801 1.00 55.38 492 HIS A O 1
ATOM 4090 N N . ASN A 1 493 ? 57.877 -3.220 -41.081 1.00 58.59 493 ASN A N 1
ATOM 4091 C CA . ASN A 1 493 ? 59.139 -3.615 -41.711 1.00 58.59 493 ASN A CA 1
ATOM 4092 C C . ASN A 1 493 ? 59.010 -4.793 -42.694 1.00 58.59 493 ASN A C 1
ATOM 4094 O O . ASN A 1 493 ? 60.022 -5.324 -43.154 1.00 58.59 493 ASN A O 1
ATOM 4098 N N . LYS A 1 494 ? 57.776 -5.184 -43.050 1.00 56.94 494 LYS A N 1
ATOM 4099 C CA . LYS A 1 494 ? 57.446 -6.291 -43.966 1.00 56.94 494 LYS A CA 1
ATOM 4100 C C . LYS A 1 494 ? 58.051 -7.633 -43.538 1.00 56.94 494 LYS A C 1
ATOM 4102 O O . LYS A 1 494 ? 58.466 -8.426 -44.380 1.00 56.94 494 LYS A O 1
ATOM 4107 N N . ARG A 1 495 ? 58.096 -7.878 -42.229 1.00 61.00 495 ARG A N 1
ATOM 4108 C CA . ARG A 1 495 ? 58.595 -9.108 -41.608 1.00 61.00 495 ARG A CA 1
ATOM 4109 C C . ARG A 1 495 ? 57.555 -9.675 -40.648 1.00 61.00 495 ARG A C 1
ATOM 4111 O O . ARG A 1 495 ? 56.740 -8.953 -40.076 1.00 61.00 495 ARG A O 1
ATOM 4118 N N . THR A 1 496 ? 57.589 -10.979 -40.431 1.00 62.94 496 THR A N 1
ATOM 4119 C CA . THR A 1 496 ? 56.899 -11.608 -39.299 1.00 62.94 496 THR A CA 1
ATOM 4120 C C . THR A 1 496 ? 57.618 -11.273 -37.989 1.00 62.94 496 THR A C 1
ATOM 4122 O O . THR A 1 496 ? 58.803 -10.942 -37.991 1.00 62.94 496 THR A O 1
ATOM 4125 N N . VAL A 1 497 ? 56.936 -11.409 -36.845 1.00 56.34 497 VAL A N 1
ATOM 4126 C CA . VAL A 1 497 ? 57.561 -11.205 -35.519 1.00 56.34 497 VAL A CA 1
ATOM 4127 C C . VAL A 1 497 ? 58.798 -12.085 -35.339 1.00 56.34 497 VAL A C 1
ATOM 4129 O O . VAL A 1 497 ? 59.817 -11.630 -34.835 1.00 56.34 497 VAL A O 1
ATOM 4132 N N . SER A 1 498 ? 58.740 -13.336 -35.798 1.00 67.31 498 SER A N 1
ATOM 4133 C CA . SER A 1 498 ? 59.870 -14.263 -35.713 1.00 67.31 498 SER A CA 1
ATOM 4134 C C . SER A 1 498 ? 61.056 -13.819 -36.578 1.00 67.31 498 SER A C 1
ATOM 4136 O O . SER A 1 498 ? 62.197 -13.920 -36.143 1.00 67.31 498 SER A O 1
ATOM 4138 N N . GLU A 1 499 ? 60.807 -13.301 -37.783 1.00 64.12 499 GLU A N 1
ATOM 4139 C CA . GLU A 1 499 ? 61.860 -12.773 -38.662 1.00 64.12 499 GLU A CA 1
ATOM 4140 C C . GLU A 1 499 ? 62.457 -11.472 -38.122 1.00 64.12 499 GLU A C 1
ATOM 4142 O O . GLU A 1 499 ? 63.667 -11.281 -38.197 1.00 64.12 499 GLU A O 1
ATOM 4147 N N . GLN A 1 500 ? 61.631 -10.595 -37.549 1.00 78.12 500 GLN A N 1
ATOM 4148 C CA . GLN A 1 500 ? 62.089 -9.342 -36.957 1.00 78.12 500 GLN A CA 1
ATOM 4149 C C . GLN A 1 500 ? 62.947 -9.586 -35.707 1.00 78.12 500 GLN A C 1
ATOM 4151 O O . GLN A 1 500 ? 64.021 -9.004 -35.587 1.00 78.12 500 GLN A O 1
ATOM 4156 N N . LEU A 1 501 ? 62.534 -10.505 -34.827 1.00 75.00 501 LEU A N 1
ATOM 4157 C CA . LEU A 1 501 ? 63.340 -10.935 -33.679 1.00 75.00 501 LEU A CA 1
ATOM 4158 C C . LEU A 1 501 ? 64.684 -11.518 -34.122 1.00 75.00 501 LEU A C 1
ATOM 4160 O O . LEU A 1 501 ? 65.716 -11.183 -33.545 1.00 75.00 501 LEU A O 1
ATOM 4164 N N . LYS A 1 502 ? 64.688 -12.307 -35.201 1.00 77.44 502 LYS A N 1
ATOM 4165 C CA . LYS A 1 502 ? 65.908 -12.896 -35.759 1.00 77.44 502 LYS A CA 1
ATOM 4166 C C . LYS A 1 502 ? 66.869 -11.846 -36.322 1.00 77.44 502 LYS A C 1
ATOM 4168 O O . LYS A 1 502 ? 68.076 -11.976 -36.138 1.00 77.44 502 LYS A O 1
ATOM 4173 N N . VAL A 1 503 ? 66.353 -10.792 -36.963 1.00 78.19 503 VAL A N 1
ATOM 4174 C CA . VAL A 1 503 ? 67.154 -9.633 -37.410 1.00 78.19 503 VAL A CA 1
ATOM 4175 C C . VAL A 1 503 ? 67.795 -8.911 -36.223 1.00 78.19 503 VAL A C 1
ATOM 4177 O O . VAL A 1 503 ? 68.937 -8.473 -36.324 1.00 78.19 503 VAL A O 1
ATOM 4180 N N . TRP A 1 504 ? 67.098 -8.846 -35.090 1.00 80.12 504 TRP A N 1
ATOM 4181 C CA . TRP A 1 504 ? 67.606 -8.276 -33.840 1.00 80.12 504 TRP A CA 1
ATOM 4182 C C . TRP A 1 504 ? 68.430 -9.250 -32.983 1.00 80.12 504 TRP A C 1
ATOM 4184 O O . TRP A 1 504 ? 68.818 -8.908 -31.870 1.00 80.12 504 TRP A O 1
ATOM 4194 N N . GLY A 1 505 ? 68.739 -10.444 -33.500 1.00 75.88 505 GLY A N 1
ATOM 4195 C CA . GLY A 1 505 ? 69.620 -11.413 -32.846 1.00 75.88 505 GLY A CA 1
ATOM 4196 C C . GLY A 1 505 ? 68.943 -12.340 -31.831 1.00 75.88 505 GLY A C 1
ATOM 4197 O O . GLY A 1 505 ? 69.645 -12.988 -31.058 1.00 75.88 505 GLY A O 1
ATOM 4198 N N . PHE A 1 506 ? 67.610 -12.436 -31.832 1.00 79.12 506 PHE A N 1
ATOM 4199 C CA . PHE A 1 506 ? 66.841 -13.320 -30.953 1.00 79.12 506 PHE A CA 1
ATOM 4200 C C . PHE A 1 506 ? 66.134 -14.430 -31.737 1.00 79.12 506 PHE A C 1
ATOM 4202 O O . PHE A 1 506 ? 65.389 -14.166 -32.681 1.00 79.12 506 PHE A O 1
ATOM 4209 N N . ASP A 1 507 ? 66.271 -15.679 -31.292 1.00 76.38 507 ASP A N 1
ATOM 4210 C CA . ASP A 1 507 ? 65.456 -16.783 -31.801 1.00 76.38 507 ASP A CA 1
ATOM 4211 C C . ASP A 1 507 ? 64.174 -16.918 -30.970 1.00 76.38 507 ASP A C 1
ATOM 4213 O O . ASP A 1 507 ? 64.216 -16.944 -29.748 1.00 76.38 507 ASP A O 1
ATOM 4217 N N . ARG A 1 508 ? 62.993 -17.013 -31.585 1.00 75.88 508 ARG A N 1
ATOM 4218 C CA . ARG A 1 508 ? 61.733 -17.107 -30.824 1.00 75.88 508 ARG A CA 1
ATOM 4219 C C . ARG A 1 508 ? 61.428 -18.549 -30.398 1.00 75.88 508 ARG A C 1
ATOM 4221 O O . ARG A 1 508 ? 61.536 -19.469 -31.206 1.00 75.88 508 ARG A O 1
ATOM 4228 N N . THR A 1 509 ? 60.958 -18.744 -29.165 1.00 69.94 509 THR A N 1
ATOM 4229 C CA . THR A 1 509 ? 60.267 -19.972 -28.730 1.00 69.94 509 THR A CA 1
ATOM 4230 C C . THR A 1 509 ? 58.791 -19.683 -28.453 1.00 69.94 509 THR A C 1
ATOM 4232 O O . THR A 1 509 ? 58.433 -18.601 -27.993 1.00 69.94 509 THR A O 1
ATOM 4235 N N . PHE A 1 510 ? 57.928 -20.653 -28.754 1.00 58.88 510 PHE A N 1
ATOM 4236 C CA . PHE A 1 510 ? 56.486 -20.594 -28.478 1.00 58.88 510 PHE A CA 1
ATOM 4237 C C . PHE A 1 510 ? 56.103 -21.381 -27.221 1.00 58.88 510 PHE A C 1
ATOM 4239 O O . PHE A 1 510 ? 54.955 -21.336 -26.793 1.00 58.88 510 PHE A O 1
ATOM 4246 N N . ILE A 1 511 ? 57.065 -22.100 -26.638 1.00 54.31 511 ILE A N 1
ATOM 4247 C CA . ILE A 1 511 ? 56.872 -22.909 -25.439 1.00 54.31 511 ILE A CA 1
ATOM 4248 C C . ILE A 1 511 ? 57.344 -22.083 -24.237 1.00 54.31 511 ILE A C 1
ATOM 4250 O O . ILE A 1 511 ? 58.519 -21.691 -24.223 1.00 54.31 511 ILE A O 1
ATOM 4254 N N . PRO A 1 512 ? 56.478 -21.825 -23.238 1.00 57.28 512 PRO A N 1
ATOM 4255 C CA . PRO A 1 512 ? 56.883 -21.149 -22.017 1.00 57.28 512 PRO A CA 1
ATOM 4256 C C . PRO A 1 512 ? 57.922 -22.004 -21.263 1.00 57.28 512 PRO A C 1
ATOM 4258 O O . PRO A 1 512 ? 57.751 -23.219 -21.125 1.00 57.28 512 PRO A O 1
ATOM 4261 N N . PRO A 1 513 ? 59.022 -21.410 -20.783 1.00 59.41 513 PRO A N 1
ATOM 4262 C CA . PRO A 1 513 ? 60.060 -22.134 -20.055 1.00 59.41 513 PRO A CA 1
ATOM 4263 C C . PRO A 1 513 ? 59.572 -22.645 -18.694 1.00 59.41 513 PRO A C 1
ATOM 4265 O O . PRO A 1 513 ? 58.722 -22.036 -18.054 1.00 59.41 513 PRO A O 1
ATOM 4268 N N . LYS A 1 514 ? 60.157 -23.752 -18.211 1.00 53.50 514 LYS A N 1
ATOM 4269 C CA . LYS A 1 514 ? 59.715 -24.458 -16.987 1.00 53.50 514 LYS A CA 1
ATOM 4270 C C . LYS A 1 514 ? 59.714 -23.605 -15.706 1.00 53.50 514 LYS A C 1
ATOM 4272 O O . LYS A 1 514 ? 58.981 -23.937 -14.784 1.00 53.50 514 LYS A O 1
ATOM 4277 N N . ASN A 1 515 ? 60.503 -22.529 -15.670 1.00 51.72 515 ASN A N 1
ATOM 4278 C CA . ASN A 1 515 ? 60.603 -21.592 -14.544 1.00 51.72 515 ASN A CA 1
ATOM 4279 C C . ASN A 1 515 ? 60.031 -20.203 -14.892 1.00 51.72 515 ASN A C 1
ATOM 4281 O O . ASN A 1 515 ? 60.379 -19.216 -14.247 1.00 51.72 515 ASN A O 1
ATOM 4285 N N . PHE A 1 516 ? 59.228 -20.097 -15.955 1.00 47.00 516 PHE A N 1
ATOM 4286 C CA . PHE A 1 516 ? 58.535 -18.863 -16.301 1.00 47.00 516 PHE A CA 1
ATOM 4287 C C . PHE A 1 516 ? 57.407 -18.627 -15.296 1.00 47.00 516 PHE A C 1
ATOM 4289 O O . PHE A 1 516 ? 56.299 -19.134 -15.458 1.00 47.00 516 PHE A O 1
ATOM 4296 N N . GLU A 1 517 ? 57.702 -17.872 -14.241 1.00 45.50 517 GLU A N 1
ATOM 4297 C CA . GLU A 1 517 ? 56.669 -17.232 -13.438 1.00 45.50 517 GLU A CA 1
ATOM 4298 C C . GLU A 1 517 ? 56.190 -16.008 -14.214 1.00 45.50 517 GLU A C 1
ATOM 4300 O O . GLU A 1 517 ? 56.816 -14.948 -14.211 1.00 45.50 517 GLU A O 1
ATOM 4305 N N . SER A 1 518 ? 55.078 -16.164 -14.927 1.00 41.69 518 SER A N 1
ATOM 4306 C CA . SER A 1 518 ? 54.268 -15.016 -15.301 1.00 41.69 518 SER A CA 1
ATOM 4307 C C . SER A 1 518 ? 53.966 -14.225 -14.027 1.00 41.69 518 SER A C 1
ATOM 4309 O O . SER A 1 518 ? 53.544 -14.814 -13.031 1.00 41.69 518 SER A O 1
ATOM 4311 N N . ASN A 1 519 ? 54.034 -12.892 -14.066 1.00 40.28 519 ASN A N 1
ATOM 4312 C CA . ASN A 1 519 ? 53.372 -12.043 -13.057 1.00 40.28 519 ASN A CA 1
ATOM 4313 C C . ASN A 1 519 ? 51.827 -12.168 -13.107 1.00 40.28 519 ASN A C 1
ATOM 4315 O O . ASN A 1 519 ? 51.093 -11.314 -12.615 1.00 40.28 519 ASN A O 1
ATOM 4319 N N . GLU A 1 520 ? 51.322 -13.251 -13.691 1.00 34.16 520 GLU A N 1
ATOM 4320 C CA . GLU A 1 520 ? 49.934 -13.642 -13.726 1.00 34.16 520 GLU A CA 1
ATOM 4321 C C . GLU A 1 520 ? 49.677 -14.629 -12.589 1.00 34.16 520 GLU A C 1
ATOM 4323 O O . GLU A 1 520 ? 50.269 -15.705 -12.482 1.00 34.16 520 GLU A O 1
ATOM 4328 N N . ILE A 1 521 ? 48.763 -14.204 -11.725 1.00 31.69 521 ILE A N 1
ATOM 4329 C CA . ILE A 1 521 ? 47.970 -15.013 -10.807 1.00 31.69 521 ILE A CA 1
ATOM 4330 C C . ILE A 1 521 ? 47.711 -16.393 -11.424 1.00 31.69 521 ILE A C 1
ATOM 4332 O O . ILE A 1 521 ? 47.179 -16.484 -12.529 1.00 31.69 521 ILE A O 1
ATOM 4336 N N . LYS A 1 522 ? 48.063 -17.453 -10.683 1.00 34.47 522 LYS A N 1
ATOM 4337 C CA . LYS A 1 522 ? 47.804 -18.854 -11.039 1.00 34.47 522 LYS A CA 1
ATOM 4338 C C . LYS A 1 522 ? 46.412 -18.996 -11.656 1.00 34.47 522 LYS A C 1
ATOM 4340 O O . LYS A 1 522 ? 45.405 -18.664 -11.035 1.00 34.47 522 LYS A O 1
ATOM 4345 N N . ASP A 1 523 ? 46.368 -19.533 -12.867 1.00 37.28 523 ASP A N 1
ATOM 4346 C CA . ASP A 1 523 ? 45.205 -19.495 -13.758 1.00 37.28 523 ASP A CA 1
ATOM 4347 C C . ASP A 1 523 ? 43.993 -20.340 -13.281 1.00 37.28 523 ASP A C 1
ATOM 4349 O O . ASP A 1 523 ? 42.909 -20.284 -13.864 1.00 37.28 523 ASP A O 1
ATOM 4353 N N . ASN A 1 524 ? 44.148 -21.063 -12.163 1.00 37.41 524 ASN A N 1
ATOM 4354 C CA . ASN A 1 524 ? 43.085 -21.779 -11.443 1.00 37.41 524 ASN A CA 1
ATOM 4355 C C . ASN A 1 524 ? 42.556 -21.039 -10.196 1.00 37.41 524 ASN A C 1
ATOM 4357 O O . ASN A 1 524 ? 41.655 -21.545 -9.533 1.00 37.41 524 ASN A O 1
ATOM 4361 N N . GLU A 1 525 ? 43.065 -19.839 -9.892 1.00 37.41 525 GLU A N 1
ATOM 4362 C CA . GLU A 1 525 ? 42.628 -19.010 -8.757 1.00 37.41 525 GLU A CA 1
ATOM 4363 C C . GLU A 1 525 ? 42.389 -17.532 -9.125 1.00 37.41 525 GLU A C 1
ATOM 4365 O O . GLU A 1 525 ? 42.348 -16.662 -8.256 1.00 37.41 525 GLU A O 1
ATOM 4370 N N . SER A 1 526 ? 42.193 -17.205 -10.409 1.00 38.50 526 SER A N 1
ATOM 4371 C CA . SER A 1 526 ? 41.730 -15.862 -10.784 1.00 38.50 526 SER A CA 1
ATOM 4372 C C . SER A 1 526 ? 40.351 -15.606 -10.153 1.00 38.50 526 SER A C 1
ATOM 4374 O O . SER A 1 526 ? 39.418 -16.355 -10.458 1.00 38.50 526 SER A O 1
ATOM 4376 N N . PRO A 1 527 ? 40.161 -14.548 -9.333 1.00 37.38 527 PRO A N 1
ATOM 4377 C CA . PRO A 1 527 ? 38.866 -14.228 -8.724 1.00 37.38 527 PRO A CA 1
ATOM 4378 C C . PRO A 1 527 ? 37.743 -14.094 -9.756 1.00 37.38 527 PRO A C 1
ATOM 4380 O O . PRO A 1 527 ? 36.598 -14.412 -9.464 1.00 37.38 527 PRO A O 1
ATOM 4383 N N . TYR A 1 528 ? 38.090 -13.685 -10.980 1.00 40.78 528 TYR A N 1
ATOM 4384 C CA . TYR A 1 528 ? 37.177 -13.593 -12.115 1.00 40.78 528 TYR A CA 1
ATOM 4385 C C . TYR A 1 528 ? 36.801 -14.965 -12.701 1.00 40.78 528 TYR A C 1
ATOM 4387 O O . TYR A 1 528 ? 35.640 -15.190 -13.038 1.00 40.78 528 TYR A O 1
ATOM 4395 N N . LYS A 1 529 ? 37.750 -15.909 -12.806 1.00 41.41 529 LYS A N 1
ATOM 4396 C CA . LYS A 1 529 ? 37.446 -17.289 -13.232 1.00 41.41 529 LYS A CA 1
ATOM 4397 C C . LYS A 1 529 ? 36.689 -18.054 -12.143 1.00 41.41 529 LYS A C 1
ATOM 4399 O O . LYS A 1 529 ? 35.724 -18.737 -12.471 1.00 41.41 529 LYS A O 1
ATOM 4404 N N . ILE A 1 530 ? 37.052 -17.881 -10.867 1.00 50.59 530 ILE A N 1
ATOM 4405 C CA . ILE A 1 530 ? 36.308 -18.429 -9.720 1.00 50.59 530 ILE A CA 1
ATOM 4406 C C . ILE A 1 530 ? 34.882 -17.865 -9.707 1.00 50.59 530 ILE A C 1
ATOM 4408 O O . ILE A 1 530 ? 33.932 -18.644 -9.676 1.00 50.59 530 ILE A O 1
ATOM 4412 N N . SER A 1 531 ? 34.709 -16.542 -9.845 1.00 47.47 531 SER A N 1
ATOM 4413 C CA . SER A 1 531 ? 33.373 -15.935 -9.903 1.00 47.47 531 SER A CA 1
ATOM 4414 C C . SER A 1 531 ? 32.571 -16.416 -11.108 1.00 47.47 531 SER A C 1
ATOM 4416 O O . SER A 1 531 ? 31.378 -16.646 -10.983 1.00 47.47 531 SER A O 1
ATOM 4418 N N . LEU A 1 532 ? 33.203 -16.611 -12.272 1.00 49.06 532 LEU A N 1
ATOM 4419 C CA . LEU A 1 532 ? 32.539 -17.175 -13.452 1.00 49.06 532 LEU A CA 1
ATOM 4420 C C . LEU A 1 532 ? 32.104 -18.627 -13.230 1.00 49.06 532 LEU A C 1
ATOM 4422 O O . LEU A 1 532 ? 31.012 -19.000 -13.649 1.00 49.06 532 LEU A O 1
ATOM 4426 N N . ILE A 1 533 ? 32.932 -19.446 -12.580 1.00 56.91 533 ILE A N 1
ATOM 4427 C CA . ILE A 1 533 ? 32.598 -20.833 -12.243 1.00 56.91 533 ILE A CA 1
ATOM 4428 C C . ILE A 1 533 ? 31.443 -20.877 -11.233 1.00 56.91 533 ILE A C 1
ATOM 4430 O O . ILE A 1 533 ? 30.524 -21.680 -11.400 1.00 56.91 533 ILE A O 1
ATOM 4434 N N . ASP A 1 534 ? 31.450 -20.014 -10.218 1.00 60.00 534 ASP A N 1
ATOM 4435 C CA . ASP A 1 534 ? 30.386 -19.953 -9.212 1.00 60.00 534 ASP A CA 1
ATOM 4436 C C . ASP A 1 534 ? 29.080 -19.383 -9.784 1.00 60.00 534 ASP A C 1
ATOM 4438 O O . ASP A 1 534 ? 28.014 -19.946 -9.542 1.00 60.00 534 ASP A O 1
ATOM 4442 N N . ASP A 1 535 ? 29.159 -18.389 -10.669 1.00 57.88 535 ASP A N 1
ATOM 4443 C CA . ASP A 1 535 ? 28.048 -17.914 -11.497 1.00 57.88 535 ASP A CA 1
ATOM 4444 C C . ASP A 1 535 ? 27.440 -19.037 -12.354 1.00 57.88 535 ASP A C 1
ATOM 4446 O O . ASP A 1 535 ? 26.218 -19.161 -12.459 1.00 57.88 535 ASP A O 1
ATOM 4450 N N . ILE A 1 536 ? 28.284 -19.850 -13.002 1.00 61.91 536 ILE A N 1
ATOM 4451 C CA . ILE A 1 536 ? 27.848 -20.986 -13.829 1.00 61.91 536 ILE A CA 1
ATOM 4452 C C . ILE A 1 536 ? 27.139 -22.036 -12.960 1.00 61.91 536 ILE A C 1
ATOM 4454 O O . ILE A 1 536 ? 26.121 -22.589 -13.383 1.00 61.91 536 ILE A O 1
ATOM 4458 N N . LYS A 1 537 ? 27.625 -22.286 -11.735 1.00 63.84 537 LYS A N 1
ATOM 4459 C CA . LYS A 1 537 ? 26.962 -23.172 -10.760 1.00 63.84 537 LYS A CA 1
ATOM 4460 C C . LYS A 1 537 ? 25.639 -22.581 -10.252 1.00 63.84 537 LYS A C 1
ATOM 4462 O O . LYS A 1 537 ? 24.668 -23.322 -10.115 1.00 63.84 537 LYS A O 1
ATOM 4467 N N . GLU A 1 538 ? 25.568 -21.273 -10.007 1.00 61.06 538 GLU A N 1
ATOM 4468 C CA . GLU A 1 538 ? 24.351 -20.589 -9.546 1.00 61.06 538 GLU A CA 1
ATOM 4469 C C . GLU A 1 538 ? 23.228 -20.559 -10.591 1.00 61.06 538 GLU A C 1
ATOM 4471 O O . GLU A 1 538 ? 22.053 -20.692 -10.240 1.00 61.06 538 GLU A O 1
ATOM 4476 N N . ILE A 1 539 ? 23.569 -20.410 -11.877 1.00 60.50 539 ILE A N 1
ATOM 4477 C CA . ILE A 1 539 ? 22.598 -20.507 -12.982 1.00 60.50 539 ILE A CA 1
ATOM 4478 C C . ILE A 1 539 ? 21.877 -21.864 -12.944 1.00 60.50 539 ILE A C 1
ATOM 4480 O O . ILE A 1 539 ? 20.692 -21.949 -13.267 1.00 60.50 539 ILE A O 1
ATOM 4484 N N . GLN A 1 540 ? 22.574 -22.917 -12.510 1.00 56.75 540 GLN A N 1
ATOM 4485 C CA . GLN A 1 540 ? 22.034 -24.272 -12.411 1.00 56.75 540 GLN A CA 1
ATOM 4486 C C . GLN A 1 540 ? 21.255 -24.513 -11.106 1.00 56.75 540 GLN A C 1
ATOM 4488 O O . GLN A 1 540 ? 20.271 -25.247 -11.115 1.00 56.75 540 GLN A O 1
ATOM 4493 N N . SER A 1 541 ? 21.629 -23.884 -9.986 1.00 46.22 541 SER A N 1
ATOM 4494 C CA . SER A 1 541 ? 20.970 -24.112 -8.687 1.00 46.22 541 SER A CA 1
ATOM 4495 C C . SER A 1 541 ? 19.619 -23.397 -8.516 1.00 46.22 541 SER A C 1
ATOM 4497 O O . SER A 1 541 ? 18.836 -23.780 -7.650 1.00 46.22 541 SER A O 1
ATOM 4499 N N . LYS A 1 542 ? 19.294 -22.399 -9.354 1.00 46.22 542 LYS A N 1
ATOM 4500 C CA . LYS A 1 542 ? 18.025 -21.630 -9.311 1.00 46.22 542 LYS A CA 1
ATOM 4501 C C . LYS A 1 542 ? 16.841 -22.296 -10.041 1.00 46.22 542 LYS A C 1
ATOM 4503 O O . LYS A 1 542 ? 15.805 -21.665 -10.253 1.00 46.22 542 LYS A O 1
ATOM 4508 N N . LEU A 1 543 ? 16.965 -23.566 -10.423 1.00 41.53 543 LEU A N 1
ATOM 4509 C CA . LEU A 1 543 ? 15.913 -24.345 -11.081 1.00 41.53 543 LEU A CA 1
ATOM 4510 C C . LEU A 1 543 ? 14.789 -24.731 -10.095 1.00 41.53 543 LEU A C 1
ATOM 4512 O O . LEU A 1 543 ? 14.824 -25.790 -9.482 1.00 41.53 543 LEU A O 1
ATOM 4516 N N . ASN A 1 544 ? 13.756 -23.890 -9.987 1.00 36.50 544 ASN A N 1
ATOM 4517 C CA . ASN A 1 544 ? 12.427 -24.315 -9.534 1.00 36.50 544 ASN A CA 1
ATOM 4518 C C . ASN A 1 544 ? 11.548 -24.601 -10.758 1.00 36.50 544 ASN A C 1
ATOM 4520 O O . ASN A 1 544 ? 11.451 -23.786 -11.676 1.00 36.50 544 ASN A O 1
ATOM 4524 N N . TYR A 1 545 ? 10.931 -25.780 -10.778 1.00 40.31 545 TYR A N 1
ATOM 4525 C CA . TYR A 1 545 ? 10.136 -26.276 -11.896 1.00 40.31 545 TYR A CA 1
ATOM 4526 C C . TYR A 1 545 ? 8.852 -25.473 -12.100 1.00 40.31 545 TYR A C 1
ATOM 4528 O O . TYR A 1 545 ? 7.899 -25.633 -11.345 1.00 40.31 545 TYR A O 1
ATOM 4536 N N . GLN A 1 546 ? 8.801 -24.706 -13.187 1.00 33.72 546 GLN A N 1
ATOM 4537 C CA . GLN A 1 546 ? 7.612 -24.524 -14.020 1.00 33.72 546 GLN A CA 1
ATOM 4538 C C . GLN A 1 546 ? 8.083 -24.299 -15.463 1.00 33.72 546 GLN A C 1
ATOM 4540 O O . GLN A 1 546 ? 8.843 -23.381 -15.754 1.00 33.72 546 GLN A O 1
ATOM 4545 N N . VAL A 1 547 ? 7.707 -25.212 -16.360 1.00 38.72 547 VAL A N 1
ATOM 4546 C CA . VAL A 1 547 ? 8.229 -25.277 -17.730 1.00 38.72 547 VAL A CA 1
ATOM 4547 C C . VAL A 1 547 ? 7.532 -24.242 -18.612 1.00 38.72 547 VAL A C 1
ATOM 4549 O O . VAL A 1 547 ? 6.328 -24.322 -18.837 1.00 38.72 547 VAL A O 1
ATOM 4552 N N . SER A 1 548 ? 8.312 -23.330 -19.191 1.00 36.25 548 SER A N 1
ATOM 4553 C CA . SER A 1 548 ? 8.012 -22.743 -20.498 1.00 36.25 548 SER A CA 1
ATOM 4554 C C . SER A 1 548 ? 9.245 -22.884 -21.395 1.00 36.25 548 SER A C 1
ATOM 4556 O O . SER A 1 548 ? 10.379 -22.717 -20.939 1.00 36.25 548 SER A O 1
ATOM 4558 N N . GLU A 1 549 ? 9.050 -23.212 -22.676 1.00 42.12 549 GLU A N 1
ATOM 4559 C CA . GLU A 1 549 ? 10.145 -23.383 -23.651 1.00 42.12 549 GLU A CA 1
ATOM 4560 C C . GLU A 1 549 ? 11.023 -22.123 -23.779 1.00 42.12 549 GLU A C 1
ATOM 4562 O O . GLU A 1 549 ? 12.217 -22.208 -24.069 1.00 42.12 549 GLU A O 1
ATOM 4567 N N . ILE A 1 550 ? 10.450 -20.956 -23.478 1.00 43.09 550 ILE A N 1
ATOM 4568 C CA . ILE A 1 550 ? 11.097 -19.643 -23.556 1.00 43.09 550 ILE A CA 1
ATOM 4569 C C . ILE A 1 550 ? 12.199 -19.496 -22.490 1.00 43.09 550 ILE A C 1
ATOM 4571 O O . ILE A 1 550 ? 13.265 -18.947 -22.780 1.00 43.09 550 ILE A O 1
ATOM 4575 N N . GLU A 1 551 ? 12.002 -20.032 -21.278 1.00 39.25 551 GLU A N 1
ATOM 4576 C CA . GLU A 1 551 ? 13.027 -19.978 -20.224 1.00 39.25 551 GLU A CA 1
ATOM 4577 C C . GLU A 1 551 ? 14.219 -20.899 -20.514 1.00 39.25 551 GLU A C 1
ATOM 4579 O O . GLU A 1 551 ? 15.361 -20.532 -20.229 1.00 39.25 551 GLU A O 1
ATOM 4584 N N . LYS A 1 552 ? 13.987 -22.060 -21.142 1.00 42.06 552 LYS A N 1
ATOM 4585 C CA . LYS A 1 552 ? 15.052 -23.012 -21.508 1.00 42.06 552 LYS A CA 1
ATOM 4586 C C . LYS A 1 552 ? 15.997 -22.422 -22.565 1.00 42.06 552 LYS A C 1
ATOM 4588 O O . LYS A 1 552 ? 17.216 -22.507 -22.429 1.00 42.06 552 LYS A O 1
ATOM 4593 N N . VAL A 1 553 ? 15.443 -21.742 -23.574 1.00 43.97 553 VAL A N 1
ATOM 4594 C CA . VAL A 1 553 ? 16.217 -21.088 -24.647 1.00 43.97 553 VAL A CA 1
ATOM 4595 C C . VAL A 1 553 ? 17.048 -19.908 -24.126 1.00 43.97 553 VAL A C 1
ATOM 4597 O O . VAL A 1 553 ? 18.172 -19.700 -24.587 1.00 43.97 553 VAL A O 1
ATOM 4600 N N . ASN A 1 554 ? 16.540 -19.145 -23.152 1.00 43.81 554 ASN A N 1
ATOM 4601 C CA . ASN A 1 554 ? 17.294 -18.033 -22.563 1.00 43.81 554 ASN A CA 1
ATOM 4602 C C . ASN A 1 554 ? 18.435 -18.502 -21.643 1.00 43.81 554 ASN A C 1
ATOM 4604 O O . ASN A 1 554 ? 19.518 -17.919 -21.701 1.00 43.81 554 ASN A O 1
ATOM 4608 N N . ARG A 1 555 ? 18.247 -19.582 -20.867 1.00 49.16 555 ARG A N 1
ATOM 4609 C CA . ARG A 1 555 ? 19.296 -20.149 -19.990 1.00 49.16 555 ARG A CA 1
ATOM 4610 C C . ARG A 1 555 ? 20.476 -20.730 -20.776 1.00 49.16 555 ARG A C 1
ATOM 4612 O O . ARG A 1 555 ? 21.627 -20.497 -20.410 1.00 49.16 555 ARG A O 1
ATOM 4619 N N . SER A 1 556 ? 20.205 -21.400 -21.899 1.00 60.50 556 SER A N 1
ATOM 4620 C CA . SER A 1 556 ? 21.254 -21.929 -22.782 1.00 60.50 556 SER A CA 1
ATOM 4621 C C . SER A 1 556 ? 22.133 -20.813 -23.366 1.00 60.50 556 SER A C 1
ATOM 4623 O O . SER A 1 556 ? 23.355 -20.934 -23.381 1.00 60.50 556 SER A O 1
ATOM 4625 N N . LYS A 1 557 ? 21.556 -19.668 -23.765 1.00 65.06 557 LYS A N 1
ATOM 4626 C CA . LYS A 1 557 ? 22.335 -18.534 -24.304 1.00 65.06 557 LYS A CA 1
ATOM 4627 C C . LYS A 1 557 ? 23.320 -17.953 -23.288 1.00 65.06 557 LYS A C 1
ATOM 4629 O O . LYS A 1 557 ? 24.449 -17.627 -23.659 1.00 65.06 557 LYS A O 1
ATOM 4634 N N . GLU A 1 558 ? 22.911 -17.839 -22.025 1.00 67.44 558 GLU A N 1
ATOM 4635 C CA . GLU A 1 558 ? 23.780 -17.342 -20.954 1.00 67.44 558 GLU A CA 1
ATOM 4636 C C . GLU A 1 558 ? 24.906 -18.337 -20.633 1.00 67.44 558 GLU A C 1
ATOM 4638 O O . GLU A 1 558 ? 26.076 -17.948 -20.609 1.00 67.44 558 GLU A O 1
ATOM 4643 N N . LEU A 1 559 ? 24.578 -19.628 -20.487 1.00 71.94 559 LEU A N 1
ATOM 4644 C CA . LEU A 1 559 ? 25.556 -20.701 -20.268 1.00 71.94 559 LEU A CA 1
ATOM 4645 C C . LEU A 1 559 ? 26.597 -20.755 -21.396 1.00 71.94 559 LEU A C 1
ATOM 4647 O O . LEU A 1 559 ? 27.800 -20.768 -21.140 1.00 71.94 559 LEU A O 1
ATOM 4651 N N . VAL A 1 560 ? 26.140 -20.719 -22.649 1.00 72.62 560 VAL A N 1
ATOM 4652 C CA . VAL A 1 560 ? 26.994 -20.735 -23.842 1.00 72.62 560 VAL A CA 1
ATOM 4653 C C . VAL A 1 560 ? 27.925 -19.523 -23.872 1.00 72.62 560 VAL A C 1
ATOM 4655 O O . VAL A 1 560 ? 29.110 -19.669 -24.163 1.00 72.62 560 VAL A O 1
ATOM 4658 N N . SER A 1 561 ? 27.427 -18.326 -23.551 1.00 69.62 561 SER A N 1
ATOM 4659 C CA . SER A 1 561 ? 28.258 -17.117 -23.515 1.00 69.62 561 SER A CA 1
ATOM 4660 C C . SER A 1 561 ? 29.342 -17.193 -22.435 1.00 69.62 561 SER A C 1
ATOM 4662 O O . SER A 1 561 ? 30.501 -16.867 -22.709 1.00 69.62 561 SER A O 1
ATOM 4664 N N . LYS A 1 562 ? 28.999 -17.665 -21.227 1.00 70.81 562 LYS A N 1
ATOM 4665 C CA . LYS A 1 562 ? 29.960 -17.807 -20.122 1.00 70.81 562 LYS A CA 1
ATOM 4666 C C . LYS A 1 562 ? 31.003 -18.895 -20.405 1.00 70.81 562 LYS A C 1
ATOM 4668 O O . LYS A 1 562 ? 32.180 -18.662 -20.151 1.00 70.81 562 LYS A O 1
ATOM 4673 N N . LEU A 1 563 ? 30.617 -20.016 -21.018 1.00 72.50 563 LEU A N 1
ATOM 4674 C CA . LEU A 1 563 ? 31.551 -21.080 -21.414 1.00 72.50 563 LEU A CA 1
ATOM 4675 C C . LEU A 1 563 ? 32.528 -20.634 -22.501 1.00 72.50 563 LEU A C 1
ATOM 4677 O O . LEU A 1 563 ? 33.724 -20.880 -22.384 1.00 72.50 563 LEU A O 1
ATOM 4681 N N . LYS A 1 564 ? 32.062 -19.909 -23.525 1.00 74.81 564 LYS A N 1
ATOM 4682 C CA . LYS A 1 564 ? 32.965 -19.383 -24.560 1.00 74.81 564 LYS A CA 1
ATOM 4683 C C . LYS A 1 564 ? 34.026 -18.446 -23.979 1.00 74.81 564 LYS A C 1
ATOM 4685 O O . LYS A 1 564 ? 35.175 -18.491 -24.400 1.00 74.81 564 LYS A O 1
ATOM 4690 N N . ARG A 1 565 ? 33.652 -17.642 -22.978 1.00 63.62 565 ARG A N 1
ATOM 4691 C CA . ARG A 1 565 ? 34.581 -16.771 -22.241 1.00 63.62 565 ARG A CA 1
ATOM 4692 C C . ARG A 1 565 ? 35.523 -17.555 -21.328 1.00 63.62 565 ARG A C 1
ATOM 4694 O O . ARG A 1 565 ? 36.686 -17.189 -21.246 1.00 63.62 565 ARG A O 1
ATOM 4701 N N . LEU A 1 566 ? 35.037 -18.609 -20.667 1.00 65.00 566 LEU A N 1
ATOM 4702 C CA . LEU A 1 566 ? 35.841 -19.454 -19.776 1.00 65.00 566 LEU A CA 1
ATOM 4703 C C . LEU A 1 566 ? 37.034 -20.084 -20.508 1.00 65.00 566 LEU A C 1
ATOM 4705 O O . LEU A 1 566 ? 38.127 -20.126 -19.955 1.00 65.00 566 LEU A O 1
ATOM 4709 N N . TYR A 1 567 ? 36.830 -20.501 -21.759 1.00 66.00 567 TYR A N 1
ATOM 4710 C CA . TYR A 1 567 ? 37.869 -21.094 -22.609 1.00 66.00 567 TYR A CA 1
ATOM 4711 C C . TYR A 1 567 ? 38.562 -20.100 -23.535 1.00 66.00 567 TYR A C 1
ATOM 4713 O O . TYR A 1 567 ? 39.193 -20.524 -24.496 1.00 66.00 567 TYR A O 1
ATOM 4721 N N . HIS A 1 568 ? 38.414 -18.790 -23.310 1.00 61.75 568 HIS A N 1
ATOM 4722 C CA . HIS A 1 568 ? 39.032 -17.759 -24.157 1.00 61.75 568 HIS A CA 1
ATOM 4723 C C . HIS A 1 568 ? 38.753 -17.940 -25.651 1.00 61.75 568 HIS A C 1
ATOM 4725 O O . HIS A 1 568 ? 39.572 -17.620 -26.507 1.00 61.75 568 HIS A O 1
ATOM 4731 N N . TYR A 1 569 ? 37.561 -18.445 -25.968 1.00 71.31 569 TYR A N 1
ATOM 4732 C CA . TYR A 1 569 ? 37.146 -18.762 -27.325 1.00 71.31 569 TYR A CA 1
ATOM 4733 C C . TYR A 1 569 ? 37.999 -19.834 -28.024 1.00 71.31 569 TYR A C 1
ATOM 4735 O O . TYR A 1 569 ? 38.000 -19.920 -29.246 1.00 71.31 569 TYR A O 1
ATOM 4743 N N . GLU A 1 570 ? 38.688 -20.691 -27.278 1.00 74.12 570 GLU A N 1
ATOM 4744 C CA . GLU A 1 570 ? 39.492 -21.781 -27.821 1.00 74.12 570 GLU A CA 1
ATOM 4745 C C . GLU A 1 570 ? 38.731 -23.109 -27.869 1.00 74.12 570 GLU A C 1
ATOM 4747 O O . GLU A 1 570 ? 37.830 -23.394 -27.078 1.00 74.12 570 GLU A O 1
ATOM 4752 N N . CYS A 1 571 ? 39.103 -23.956 -28.830 1.00 79.75 571 CYS A N 1
ATOM 4753 C CA . CYS A 1 571 ? 38.568 -25.307 -28.918 1.00 79.75 571 CYS A CA 1
ATOM 4754 C C . CYS A 1 571 ? 39.264 -26.217 -27.902 1.00 79.75 571 CYS A C 1
ATOM 4756 O O . CYS A 1 571 ? 40.484 -26.332 -27.907 1.00 79.75 571 CYS A O 1
ATOM 4758 N N . GLN A 1 572 ? 38.494 -26.963 -27.117 1.00 80.62 572 GLN A N 1
ATOM 4759 C CA . GLN A 1 572 ? 39.028 -27.887 -26.114 1.00 80.62 572 GLN A CA 1
ATOM 4760 C C . GLN A 1 572 ? 39.700 -29.141 -26.699 1.00 80.62 572 GLN A C 1
ATOM 4762 O O . GLN A 1 572 ? 40.264 -29.918 -25.940 1.00 80.62 572 GLN A O 1
ATOM 4767 N N . LEU A 1 573 ? 39.664 -29.357 -28.020 1.00 79.25 573 LEU A N 1
ATOM 4768 C CA . LEU A 1 573 ? 40.363 -30.474 -28.674 1.00 79.25 573 LEU A CA 1
ATOM 4769 C C . LEU A 1 573 ? 41.684 -30.030 -29.311 1.00 79.25 573 LEU A C 1
ATOM 4771 O O . LEU A 1 573 ? 42.726 -30.619 -29.056 1.00 79.25 573 LEU A O 1
ATOM 4775 N N . CYS A 1 574 ? 41.671 -28.960 -30.109 1.00 72.44 574 CYS A N 1
ATOM 4776 C CA . CYS A 1 574 ? 42.866 -28.498 -30.826 1.00 72.44 574 CYS A CA 1
ATOM 4777 C C . CYS A 1 574 ? 43.511 -27.233 -30.252 1.00 72.44 574 CYS A C 1
ATOM 4779 O O . CYS A 1 574 ? 44.571 -26.828 -30.720 1.00 72.44 574 CYS A O 1
ATOM 4781 N N . GLY A 1 575 ? 42.877 -26.563 -29.285 1.00 67.62 575 GLY A N 1
ATOM 4782 C CA . GLY A 1 575 ? 43.288 -25.241 -28.807 1.00 67.62 575 GLY A CA 1
ATOM 4783 C C . GLY A 1 575 ? 43.576 -24.275 -29.958 1.00 67.62 575 GLY A C 1
ATOM 4784 O O . GLY A 1 575 ? 42.839 -24.215 -30.950 1.00 67.62 575 GLY A O 1
ATOM 4785 N N . LEU A 1 576 ? 44.704 -23.573 -29.851 1.00 59.94 576 LEU A N 1
ATOM 4786 C CA . LEU A 1 576 ? 45.213 -22.661 -30.872 1.00 59.94 576 LEU A CA 1
ATOM 4787 C C . LEU A 1 576 ? 45.968 -23.335 -32.034 1.00 59.94 576 LEU A C 1
ATOM 4789 O O . LEU A 1 576 ? 46.505 -22.624 -32.880 1.00 59.94 576 LEU A O 1
ATOM 4793 N N . GLU A 1 577 ? 46.004 -24.655 -32.147 1.00 51.34 577 GLU A N 1
ATOM 4794 C CA . GLU A 1 577 ? 46.858 -25.325 -33.144 1.00 51.34 577 GLU A CA 1
ATOM 4795 C C . GLU A 1 577 ? 46.125 -25.684 -34.447 1.00 51.34 577 GLU A C 1
ATOM 4797 O O . GLU A 1 577 ? 46.723 -26.214 -35.375 1.00 51.34 577 GLU A O 1
ATOM 4802 N N . SER A 1 578 ? 44.827 -25.380 -34.564 1.00 58.03 578 SER A N 1
ATOM 4803 C CA . SER A 1 578 ? 44.067 -25.674 -35.787 1.00 58.03 578 SER A CA 1
ATOM 4804 C C . SER A 1 578 ? 44.295 -24.645 -36.899 1.00 58.03 578 SER A C 1
ATOM 4806 O O . SER A 1 578 ? 44.226 -23.440 -36.664 1.00 58.03 578 SER A O 1
ATOM 4808 N N . GLU A 1 579 ? 44.454 -25.126 -38.132 1.00 52.28 579 GLU A N 1
ATOM 4809 C CA . GLU A 1 579 ? 44.461 -24.308 -39.355 1.00 52.28 579 GLU A CA 1
ATOM 4810 C C . GLU A 1 579 ? 43.045 -23.861 -39.779 1.00 52.28 579 GLU A C 1
ATOM 4812 O O . GLU A 1 579 ? 42.882 -22.893 -40.516 1.00 52.28 579 GLU A O 1
ATOM 4817 N N . ASN A 1 580 ? 41.996 -24.509 -39.255 1.00 54.69 580 ASN A N 1
ATOM 4818 C CA . ASN A 1 580 ? 40.590 -24.298 -39.631 1.00 54.69 580 ASN A CA 1
ATOM 4819 C C . ASN A 1 580 ? 39.854 -23.322 -38.697 1.00 54.69 580 ASN A C 1
ATOM 4821 O O . ASN A 1 580 ? 38.665 -23.487 -38.401 1.00 54.69 580 ASN A O 1
ATOM 4825 N N . LYS A 1 581 ? 40.563 -22.319 -38.174 1.00 62.50 581 LYS A N 1
ATOM 4826 C CA . LYS A 1 581 ? 39.978 -21.337 -37.260 1.00 62.50 581 LYS A CA 1
ATOM 4827 C C . LYS A 1 581 ? 39.221 -20.269 -38.025 1.00 62.50 581 LYS A C 1
ATOM 4829 O O . LYS A 1 581 ? 39.768 -19.581 -38.881 1.00 62.50 581 LYS A O 1
ATOM 4834 N N . ILE A 1 582 ? 37.976 -20.063 -37.628 1.00 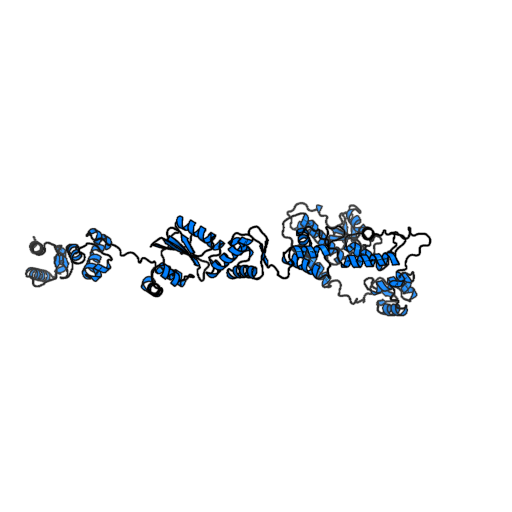65.50 582 ILE A N 1
ATOM 4835 C CA . ILE A 1 582 ? 37.209 -18.904 -38.061 1.00 65.50 582 ILE A CA 1
ATOM 4836 C C . ILE A 1 582 ? 37.469 -17.812 -37.032 1.00 65.50 582 ILE A C 1
ATOM 4838 O O . ILE A 1 582 ? 37.035 -17.921 -35.891 1.00 65.50 582 ILE A O 1
ATOM 4842 N N . VAL A 1 583 ? 38.226 -16.786 -37.405 1.00 58.09 583 VAL A N 1
ATOM 4843 C CA . VAL A 1 583 ? 38.456 -15.633 -36.530 1.00 58.09 583 VAL A CA 1
ATOM 4844 C C . VAL A 1 583 ? 37.201 -14.783 -36.548 1.00 58.09 583 VAL A C 1
ATOM 4846 O O . VAL A 1 583 ? 36.716 -14.378 -37.607 1.00 58.09 583 VAL A O 1
ATOM 4849 N N . ASN A 1 584 ? 36.656 -14.527 -35.367 1.00 47.28 584 ASN A N 1
ATOM 4850 C CA . ASN A 1 584 ? 35.602 -13.565 -35.247 1.00 47.28 584 ASN A CA 1
ATOM 4851 C C . ASN A 1 584 ? 36.160 -12.173 -35.598 1.00 47.28 584 ASN A C 1
ATOM 4853 O O . ASN A 1 584 ? 37.238 -11.796 -35.158 1.00 47.28 584 ASN A O 1
ATOM 4857 N N . PRO A 1 585 ? 35.382 -11.365 -36.310 1.00 40.34 585 PRO A N 1
ATOM 4858 C CA . PRO A 1 585 ? 35.308 -9.907 -36.143 1.00 40.34 585 PRO A CA 1
ATOM 4859 C C . PRO A 1 585 ? 36.036 -9.174 -34.983 1.00 40.34 585 PRO A C 1
ATOM 4861 O O . PRO A 1 585 ? 36.644 -8.135 -35.210 1.00 40.34 585 PRO A O 1
ATOM 4864 N N . ASP A 1 586 ? 35.939 -9.659 -33.744 1.00 39.19 586 ASP A N 1
ATOM 4865 C CA . ASP A 1 586 ? 36.517 -9.057 -32.529 1.00 39.19 586 ASP A CA 1
ATOM 4866 C C . ASP A 1 586 ? 37.890 -9.650 -32.147 1.00 39.19 586 ASP A C 1
ATOM 4868 O O . ASP A 1 586 ? 38.400 -9.385 -31.063 1.00 39.19 586 ASP A O 1
ATOM 4872 N N . GLY A 1 587 ? 38.486 -10.460 -33.025 1.00 45.16 587 GLY A N 1
ATOM 4873 C CA . GLY A 1 587 ? 39.764 -11.141 -32.813 1.00 45.16 587 GLY A CA 1
ATOM 4874 C C . GLY A 1 587 ? 39.659 -12.454 -32.034 1.00 45.16 587 GLY A C 1
ATOM 4875 O O . GLY A 1 587 ? 40.608 -13.234 -32.045 1.00 45.16 587 GLY A O 1
ATOM 4876 N N . THR A 1 588 ? 38.514 -12.748 -31.409 1.00 54.00 588 THR A N 1
ATOM 4877 C CA . THR A 1 588 ? 38.284 -14.046 -30.755 1.00 54.00 588 THR A CA 1
ATOM 4878 C C . THR A 1 588 ? 38.118 -15.150 -31.794 1.00 54.00 588 THR A C 1
ATOM 4880 O O . THR A 1 588 ? 37.802 -14.870 -32.946 1.00 54.00 588 THR A O 1
ATOM 4883 N N . PHE A 1 589 ? 38.277 -16.424 -31.438 1.00 67.06 589 PHE A N 1
ATOM 4884 C CA . PHE A 1 589 ? 37.939 -17.496 -32.377 1.00 67.06 589 PHE A CA 1
ATOM 4885 C C . PHE A 1 589 ? 36.454 -17.857 -32.290 1.00 67.06 589 PHE A C 1
ATOM 4887 O O . PHE A 1 589 ? 35.816 -17.868 -31.240 1.00 67.06 589 PHE A O 1
ATOM 4894 N N . TYR A 1 590 ? 35.847 -18.145 -33.430 1.00 74.94 590 TYR A N 1
ATOM 4895 C CA . TYR A 1 590 ? 34.500 -18.672 -33.454 1.00 74.94 590 TYR A CA 1
ATOM 4896 C C . TYR A 1 590 ? 34.533 -20.124 -32.980 1.00 74.94 590 TYR A C 1
ATOM 4898 O O . TYR A 1 590 ? 35.097 -21.003 -33.635 1.00 74.94 590 TYR A O 1
ATOM 4906 N N . ILE A 1 591 ? 33.899 -20.351 -31.834 1.00 82.62 591 ILE A N 1
ATOM 4907 C CA . ILE A 1 591 ? 33.674 -21.672 -31.258 1.00 82.62 591 ILE A CA 1
ATOM 4908 C C . ILE A 1 591 ? 32.188 -21.897 -30.992 1.00 82.62 591 ILE A C 1
ATOM 4910 O O . ILE A 1 591 ? 31.410 -20.959 -30.777 1.00 82.62 591 ILE A O 1
ATOM 4914 N N . GLU A 1 592 ? 31.804 -23.160 -30.994 1.00 82.12 592 GLU A N 1
ATOM 4915 C CA . GLU A 1 592 ? 30.464 -23.678 -30.772 1.00 82.12 592 GLU A CA 1
ATOM 4916 C C . GLU A 1 592 ? 30.477 -24.511 -29.489 1.00 82.12 592 GLU A C 1
ATOM 4918 O O . GLU A 1 592 ? 31.428 -25.240 -29.215 1.00 82.12 592 GLU A O 1
ATOM 4923 N N . VAL A 1 593 ? 29.441 -24.360 -28.665 1.00 84.25 593 VAL A N 1
ATOM 4924 C CA . VAL A 1 593 ? 29.276 -25.179 -27.461 1.00 84.25 593 VAL A CA 1
ATOM 4925 C C . VAL A 1 593 ? 28.410 -26.366 -27.846 1.00 84.25 593 VAL A C 1
ATOM 4927 O O . VAL A 1 593 ? 27.307 -26.179 -28.358 1.00 84.25 593 VAL A O 1
ATOM 4930 N N . HIS A 1 594 ? 28.927 -27.563 -27.610 1.00 80.31 594 HIS A N 1
ATOM 4931 C CA . HIS A 1 594 ? 28.323 -28.824 -28.007 1.00 80.31 594 HIS A CA 1
ATOM 4932 C C . HIS A 1 594 ? 28.008 -29.673 -26.777 1.00 80.31 594 HIS A C 1
ATOM 4934 O O . HIS A 1 594 ? 28.858 -29.823 -25.898 1.00 80.31 594 HIS A O 1
ATOM 4940 N N . HIS A 1 595 ? 26.811 -30.260 -26.714 1.00 79.81 595 HIS A N 1
ATOM 4941 C CA . HIS A 1 595 ? 26.460 -31.221 -25.666 1.00 79.81 595 HIS A CA 1
ATOM 4942 C C . HIS A 1 595 ? 27.153 -32.560 -25.909 1.00 79.81 595 HIS A C 1
ATOM 4944 O O . HIS A 1 595 ? 26.969 -33.169 -26.955 1.00 79.81 595 HIS A O 1
ATOM 4950 N N . ILE A 1 596 ? 27.919 -33.038 -24.932 1.00 76.06 596 ILE A N 1
ATOM 4951 C CA . ILE A 1 596 ? 28.642 -34.315 -25.004 1.00 76.06 596 ILE A CA 1
ATOM 4952 C C . ILE A 1 596 ? 27.642 -35.467 -25.153 1.00 76.06 596 ILE A C 1
ATOM 4954 O O . ILE A 1 596 ? 27.756 -36.269 -26.074 1.00 76.06 596 ILE A O 1
ATOM 4958 N N . ASN A 1 597 ? 26.617 -35.511 -24.296 1.00 69.50 597 ASN A N 1
ATOM 4959 C CA . ASN A 1 597 ? 25.473 -36.403 -24.476 1.00 69.50 597 ASN A CA 1
ATOM 4960 C C . ASN A 1 597 ? 24.312 -35.651 -25.153 1.00 69.50 597 ASN A C 1
ATOM 4962 O O . ASN A 1 597 ? 23.836 -34.661 -24.584 1.00 69.50 597 ASN A O 1
ATOM 4966 N N . PRO A 1 598 ? 23.825 -36.103 -26.327 1.00 61.00 598 PRO A N 1
ATOM 4967 C CA . PRO A 1 598 ? 22.766 -35.423 -27.068 1.00 61.00 598 PRO A CA 1
ATOM 4968 C C . PRO A 1 598 ? 21.428 -35.372 -26.324 1.00 61.00 598 PRO A C 1
ATOM 4970 O O . PRO A 1 598 ? 20.984 -36.360 -25.739 1.00 61.00 598 PRO A O 1
ATOM 4973 N N . ILE A 1 599 ? 20.717 -34.249 -26.458 1.00 56.31 599 ILE A N 1
ATOM 4974 C CA . ILE A 1 599 ? 19.464 -33.961 -25.734 1.00 56.31 599 ILE A CA 1
ATOM 4975 C C . ILE A 1 599 ? 18.355 -35.003 -25.987 1.00 56.31 599 ILE A C 1
ATOM 4977 O O . ILE A 1 599 ? 17.549 -35.279 -25.105 1.00 56.31 599 ILE A O 1
ATOM 4981 N N . HIS A 1 600 ? 18.321 -35.616 -27.171 1.00 48.00 600 HIS A N 1
ATOM 4982 C CA . HIS A 1 600 ? 17.282 -36.570 -27.581 1.00 48.00 600 HIS A CA 1
ATOM 4983 C C . HIS A 1 600 ? 17.473 -37.996 -27.026 1.00 48.00 600 HIS A C 1
ATOM 4985 O O . HIS A 1 600 ? 16.668 -38.875 -27.322 1.00 48.00 600 HIS A O 1
ATOM 4991 N N . THR A 1 601 ? 18.528 -38.244 -26.241 1.00 43.78 601 THR A N 1
ATOM 4992 C CA . THR A 1 601 ? 18.752 -39.542 -25.577 1.00 43.78 601 THR A CA 1
ATOM 4993 C C . THR A 1 601 ? 18.014 -39.682 -24.238 1.00 43.78 601 THR A C 1
ATOM 4995 O O . THR A 1 601 ? 18.000 -40.776 -23.678 1.00 43.78 601 THR A O 1
ATOM 4998 N N . ALA A 1 602 ? 17.341 -38.621 -23.768 1.00 44.34 602 ALA A N 1
ATOM 4999 C CA . ALA A 1 602 ? 16.443 -38.647 -22.611 1.00 44.34 602 ALA A CA 1
ATOM 5000 C C . ALA A 1 602 ? 15.211 -39.512 -22.917 1.00 44.34 602 ALA A C 1
ATOM 5002 O O . ALA A 1 602 ? 14.328 -39.109 -23.682 1.00 44.34 602 ALA A O 1
ATOM 5003 N N . LYS A 1 603 ? 15.156 -40.722 -22.365 1.00 38.38 603 LYS A N 1
ATOM 5004 C CA . LYS A 1 603 ? 13.963 -41.562 -22.429 1.00 38.38 603 LYS A CA 1
ATOM 5005 C C . LYS A 1 603 ? 13.245 -41.422 -21.092 1.00 38.38 603 LYS A C 1
ATOM 5007 O O . LYS A 1 603 ? 13.601 -42.097 -20.136 1.00 38.38 603 LYS A O 1
ATOM 5012 N N . THR A 1 604 ? 12.166 -40.637 -21.128 1.00 38.75 604 THR A N 1
ATOM 5013 C CA . THR A 1 604 ? 11.097 -40.506 -20.119 1.00 38.75 604 THR A CA 1
ATOM 5014 C C . THR A 1 604 ? 11.473 -39.850 -18.783 1.00 38.75 604 THR A C 1
ATOM 5016 O O . THR A 1 604 ? 12.202 -40.421 -17.982 1.00 38.75 604 THR A O 1
ATOM 5019 N N . TYR A 1 605 ? 10.825 -38.696 -18.547 1.00 44.59 605 TYR A N 1
ATOM 5020 C CA . TYR A 1 605 ? 10.910 -37.748 -17.423 1.00 44.59 605 TYR A CA 1
ATOM 5021 C C . TYR A 1 605 ? 10.611 -38.320 -16.019 1.00 44.59 605 TYR A C 1
ATOM 5023 O O . TYR A 1 605 ? 9.764 -37.785 -15.304 1.00 44.59 605 TYR A O 1
ATOM 5031 N N . GLU A 1 606 ? 11.279 -39.388 -15.595 1.00 39.22 606 GLU A N 1
ATOM 5032 C CA . GLU A 1 606 ? 11.065 -39.974 -14.261 1.00 39.22 606 GLU A CA 1
ATOM 5033 C C . GLU A 1 606 ? 12.346 -40.197 -13.444 1.00 39.22 606 GLU A C 1
ATOM 5035 O O . GLU A 1 606 ? 12.255 -40.592 -12.286 1.00 39.22 606 GLU A O 1
ATOM 5040 N N . ASN A 1 607 ? 13.536 -39.872 -13.967 1.00 40.28 607 ASN A N 1
ATOM 5041 C CA . ASN A 1 607 ? 14.788 -40.008 -13.212 1.00 40.28 607 ASN A CA 1
ATOM 5042 C C . ASN A 1 607 ? 15.474 -38.661 -12.940 1.00 40.28 607 ASN A C 1
ATOM 5044 O O . ASN A 1 607 ? 15.721 -37.879 -13.854 1.00 40.28 607 ASN A O 1
ATOM 5048 N N . GLU A 1 608 ? 15.880 -38.428 -11.685 1.00 43.31 608 GLU A N 1
ATOM 5049 C CA . GLU A 1 608 ? 16.654 -37.247 -11.248 1.00 43.31 608 GLU A CA 1
ATOM 5050 C C . GLU A 1 608 ? 17.993 -37.080 -12.000 1.00 43.31 608 GLU A C 1
ATOM 5052 O O . GLU A 1 608 ? 18.553 -35.983 -12.061 1.00 43.31 608 GLU A O 1
ATOM 5057 N N . GLU A 1 609 ? 18.488 -38.148 -12.631 1.00 42.44 609 GLU A N 1
ATOM 5058 C CA . GLU A 1 609 ? 19.649 -38.139 -13.527 1.00 42.44 609 GLU A CA 1
ATOM 5059 C C . GLU A 1 609 ? 19.399 -37.364 -14.840 1.00 42.44 609 GLU A C 1
ATOM 5061 O O . GLU A 1 609 ? 20.334 -36.773 -15.385 1.00 42.44 609 GLU A O 1
ATOM 5066 N N . GLU A 1 610 ? 18.153 -37.284 -15.327 1.00 41.75 610 GLU A N 1
ATOM 5067 C CA . GLU A 1 610 ? 17.802 -36.620 -16.596 1.00 41.75 610 GLU A CA 1
ATOM 5068 C C . GLU A 1 610 ? 17.838 -35.082 -16.519 1.00 41.75 610 GLU A C 1
ATOM 5070 O O . GLU A 1 610 ? 17.908 -34.399 -17.544 1.00 41.75 610 GLU A O 1
ATOM 5075 N N . ASN A 1 611 ? 17.915 -34.513 -15.311 1.00 47.56 611 ASN A N 1
ATOM 5076 C CA . ASN A 1 611 ? 18.143 -33.077 -15.103 1.00 47.56 611 ASN A CA 1
ATOM 5077 C C . ASN A 1 611 ? 19.551 -32.603 -15.490 1.00 47.56 611 ASN A C 1
ATOM 5079 O O . ASN A 1 611 ? 19.830 -31.406 -15.451 1.00 47.56 611 ASN A O 1
ATOM 5083 N N . LYS A 1 612 ? 20.450 -33.522 -15.862 1.00 51.19 612 LYS A N 1
ATOM 5084 C CA . LYS A 1 612 ? 21.861 -33.233 -16.159 1.00 51.19 612 LYS A CA 1
ATOM 5085 C C . LYS A 1 612 ? 22.152 -33.003 -17.651 1.00 51.19 612 LYS A C 1
ATOM 5087 O O . LYS A 1 612 ? 23.313 -32.845 -18.021 1.00 51.19 612 LYS A O 1
ATOM 5092 N N . ILE A 1 613 ? 21.137 -32.985 -18.518 1.00 56.38 613 ILE A N 1
ATOM 5093 C CA . ILE A 1 613 ? 21.347 -32.947 -19.977 1.00 56.38 613 ILE A CA 1
ATOM 5094 C C . ILE A 1 613 ? 21.814 -31.569 -20.473 1.00 56.38 613 ILE A C 1
ATOM 5096 O O . ILE A 1 613 ? 22.758 -31.506 -21.254 1.00 56.38 613 ILE A O 1
ATOM 5100 N N . ASP A 1 614 ? 21.229 -30.468 -19.989 1.00 62.94 614 ASP A N 1
ATOM 5101 C CA . ASP A 1 614 ? 21.674 -29.089 -20.291 1.00 62.94 614 ASP A CA 1
ATOM 5102 C C . ASP A 1 614 ? 22.500 -28.504 -19.128 1.00 62.94 614 ASP A C 1
ATOM 5104 O O . ASP A 1 614 ? 22.256 -27.411 -18.613 1.00 62.94 614 ASP A O 1
ATOM 5108 N N . HIS A 1 615 ? 23.451 -29.309 -18.652 1.00 69.69 615 HIS A N 1
ATOM 5109 C CA . HIS A 1 615 ? 24.305 -29.012 -17.508 1.00 69.69 615 HIS A CA 1
ATOM 5110 C C . HIS A 1 615 ? 25.717 -28.659 -17.977 1.00 69.69 615 HIS A C 1
ATOM 5112 O O . HIS A 1 615 ? 26.216 -29.246 -18.938 1.00 69.69 615 HIS A O 1
ATOM 5118 N N . TYR A 1 616 ? 26.411 -27.765 -17.263 1.00 71.06 616 TYR A N 1
ATOM 5119 C CA . TYR A 1 616 ? 27.771 -27.349 -17.636 1.00 71.06 616 TYR A CA 1
ATOM 5120 C C . TYR A 1 616 ? 28.735 -28.544 -17.756 1.00 71.06 616 TYR A C 1
ATOM 5122 O O . TYR A 1 616 ? 29.554 -28.589 -18.660 1.00 71.06 616 TYR A O 1
ATOM 5130 N N . LYS A 1 617 ? 28.575 -29.582 -16.922 1.00 74.62 617 LYS A N 1
ATOM 5131 C CA . LYS A 1 617 ? 29.372 -30.827 -17.010 1.00 74.62 617 LYS A CA 1
ATOM 5132 C C . LYS A 1 617 ? 29.088 -31.711 -18.236 1.00 74.62 617 LYS A C 1
ATOM 5134 O O . LYS A 1 617 ? 29.794 -32.690 -18.435 1.00 74.62 617 LYS A O 1
ATOM 5139 N N . ASN A 1 618 ? 28.056 -31.407 -19.022 1.00 74.38 618 ASN A N 1
ATOM 5140 C CA . ASN A 1 618 ? 27.668 -32.161 -20.216 1.00 74.38 618 ASN A CA 1
ATOM 5141 C C . ASN A 1 618 ? 27.904 -31.360 -21.510 1.00 74.38 618 ASN A C 1
ATOM 5143 O O . ASN A 1 618 ? 27.319 -31.676 -22.541 1.00 74.38 618 ASN A O 1
ATOM 5147 N N . VAL A 1 619 ? 28.736 -30.316 -21.480 1.00 81.31 619 VAL A N 1
ATOM 5148 C CA . VAL A 1 619 ? 29.030 -29.478 -22.652 1.00 81.31 619 VAL A CA 1
ATOM 5149 C C . VAL A 1 619 ? 30.525 -29.227 -22.816 1.00 81.31 619 VAL A C 1
ATOM 5151 O O . VAL A 1 619 ? 31.273 -29.192 -21.839 1.00 81.31 619 VAL A O 1
ATOM 5154 N N . ILE A 1 620 ? 30.944 -29.045 -24.068 1.00 84.56 620 ILE A N 1
ATOM 5155 C CA . ILE A 1 620 ? 32.329 -28.805 -24.483 1.00 84.56 620 ILE A CA 1
ATOM 5156 C C . ILE A 1 620 ? 32.388 -27.713 -25.564 1.00 84.56 620 ILE A C 1
ATOM 5158 O O . ILE A 1 620 ? 31.493 -27.606 -26.402 1.00 84.56 620 ILE A O 1
ATOM 5162 N N . CYS A 1 621 ? 33.437 -26.893 -25.553 1.00 85.38 621 CYS A N 1
ATOM 5163 C CA . CYS A 1 621 ? 33.705 -25.838 -26.531 1.00 85.38 621 CYS A CA 1
ATOM 5164 C C . CYS A 1 621 ? 34.543 -26.369 -27.706 1.00 85.38 621 CYS A C 1
ATOM 5166 O O . CYS A 1 621 ? 35.677 -26.816 -27.523 1.00 85.38 621 CYS A O 1
ATOM 5168 N N . LEU A 1 622 ? 34.016 -26.293 -28.930 1.00 83.94 622 LEU A N 1
ATOM 5169 C CA . LEU A 1 622 ? 34.624 -26.845 -30.144 1.00 83.94 622 LEU A CA 1
ATOM 5170 C C . LEU A 1 622 ? 34.739 -25.795 -31.257 1.00 83.94 622 LEU A C 1
ATOM 5172 O O . LEU A 1 622 ? 33.904 -24.906 -31.365 1.00 83.94 622 LEU A O 1
ATOM 5176 N N . CYS A 1 623 ? 35.744 -25.902 -32.129 1.00 82.31 623 CYS A N 1
ATOM 5177 C CA . CYS A 1 623 ? 35.732 -25.159 -33.395 1.00 82.31 623 CYS A CA 1
ATOM 5178 C C . CYS A 1 623 ? 34.732 -25.802 -34.381 1.00 82.31 623 CYS A C 1
ATOM 5180 O O . CYS A 1 623 ? 34.393 -26.974 -34.204 1.00 82.31 623 CYS A O 1
ATOM 5182 N N . PRO A 1 624 ? 34.306 -25.111 -35.454 1.00 79.00 624 PRO A N 1
ATOM 5183 C CA . PRO A 1 624 ? 33.322 -25.639 -36.406 1.00 79.00 624 PRO A CA 1
ATOM 5184 C C . PRO A 1 624 ? 33.708 -26.982 -37.022 1.00 79.00 624 PRO A C 1
ATOM 5186 O O . PRO A 1 624 ? 32.864 -27.860 -37.199 1.00 79.00 624 PRO A O 1
ATOM 5189 N N . TYR A 1 625 ? 35.001 -27.162 -37.306 1.00 81.25 625 TYR A N 1
ATOM 5190 C CA . TYR A 1 625 ? 35.527 -28.429 -37.797 1.00 81.25 625 TYR A CA 1
ATOM 5191 C C . TYR A 1 625 ? 35.292 -29.552 -36.782 1.00 81.25 625 TYR A C 1
ATOM 5193 O O . TYR A 1 625 ? 34.634 -30.535 -37.105 1.00 81.25 625 TYR A O 1
ATOM 5201 N N . HIS A 1 626 ? 35.757 -29.387 -35.540 1.00 81.19 626 HIS A N 1
ATOM 5202 C CA . HIS A 1 626 ? 35.601 -30.405 -34.500 1.00 81.19 626 HIS A CA 1
ATOM 5203 C C . HIS A 1 626 ? 34.148 -30.604 -34.069 1.00 81.19 626 HIS A C 1
ATOM 5205 O O . HIS A 1 626 ? 33.763 -31.716 -33.727 1.00 81.19 626 HIS A O 1
ATOM 5211 N N . HIS A 1 627 ? 33.322 -29.563 -34.139 1.00 79.56 627 HIS A N 1
ATOM 5212 C CA . HIS A 1 627 ? 31.894 -29.669 -33.881 1.00 79.56 627 HIS A CA 1
ATOM 5213 C C . HIS A 1 627 ? 31.205 -30.567 -34.917 1.00 79.56 627 HIS A C 1
ATOM 5215 O O . HIS A 1 627 ? 30.480 -31.493 -34.559 1.00 79.56 627 HIS A O 1
ATOM 5221 N N . LYS A 1 628 ? 31.492 -30.371 -36.212 1.00 74.94 628 LYS A N 1
ATOM 5222 C CA . LYS A 1 628 ? 31.013 -31.273 -37.272 1.00 74.94 628 LYS A CA 1
ATOM 5223 C C . LYS A 1 628 ? 31.648 -32.659 -37.184 1.00 74.94 628 LYS A C 1
ATOM 5225 O O . LYS A 1 628 ? 30.960 -33.649 -37.410 1.00 74.94 628 LYS A O 1
ATOM 5230 N N . PHE A 1 629 ? 32.924 -32.742 -36.821 1.00 77.25 629 PHE A N 1
ATOM 5231 C CA . PHE A 1 629 ? 33.633 -34.005 -36.644 1.00 77.25 629 PHE A CA 1
ATOM 5232 C C . PHE A 1 629 ? 32.962 -34.869 -35.573 1.00 77.25 629 PHE A C 1
ATOM 5234 O O . PHE A 1 629 ? 32.615 -36.014 -35.838 1.00 77.25 629 PHE A O 1
ATOM 5241 N N . VAL A 1 630 ? 32.681 -34.298 -34.402 1.00 76.50 630 VAL A N 1
ATOM 5242 C CA . VAL A 1 630 ? 32.001 -34.987 -33.297 1.00 76.50 630 VAL A CA 1
ATOM 5243 C C . VAL A 1 630 ? 30.576 -35.417 -33.673 1.00 76.50 630 VAL A C 1
ATOM 5245 O O . VAL A 1 630 ? 30.118 -36.476 -33.248 1.00 76.50 630 VAL A O 1
ATOM 5248 N N . HIS A 1 631 ? 29.880 -34.647 -34.512 1.00 68.38 631 HIS A N 1
ATOM 5249 C CA . HIS A 1 631 ? 28.540 -35.012 -34.972 1.00 68.38 631 HIS A CA 1
ATOM 5250 C C . HIS A 1 631 ? 28.508 -36.122 -36.030 1.00 68.38 631 HIS A C 1
ATOM 5252 O O . HIS A 1 631 ? 27.566 -36.912 -36.031 1.00 68.38 631 HIS A O 1
ATOM 5258 N N . PHE A 1 632 ? 29.480 -36.169 -36.947 1.00 67.38 632 PHE A N 1
ATOM 5259 C CA . PHE A 1 632 ? 29.346 -36.949 -38.186 1.00 67.38 632 PHE A CA 1
ATOM 5260 C C . PHE A 1 632 ? 30.482 -37.942 -38.455 1.00 67.38 632 PHE A C 1
ATOM 5262 O O . PHE A 1 632 ? 30.270 -38.912 -39.185 1.00 67.38 632 PHE A O 1
ATOM 5269 N N . HIS A 1 633 ? 31.682 -37.731 -37.907 1.00 68.94 633 HIS A N 1
ATOM 5270 C CA . HIS A 1 633 ? 32.826 -38.589 -38.205 1.00 68.94 633 HIS A CA 1
ATOM 5271 C C . HIS A 1 633 ? 32.612 -39.991 -37.633 1.00 68.94 633 HIS A C 1
ATOM 5273 O O . HIS A 1 633 ? 32.292 -40.160 -36.458 1.00 68.94 633 HIS A O 1
ATOM 5279 N N . GLU A 1 634 ? 32.759 -40.997 -38.496 1.00 70.81 634 GLU A N 1
ATOM 5280 C CA . GLU A 1 634 ? 32.666 -42.416 -38.141 1.00 70.81 634 GLU A CA 1
ATOM 5281 C C . GLU A 1 634 ? 31.359 -42.848 -37.447 1.00 70.81 634 GLU A C 1
ATOM 5283 O O . GLU A 1 634 ? 31.298 -43.918 -36.848 1.00 70.81 634 GLU A O 1
ATOM 5288 N N . GLY A 1 635 ? 30.276 -42.088 -37.639 1.00 57.69 635 GLY A N 1
ATOM 5289 C CA . GLY A 1 635 ? 28.962 -42.347 -37.036 1.00 57.69 635 GLY A CA 1
ATOM 5290 C C . GLY A 1 635 ? 28.627 -41.444 -35.845 1.00 57.69 635 GLY A C 1
ATOM 5291 O O . GLY A 1 635 ? 27.529 -41.559 -35.308 1.00 57.69 635 GLY A O 1
ATOM 5292 N N . GLY A 1 636 ? 29.525 -40.526 -35.466 1.00 68.12 636 GLY A N 1
ATOM 5293 C CA . GLY A 1 636 ? 29.303 -39.574 -34.376 1.00 68.12 636 GLY A CA 1
ATOM 5294 C C . GLY A 1 636 ? 29.305 -40.243 -32.998 1.00 68.12 636 GLY A C 1
ATOM 5295 O O . GLY A 1 636 ? 30.067 -41.174 -32.765 1.00 68.12 636 GLY A O 1
ATOM 5296 N N . ASN A 1 637 ? 28.454 -39.769 -32.081 1.00 68.69 637 ASN A N 1
ATOM 5297 C CA . ASN A 1 637 ? 28.254 -40.329 -30.730 1.00 68.69 637 ASN A CA 1
ATOM 5298 C C . ASN A 1 637 ? 29.497 -40.358 -29.827 1.00 68.69 637 ASN A C 1
ATOM 5300 O O . ASN A 1 637 ? 29.665 -41.261 -29.008 1.00 68.69 637 ASN A O 1
ATOM 5304 N N . PHE A 1 638 ? 30.361 -39.356 -29.939 1.00 75.81 638 PHE A N 1
ATOM 5305 C CA . PHE A 1 638 ? 31.496 -39.223 -29.035 1.00 75.81 638 PHE A CA 1
ATOM 5306 C C . PHE A 1 638 ? 31.037 -38.936 -27.596 1.00 75.81 638 PHE A C 1
ATOM 5308 O O . PHE A 1 638 ? 30.368 -37.937 -27.340 1.00 75.81 638 PHE A O 1
ATOM 5315 N N . LYS A 1 639 ? 31.443 -39.787 -26.651 1.00 76.75 639 LYS A N 1
ATOM 5316 C CA . LYS A 1 639 ? 31.175 -39.671 -25.210 1.00 76.75 639 LYS A CA 1
ATOM 5317 C C . LYS A 1 639 ? 32.473 -39.488 -24.436 1.00 76.75 639 LYS A C 1
ATOM 5319 O O . LYS A 1 639 ? 33.532 -39.887 -24.907 1.00 76.75 639 LYS A O 1
ATOM 5324 N N . LEU A 1 640 ? 32.400 -38.913 -23.236 1.00 76.12 640 LEU A N 1
ATOM 5325 C CA . LEU A 1 640 ? 33.556 -38.886 -22.336 1.00 76.12 640 LEU A CA 1
ATOM 5326 C C . LEU A 1 640 ? 33.976 -40.314 -21.976 1.00 76.12 640 LEU A C 1
ATOM 5328 O O . LEU A 1 640 ? 33.130 -41.139 -21.635 1.00 76.12 640 LEU A O 1
ATOM 5332 N N . ASN A 1 641 ? 35.277 -40.584 -22.033 1.00 75.56 641 ASN A N 1
ATOM 5333 C CA . ASN A 1 641 ? 35.850 -41.816 -21.508 1.00 75.56 641 ASN A CA 1
ATOM 5334 C C . ASN A 1 641 ? 35.812 -41.835 -19.964 1.00 75.56 641 ASN A C 1
ATOM 5336 O O . ASN A 1 641 ? 35.573 -40.809 -19.324 1.00 75.56 641 ASN A O 1
ATOM 5340 N N . ASP A 1 642 ? 36.097 -42.988 -19.355 1.00 70.75 642 ASP A N 1
ATOM 5341 C CA . ASP A 1 642 ? 36.006 -43.166 -17.895 1.00 70.75 642 ASP A CA 1
ATOM 5342 C C . ASP A 1 642 ? 36.928 -42.220 -17.105 1.00 70.75 642 ASP A C 1
ATOM 5344 O O . ASP A 1 642 ? 36.583 -41.781 -16.008 1.00 70.75 642 ASP A O 1
ATOM 5348 N N . SER A 1 643 ? 38.079 -41.846 -17.677 1.00 65.94 643 SER A N 1
ATOM 5349 C CA . SER A 1 643 ? 39.001 -40.868 -17.085 1.00 65.94 643 SER A CA 1
ATOM 5350 C C . SER A 1 643 ? 38.610 -39.408 -17.347 1.00 65.94 643 SER A C 1
ATOM 5352 O O . SER A 1 643 ? 39.277 -38.512 -16.841 1.00 65.94 643 SER A O 1
ATOM 5354 N N . LYS A 1 644 ? 37.555 -39.154 -18.135 1.00 68.06 644 LYS A N 1
ATOM 5355 C CA . LYS A 1 644 ? 37.092 -37.841 -18.627 1.00 68.06 644 LYS A CA 1
ATOM 5356 C C . LYS A 1 644 ? 38.134 -37.017 -19.386 1.00 68.06 644 LYS A C 1
ATOM 5358 O O . LYS A 1 644 ? 37.904 -35.850 -19.668 1.00 68.06 644 LYS A O 1
ATOM 5363 N N . THR A 1 645 ? 39.262 -37.605 -19.753 1.00 71.69 645 THR A N 1
ATOM 5364 C CA . THR A 1 645 ? 40.353 -36.923 -20.460 1.00 71.69 645 THR A CA 1
ATOM 5365 C C . THR A 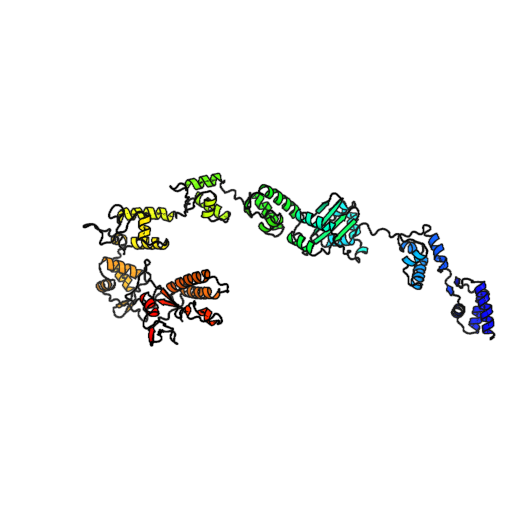1 645 ? 40.168 -36.932 -21.975 1.00 71.69 645 THR A C 1
ATOM 5367 O O . THR A 1 645 ? 40.889 -36.231 -22.676 1.00 71.69 645 THR A O 1
ATOM 5370 N N . ALA A 1 646 ? 39.234 -37.726 -22.505 1.00 76.44 646 ALA A N 1
ATOM 5371 C CA . ALA A 1 646 ? 39.037 -37.873 -23.941 1.00 76.44 646 ALA A CA 1
ATOM 5372 C C . ALA A 1 646 ? 37.571 -38.113 -24.323 1.00 76.44 646 ALA A C 1
ATOM 5374 O O . ALA A 1 646 ? 36.782 -38.639 -23.539 1.00 76.44 646 ALA A O 1
ATOM 5375 N N . LEU A 1 647 ? 37.231 -37.759 -25.561 1.00 79.69 647 LEU A N 1
ATOM 5376 C CA . LEU A 1 647 ? 36.004 -38.146 -26.244 1.00 79.69 647 LEU A CA 1
ATOM 5377 C C . LEU A 1 647 ? 36.246 -39.431 -27.047 1.00 79.69 647 LEU A C 1
ATOM 5379 O O . LEU A 1 647 ? 37.190 -39.490 -27.832 1.00 79.69 647 LEU A O 1
ATOM 5383 N N . MET A 1 648 ? 35.383 -40.433 -26.892 1.00 79.12 648 MET A N 1
ATOM 5384 C CA . MET A 1 648 ? 35.447 -41.711 -27.600 1.00 79.12 648 MET A CA 1
ATOM 5385 C C . MET A 1 648 ? 34.093 -42.060 -28.219 1.00 79.12 648 MET A C 1
ATOM 5387 O O . MET A 1 648 ? 33.063 -41.909 -27.565 1.00 79.12 648 MET A O 1
ATOM 5391 N N . ASN A 1 649 ? 34.082 -42.510 -29.473 1.00 78.19 649 ASN A N 1
ATOM 5392 C CA . ASN A 1 649 ? 32.871 -43.001 -30.136 1.00 78.19 649 ASN A CA 1
ATOM 5393 C C . ASN A 1 649 ? 32.769 -44.538 -30.096 1.00 78.19 649 ASN A C 1
ATOM 5395 O O . ASN A 1 649 ? 33.696 -45.236 -29.683 1.00 78.19 649 ASN A O 1
ATOM 5399 N N . ASP A 1 650 ? 31.657 -45.071 -30.609 1.00 75.31 650 ASP A N 1
ATOM 5400 C CA . ASP A 1 650 ? 31.383 -46.516 -30.670 1.00 75.31 650 ASP A CA 1
ATOM 5401 C C . ASP A 1 650 ? 32.356 -47.296 -31.589 1.00 75.31 650 ASP A C 1
ATOM 5403 O O . ASP A 1 650 ? 32.342 -48.526 -31.609 1.00 75.31 650 ASP A O 1
ATOM 5407 N N . LYS A 1 651 ? 33.211 -46.596 -32.352 1.00 71.25 651 LYS A N 1
ATOM 5408 C CA . LYS A 1 651 ? 34.249 -47.172 -33.224 1.00 71.25 651 LYS A CA 1
ATOM 5409 C C . LYS A 1 651 ? 35.673 -47.022 -32.668 1.00 71.25 651 LYS A C 1
ATOM 5411 O O . LYS A 1 651 ? 36.628 -47.293 -33.389 1.00 71.25 651 LYS A O 1
ATOM 5416 N N . ASN A 1 652 ? 35.818 -46.660 -31.390 1.00 71.19 652 ASN A N 1
ATOM 5417 C CA . ASN A 1 652 ? 37.092 -46.463 -30.681 1.00 71.19 652 ASN A CA 1
ATOM 5418 C C . ASN A 1 652 ? 37.979 -45.325 -31.221 1.00 71.19 652 ASN A C 1
ATOM 5420 O O . ASN A 1 652 ? 39.182 -45.296 -30.955 1.00 71.19 652 ASN A O 1
ATOM 5424 N N . THR A 1 653 ? 37.417 -44.354 -31.938 1.00 73.06 653 THR A N 1
ATOM 5425 C CA . THR A 1 653 ? 38.116 -43.108 -32.282 1.00 73.06 653 THR A CA 1
ATOM 5426 C C . THR A 1 653 ? 38.244 -42.266 -31.019 1.00 73.06 653 THR A C 1
ATOM 5428 O O . THR A 1 653 ? 37.230 -41.920 -30.412 1.00 73.06 653 THR A O 1
ATOM 5431 N N . VAL A 1 654 ? 39.470 -41.922 -30.618 1.00 78.88 654 VAL A N 1
ATOM 5432 C CA . VAL A 1 654 ? 39.742 -41.175 -29.379 1.00 78.88 654 VAL A CA 1
ATOM 5433 C C . VAL A 1 654 ? 40.235 -39.768 -29.704 1.00 78.88 654 VAL A C 1
ATOM 5435 O O . VAL A 1 654 ? 41.238 -39.598 -30.394 1.00 78.88 654 VAL A O 1
ATOM 5438 N N . LEU A 1 655 ? 39.559 -38.757 -29.160 1.00 78.19 655 LEU A N 1
ATOM 5439 C CA . LEU A 1 655 ? 39.952 -37.351 -29.233 1.00 78.19 655 LEU A CA 1
ATOM 5440 C C . LEU A 1 655 ? 40.307 -36.864 -27.830 1.00 78.19 655 LEU A C 1
ATOM 5442 O O . LEU A 1 655 ? 39.441 -36.790 -26.961 1.00 78.19 655 LEU A O 1
ATOM 5446 N N . GLN A 1 656 ? 41.573 -36.532 -27.600 1.00 79.94 656 GLN A N 1
ATOM 5447 C CA . GLN A 1 656 ? 42.005 -35.999 -26.309 1.00 79.94 656 GLN A CA 1
ATOM 5448 C C . GLN A 1 656 ? 41.399 -34.614 -26.073 1.00 79.94 656 GLN A C 1
ATOM 5450 O O . GLN A 1 656 ? 41.408 -33.762 -26.962 1.00 79.94 656 GLN A O 1
ATOM 5455 N N . ILE A 1 657 ? 40.873 -34.403 -24.869 1.00 77.56 657 ILE A N 1
ATOM 5456 C CA . ILE A 1 657 ? 40.283 -33.139 -24.437 1.00 77.56 657 ILE A CA 1
ATOM 5457 C C . ILE A 1 657 ? 41.278 -32.441 -23.516 1.00 77.56 657 ILE A C 1
ATOM 5459 O O . ILE A 1 657 ? 41.817 -33.041 -22.587 1.00 77.56 657 ILE A O 1
ATOM 5463 N N . LYS A 1 658 ? 41.472 -31.142 -23.729 1.00 72.25 658 LYS A N 1
ATOM 5464 C CA . LYS A 1 658 ? 42.132 -30.265 -22.766 1.00 72.25 658 LYS A CA 1
ATOM 5465 C C . LYS A 1 658 ? 41.180 -30.032 -21.590 1.00 72.25 658 LYS A C 1
ATOM 5467 O O . LYS A 1 658 ? 40.174 -29.321 -21.704 1.00 72.25 658 LYS A O 1
ATOM 5472 N N . LEU A 1 659 ? 41.446 -30.744 -20.495 1.00 61.91 659 LEU A N 1
ATOM 5473 C CA . LEU A 1 659 ? 40.702 -30.645 -19.245 1.00 61.91 659 LEU A CA 1
ATOM 5474 C C . LEU A 1 659 ? 41.119 -29.389 -18.491 1.00 61.91 659 LEU A C 1
ATOM 5476 O O . LEU A 1 659 ? 41.975 -29.437 -17.616 1.00 61.91 659 LEU A O 1
ATOM 5480 N N . ASP A 1 660 ? 40.454 -28.287 -18.802 1.00 57.94 660 ASP A N 1
ATOM 5481 C CA . ASP A 1 660 ? 40.655 -27.028 -18.103 1.00 57.94 660 ASP A CA 1
ATOM 5482 C C . ASP A 1 660 ? 39.300 -26.555 -17.578 1.00 57.94 660 ASP A C 1
ATOM 5484 O O . ASP A 1 660 ? 38.322 -26.532 -18.318 1.00 57.94 660 ASP A O 1
ATOM 5488 N N . TYR A 1 661 ? 39.203 -26.200 -16.299 1.00 65.75 661 TYR A N 1
ATOM 5489 C CA . TYR A 1 661 ? 38.016 -25.589 -15.682 1.00 65.75 661 TYR A CA 1
ATOM 5490 C C . TYR A 1 661 ? 36.825 -26.534 -15.401 1.00 65.75 661 TYR A C 1
ATOM 5492 O O . TYR A 1 661 ? 36.842 -27.236 -14.394 1.00 65.75 661 TYR A O 1
ATOM 5500 N N . HIS A 1 662 ? 35.742 -26.539 -16.193 1.00 71.56 662 HIS A N 1
ATOM 5501 C CA . HIS A 1 662 ? 34.422 -27.005 -15.712 1.00 71.56 662 HIS A CA 1
ATOM 5502 C C . HIS A 1 662 ? 34.148 -28.516 -15.825 1.00 71.56 662 HIS A C 1
ATOM 5504 O O . HIS A 1 662 ? 33.147 -28.988 -15.275 1.00 71.56 662 HIS A O 1
ATOM 5510 N N . LEU A 1 663 ? 35.006 -29.261 -16.529 1.00 66.88 663 LEU A N 1
ATOM 5511 C CA . LEU A 1 663 ? 34.947 -30.729 -16.660 1.00 66.88 663 LEU A CA 1
ATOM 5512 C C . LEU A 1 663 ? 35.891 -31.467 -15.695 1.00 66.88 663 LEU A C 1
ATOM 5514 O O . LEU A 1 663 ? 36.027 -32.686 -15.807 1.00 66.88 663 LEU A O 1
ATOM 5518 N N . THR A 1 664 ? 36.512 -30.734 -14.763 1.00 58.12 664 THR A N 1
ATOM 5519 C CA . THR A 1 664 ? 37.390 -31.282 -13.719 1.00 58.12 664 THR A CA 1
ATOM 5520 C C . THR A 1 664 ? 36.649 -32.076 -12.644 1.00 58.12 664 THR A C 1
ATOM 5522 O O . THR A 1 664 ? 35.442 -31.819 -12.380 1.00 58.12 664 THR A O 1
#

Organism: NCBI:txid1432562